Protein AF-0000000083340192 (afdb_homodimer)

Structure (mmCIF, N/CA/C/O backbone):
data_AF-0000000083340192-model_v1
#
loop_
_entity.id
_entity.type
_entity.pdbx_description
1 polymer Porin
#
loop_
_atom_site.group_PDB
_atom_site.id
_atom_site.type_symbol
_atom_site.label_atom_id
_atom_site.label_alt_id
_atom_site.label_comp_id
_atom_site.label_asym_id
_atom_site.label_entity_id
_atom_site.label_seq_id
_atom_site.pdbx_PDB_ins_code
_atom_site.Cartn_x
_atom_site.Cartn_y
_atom_site.Cartn_z
_atom_site.occupancy
_atom_site.B_iso_or_equiv
_atom_site.auth_seq_id
_atom_site.auth_comp_id
_atom_site.auth_asym_id
_atom_site.auth_atom_id
_atom_site.pdbx_PDB_model_num
ATOM 1 N N . MET A 1 1 ? 36.25 8.789 -23.078 1 20.25 1 MET A N 1
ATOM 2 C CA . MET A 1 1 ? 35.406 7.602 -23.109 1 20.25 1 MET A CA 1
ATOM 3 C C . MET A 1 1 ? 35.062 7.148 -21.688 1 20.25 1 MET A C 1
ATOM 5 O O . MET A 1 1 ? 34.75 5.977 -21.469 1 20.25 1 MET A O 1
ATOM 9 N N . LYS A 1 2 ? 34.844 7.941 -20.641 1 23.75 2 LYS A N 1
ATOM 10 C CA . LYS A 1 2 ? 35.188 8.07 -19.234 1 23.75 2 LYS A CA 1
ATOM 11 C C . LYS A 1 2 ? 34.031 7.562 -18.344 1 23.75 2 LYS A C 1
ATOM 13 O O . LYS A 1 2 ? 33.406 8.344 -17.641 1 23.75 2 LYS A O 1
ATOM 18 N N . LYS A 1 3 ? 33.094 6.598 -19.016 1 26.39 3 LYS A N 1
ATOM 19 C CA . LYS A 1 3 ? 31.75 6.52 -18.5 1 26.39 3 LYS A CA 1
ATOM 20 C C . LYS A 1 3 ? 31.734 6.035 -17.047 1 26.39 3 LYS A C 1
ATOM 22 O O . LYS A 1 3 ? 32.594 5.242 -16.656 1 26.39 3 LYS A O 1
ATOM 27 N N . ASN A 1 4 ? 31.047 6.746 -16.094 1 23.98 4 ASN A N 1
ATOM 28 C CA . ASN A 1 4 ? 30.859 6.945 -14.656 1 23.98 4 ASN A CA 1
ATOM 29 C C . ASN A 1 4 ? 30.312 5.688 -13.977 1 23.98 4 ASN A C 1
ATOM 31 O O . ASN A 1 4 ? 29.219 5.223 -14.305 1 23.98 4 ASN A O 1
ATOM 35 N N . ILE A 1 5 ? 31.141 4.703 -13.617 1 26.81 5 ILE A N 1
ATOM 36 C CA . ILE A 1 5 ? 31.141 3.379 -13 1 26.81 5 ILE A CA 1
ATOM 37 C C . ILE A 1 5 ? 30.5 3.449 -11.625 1 26.81 5 ILE A C 1
ATOM 39 O O . ILE A 1 5 ? 30.734 2.594 -10.773 1 26.81 5 ILE A O 1
ATOM 43 N N . VAL A 1 6 ? 29.703 4.539 -11.312 1 27.64 6 VAL A N 1
ATOM 44 C CA . VAL A 1 6 ? 29.484 4.832 -9.898 1 27.64 6 VAL A CA 1
ATOM 45 C C . VAL A 1 6 ? 28.578 3.758 -9.281 1 27.64 6 VAL A C 1
ATOM 47 O O . VAL A 1 6 ? 28.125 3.904 -8.148 1 27.64 6 VAL A O 1
ATOM 50 N N . ALA A 1 7 ? 28.188 2.701 -10.055 1 25.55 7 ALA A N 1
ATOM 51 C CA . ALA A 1 7 ? 26.938 2.014 -9.734 1 25.55 7 ALA A CA 1
ATOM 52 C C . ALA A 1 7 ? 27.062 1.263 -8.406 1 25.55 7 ALA A C 1
ATOM 54 O O . ALA A 1 7 ? 26.094 1.197 -7.641 1 25.55 7 ALA A O 1
ATOM 55 N N . LEU A 1 8 ? 28.172 0.452 -8.18 1 26.95 8 LEU A N 1
ATOM 56 C CA . LEU A 1 8 ? 28.094 -0.837 -7.504 1 26.95 8 LEU A CA 1
ATOM 57 C C . LEU A 1 8 ? 28.141 -0.655 -5.988 1 26.95 8 LEU A C 1
ATOM 59 O O . LEU A 1 8 ? 28.031 -1.629 -5.238 1 26.95 8 LEU A O 1
ATOM 63 N N . ALA A 1 9 ? 28.625 0.511 -5.445 1 27.52 9 ALA A N 1
ATOM 64 C CA . ALA A 1 9 ? 29.266 0.476 -4.129 1 27.52 9 ALA A CA 1
ATOM 65 C C . ALA A 1 9 ? 28.234 0.234 -3.029 1 27.52 9 ALA A C 1
ATOM 67 O O . ALA A 1 9 ? 28.578 0.182 -1.847 1 27.52 9 ALA A O 1
ATOM 68 N N . VAL A 1 10 ? 26.938 0.309 -3.256 1 28.09 10 VAL A N 1
ATOM 69 C CA . VAL A 1 10 ? 26.188 0.656 -2.047 1 28.09 10 VAL A CA 1
ATOM 70 C C . VAL A 1 10 ? 26.031 -0.581 -1.165 1 28.09 10 VAL A C 1
ATOM 72 O O . VAL A 1 10 ? 25.797 -0.465 0.039 1 28.09 10 VAL A O 1
ATOM 75 N N . ALA A 1 11 ? 26.094 -1.827 -1.67 1 28.59 11 ALA A N 1
ATOM 76 C CA . ALA A 1 11 ? 25.516 -2.904 -0.872 1 28.59 11 ALA A CA 1
ATOM 77 C C . ALA A 1 11 ? 26.438 -3.291 0.28 1 28.59 11 ALA A C 1
ATOM 79 O O . ALA A 1 11 ? 25.984 -3.861 1.277 1 28.59 11 ALA A O 1
ATOM 80 N N . ALA A 1 12 ? 27.797 -3.344 0.058 1 29.8 12 ALA A N 1
ATOM 81 C CA . ALA A 1 12 ? 28.656 -4.164 0.901 1 29.8 12 ALA A CA 1
ATOM 82 C C . ALA A 1 12 ? 28.781 -3.576 2.305 1 29.8 12 ALA A C 1
ATOM 84 O O . ALA A 1 12 ? 29.328 -4.211 3.207 1 29.8 12 ALA A O 1
ATOM 85 N N . ALA A 1 13 ? 28.719 -2.232 2.414 1 31.03 13 ALA A N 1
ATOM 86 C CA . ALA A 1 13 ? 29.312 -1.67 3.625 1 31.03 13 ALA A CA 1
ATOM 87 C C . ALA A 1 13 ? 28.531 -2.084 4.863 1 31.03 13 ALA A C 1
ATOM 89 O O . ALA A 1 13 ? 28.719 -1.525 5.949 1 31.03 13 ALA A O 1
ATOM 90 N N . ILE A 1 14 ? 27.688 -3.07 4.844 1 31 14 ILE A N 1
ATOM 91 C CA . ILE A 1 14 ? 26.938 -3.137 6.086 1 31 14 ILE A CA 1
ATOM 92 C C . ILE A 1 14 ? 27.781 -3.805 7.172 1 31 14 ILE A C 1
ATOM 94 O O . ILE A 1 14 ? 27.391 -3.83 8.344 1 31 14 ILE A O 1
ATOM 98 N N . SER A 1 15 ? 28.938 -4.594 6.961 1 29.19 15 SER A N 1
ATOM 99 C CA . SER A 1 15 ? 29.344 -5.398 8.102 1 29.19 15 SER A CA 1
ATOM 100 C C . SER A 1 15 ? 30.188 -4.582 9.078 1 29.19 15 SER A C 1
ATOM 102 O O . SER A 1 15 ? 30.734 -5.125 10.039 1 29.19 15 SER A O 1
ATOM 104 N N . ALA A 1 16 ? 31.031 -3.535 8.734 1 32.5 16 ALA A N 1
ATOM 105 C CA . ALA A 1 16 ? 32.062 -3.203 9.711 1 32.5 16 ALA A CA 1
ATOM 106 C C . ALA A 1 16 ? 31.438 -2.803 11.047 1 32.5 16 ALA A C 1
ATOM 108 O O . ALA A 1 16 ? 30.359 -2.213 11.086 1 32.5 16 ALA A O 1
ATOM 109 N N . PRO A 1 17 ? 32.062 -3.223 12.328 1 34.31 17 PRO A N 1
ATOM 110 C CA . PRO A 1 17 ? 31.766 -2.729 13.672 1 34.31 17 PRO A CA 1
ATOM 111 C C . PRO A 1 17 ? 31.828 -1.206 13.773 1 34.31 17 PRO A C 1
ATOM 113 O O . PRO A 1 17 ? 31.938 -0.66 14.875 1 34.31 17 PRO A O 1
ATOM 116 N N . ALA A 1 18 ? 32.406 -0.397 12.742 1 32.75 18 ALA A N 1
ATOM 117 C CA . ALA A 1 18 ? 32.844 0.984 12.961 1 32.75 18 ALA A CA 1
ATOM 118 C C . ALA A 1 18 ? 31.859 1.714 13.891 1 32.75 18 ALA A C 1
ATOM 120 O O . ALA A 1 18 ? 30.719 1.299 14.055 1 32.75 18 ALA A O 1
ATOM 121 N N . ALA A 1 19 ? 32.219 2.932 14.508 1 39.06 19 ALA A N 1
ATOM 122 C CA . ALA A 1 19 ? 31.453 3.854 15.344 1 39.06 19 ALA A CA 1
ATOM 123 C C . ALA A 1 19 ? 29.984 3.873 14.945 1 39.06 19 ALA A C 1
ATOM 125 O O . ALA A 1 19 ? 29.656 4.125 13.781 1 39.06 19 ALA A O 1
ATOM 126 N N . MET A 1 20 ? 29.078 2.922 15.328 1 41.06 20 MET A N 1
ATOM 127 C CA . MET A 1 20 ? 27.734 2.422 15.023 1 41.06 20 MET A CA 1
ATOM 128 C C . MET A 1 20 ? 26.797 3.566 14.633 1 41.06 20 MET A C 1
ATOM 130 O O . MET A 1 20 ? 26.406 4.367 15.484 1 41.06 20 MET A O 1
ATOM 134 N N . ALA A 1 21 ? 27.094 4.422 13.727 1 51.72 21 ALA A N 1
ATOM 135 C CA . ALA A 1 21 ? 25.984 5.238 13.227 1 51.72 21 ALA A CA 1
ATOM 136 C C . ALA A 1 21 ? 24.656 4.512 13.359 1 51.72 21 ALA A C 1
ATOM 138 O O . ALA A 1 21 ? 24.562 3.314 13.086 1 51.72 21 ALA A O 1
ATOM 139 N N . ASP A 1 22 ? 23.812 5.043 14.359 1 68 22 ASP A N 1
ATOM 140 C CA . ASP A 1 22 ? 22.5 4.441 14.625 1 68 22 ASP A CA 1
ATOM 141 C C . ASP A 1 22 ? 21.797 4.066 13.328 1 68 22 ASP A C 1
ATOM 143 O O . ASP A 1 22 ? 21.766 4.855 12.383 1 68 22 ASP A O 1
ATOM 147 N N . ALA A 1 23 ? 21.734 2.846 12.969 1 81.56 23 ALA A N 1
ATOM 148 C CA . ALA A 1 23 ? 21.031 2.309 11.812 1 81.56 23 ALA A CA 1
ATOM 149 C C . ALA A 1 23 ? 19.719 3.055 11.586 1 81.56 23 ALA A C 1
ATOM 151 O O . ALA A 1 23 ? 19.062 3.49 12.539 1 81.56 23 ALA A O 1
ATOM 152 N N . PRO A 1 24 ? 19.531 3.424 10.25 1 90.38 24 PRO A N 1
ATOM 153 C CA . PRO A 1 24 ? 18.234 4.016 9.969 1 90.38 24 PRO A CA 1
ATOM 154 C C . PRO A 1 24 ? 17.078 3.213 10.562 1 90.38 24 PRO A C 1
ATOM 156 O O . PRO A 1 24 ? 17.188 1.995 10.727 1 90.38 24 PRO A O 1
ATOM 159 N N . THR A 1 25 ? 16.141 3.924 10.992 1 92.12 25 THR A N 1
ATOM 160 C CA . THR A 1 25 ? 14.914 3.305 11.484 1 92.12 25 THR A CA 1
ATOM 161 C C . THR A 1 25 ? 13.867 3.207 10.383 1 92.12 25 THR A C 1
ATOM 163 O O . THR A 1 25 ? 13.547 4.207 9.734 1 92.12 25 THR A O 1
ATOM 166 N N . VAL A 1 26 ? 13.383 1.967 10.18 1 92.69 26 VAL A N 1
ATOM 167 C CA . VAL A 1 26 ? 12.258 1.766 9.273 1 92.69 26 VAL A CA 1
ATOM 168 C C . VAL A 1 26 ? 10.945 1.922 10.039 1 92.69 26 VAL A C 1
ATOM 170 O O . VAL A 1 26 ? 10.797 1.39 11.141 1 92.69 26 VAL A O 1
ATOM 173 N N . TYR A 1 27 ? 10.047 2.68 9.445 1 93.69 27 TYR A N 1
ATOM 174 C CA . TYR A 1 27 ? 8.75 2.865 10.078 1 93.69 27 TYR A CA 1
ATOM 175 C C . TYR A 1 27 ? 7.645 3 9.039 1 93.69 27 TYR A C 1
ATOM 177 O O . TYR A 1 27 ? 7.918 3.084 7.84 1 93.69 27 TYR A O 1
ATOM 185 N N . GLY A 1 28 ? 6.359 2.934 9.547 1 95.19 28 GLY A N 1
ATOM 186 C CA . GLY A 1 28 ? 5.254 3.139 8.617 1 95.19 28 GLY A CA 1
ATOM 187 C C . GLY A 1 28 ? 3.895 2.979 9.266 1 95.19 28 GLY A C 1
ATOM 188 O O . GLY A 1 28 ? 3.791 2.9 10.492 1 95.19 28 GLY A O 1
ATOM 189 N N . GLN A 1 29 ? 2.961 3.131 8.344 1 95.62 29 GLN A N 1
ATOM 190 C CA . GLN A 1 29 ? 1.565 2.959 8.734 1 95.62 29 GLN A CA 1
ATOM 191 C C . GLN A 1 29 ? 0.74 2.389 7.586 1 95.62 29 GLN A C 1
ATOM 193 O O . GLN A 1 29 ? 0.93 2.771 6.43 1 95.62 29 GLN A O 1
ATOM 198 N N . LEU A 1 30 ? -0.096 1.489 7.961 1 94.69 30 LEU A N 1
ATOM 199 C CA . LEU A 1 30 ? -1.134 1.02 7.047 1 94.69 30 LEU A CA 1
ATOM 200 C C . LEU A 1 30 ? -2.521 1.362 7.582 1 94.69 30 LEU A C 1
ATOM 202 O O . LEU A 1 30 ? -2.861 1.008 8.711 1 94.69 30 LEU A O 1
ATOM 206 N N . ASN A 1 31 ? -3.199 2.137 6.801 1 95.19 31 ASN A N 1
ATOM 207 C CA . ASN A 1 31 ? -4.574 2.545 7.078 1 95.19 31 ASN A CA 1
ATOM 208 C C . ASN A 1 31 ? -5.527 2.076 5.98 1 95.19 31 ASN A C 1
ATOM 210 O O . ASN A 1 31 ? -5.656 2.73 4.945 1 95.19 31 ASN A O 1
ATOM 214 N N . VAL A 1 32 ? -6.184 0.958 6.273 1 93.69 32 VAL A N 1
ATOM 215 C CA . VAL A 1 32 ? -6.996 0.295 5.258 1 93.69 32 VAL A CA 1
ATOM 216 C C . VAL A 1 32 ? -8.414 0.102 5.781 1 93.69 32 VAL A C 1
ATOM 218 O O . VAL A 1 32 ? -8.625 -0.091 6.98 1 93.69 32 VAL A O 1
ATOM 221 N N . GLY A 1 33 ? -9.367 0.181 4.84 1 93.94 33 GLY A N 1
ATOM 222 C CA . GLY A 1 33 ? -10.758 0.006 5.246 1 93.94 33 GLY A CA 1
ATOM 223 C C . GLY A 1 33 ? -11.727 0.023 4.078 1 93.94 33 GLY A C 1
ATOM 224 O O . GLY A 1 33 ? -11.312 -0.058 2.92 1 93.94 33 GLY A O 1
ATOM 225 N N . ALA A 1 34 ? -12.992 -0.006 4.465 1 94.5 34 ALA A N 1
ATOM 226 C CA . ALA A 1 34 ? -14.086 0.031 3.496 1 94.5 34 ALA A CA 1
ATOM 227 C C . ALA A 1 34 ? -14.922 1.293 3.666 1 94.5 34 ALA A C 1
ATOM 229 O O . ALA A 1 34 ? -15.266 1.671 4.789 1 94.5 34 ALA A O 1
ATOM 230 N N . GLU A 1 35 ? -15.188 1.907 2.574 1 93.31 35 GLU A N 1
ATOM 231 C CA . GLU A 1 35 ? -16.062 3.072 2.547 1 93.31 35 GLU A CA 1
ATOM 232 C C . GLU A 1 35 ? -17.438 2.713 1.992 1 93.31 35 GLU A C 1
ATOM 234 O O . GLU A 1 35 ? -17.547 1.975 1.011 1 93.31 35 GLU A O 1
ATOM 239 N N . PHE A 1 36 ? -18.438 3.141 2.66 1 95.06 36 PHE A N 1
ATOM 240 C CA . PHE A 1 36 ? -19.828 3.043 2.223 1 95.06 36 PHE A CA 1
ATOM 241 C C . PHE A 1 36 ? -20.438 4.43 2.035 1 95.06 36 PHE A C 1
ATOM 243 O O . PHE A 1 36 ? -20.891 5.047 2.998 1 95.06 36 PHE A O 1
ATOM 250 N N . ALA A 1 37 ? -20.391 4.934 0.844 1 92.38 37 ALA A N 1
ATOM 251 C CA . ALA A 1 37 ? -20.953 6.246 0.532 1 92.38 37 ALA A CA 1
ATOM 252 C C . ALA A 1 37 ? -22.375 6.117 -0.035 1 92.38 37 ALA A C 1
ATOM 254 O O . ALA A 1 37 ? -22.672 5.145 -0.731 1 92.38 37 ALA A O 1
ATOM 255 N N . THR A 1 38 ? -23.141 7.066 0.298 1 91.94 38 THR A N 1
ATOM 256 C CA . THR A 1 38 ? -24.5 7.039 -0.223 1 91.94 38 THR A CA 1
ATOM 257 C C . THR A 1 38 ? -24.5 7.02 -1.748 1 91.94 38 THR A C 1
ATOM 259 O O . THR A 1 38 ? -23.797 7.82 -2.383 1 91.94 38 THR A O 1
ATOM 262 N N . GLY A 1 39 ? -25.234 6.07 -2.303 1 89.44 39 GLY A N 1
ATOM 263 C CA . GLY A 1 39 ? -25.391 5.977 -3.746 1 89.44 39 GLY A CA 1
ATOM 264 C C . GLY A 1 39 ? -24.25 5.238 -4.418 1 89.44 39 GLY A C 1
ATOM 265 O O . GLY A 1 39 ? -24.188 5.16 -5.645 1 89.44 39 GLY A O 1
ATOM 266 N N . SER A 1 40 ? -23.297 4.812 -3.686 1 87.31 40 SER A N 1
ATOM 267 C CA . SER A 1 40 ? -22.172 4.086 -4.25 1 87.31 40 SER A CA 1
ATOM 268 C C . SER A 1 40 ? -22.016 2.713 -3.602 1 87.31 40 SER A C 1
ATOM 270 O O . SER A 1 40 ? -22.547 2.471 -2.514 1 87.31 40 SER A O 1
ATOM 272 N N . ASP A 1 41 ? -21.328 1.843 -4.289 1 87.38 41 ASP A N 1
ATOM 273 C CA . ASP A 1 41 ? -21 0.538 -3.719 1 87.38 41 ASP A CA 1
ATOM 274 C C . ASP A 1 41 ? -19.812 0.634 -2.76 1 87.38 41 ASP A C 1
ATOM 276 O O . ASP A 1 41 ? -19.172 1.677 -2.674 1 87.38 41 ASP A O 1
ATOM 280 N N . MET A 1 42 ? -19.688 -0.468 -2.016 1 92 42 MET A N 1
ATOM 281 C CA . MET A 1 42 ? -18.547 -0.556 -1.098 1 92 42 MET A CA 1
ATOM 282 C C . MET A 1 42 ? -17.234 -0.331 -1.834 1 92 42 MET A C 1
ATOM 284 O O . MET A 1 42 ? -17.047 -0.845 -2.936 1 92 42 MET A O 1
ATOM 288 N N . ASN A 1 43 ? -16.406 0.455 -1.228 1 90.5 43 ASN A N 1
ATOM 289 C CA . ASN A 1 43 ? -15.086 0.749 -1.765 1 90.5 43 ASN A CA 1
ATOM 290 C C . ASN A 1 43 ? -13.992 0.457 -0.743 1 90.5 43 ASN A C 1
ATOM 292 O O . ASN A 1 43 ? -13.891 1.134 0.282 1 90.5 43 ASN A O 1
ATOM 296 N N . VAL A 1 44 ? -13.25 -0.579 -1.008 1 89.69 44 VAL A N 1
ATOM 297 C CA . VAL A 1 44 ? -12.102 -0.845 -0.149 1 89.69 44 VAL A CA 1
ATOM 298 C C . VAL A 1 44 ? -10.961 0.106 -0.501 1 89.69 44 VAL A C 1
ATOM 300 O O . VAL A 1 44 ? -10.594 0.235 -1.67 1 89.69 44 VAL A O 1
ATOM 303 N N . LYS A 1 45 ? -10.438 0.769 0.604 1 87.62 45 LYS A N 1
ATOM 304 C CA . LYS A 1 45 ? -9.477 1.843 0.375 1 87.62 45 LYS A CA 1
ATOM 305 C C . LYS A 1 45 ? -8.305 1.748 1.35 1 87.62 45 LYS A C 1
ATOM 307 O O . LYS A 1 45 ? -8.391 1.053 2.363 1 87.62 45 LYS A O 1
ATOM 312 N N . SER A 1 46 ? -7.27 2.293 0.897 1 88.5 46 SER A N 1
ATOM 313 C CA . SER A 1 46 ? -6.137 2.668 1.739 1 88.5 46 SER A CA 1
ATOM 314 C C . SER A 1 46 ? -5.988 4.184 1.822 1 88.5 46 SER A C 1
ATOM 316 O O . SER A 1 46 ? -5.984 4.867 0.797 1 88.5 46 SER A O 1
ATOM 318 N N . ILE A 1 47 ? -5.914 4.637 3.096 1 88.31 47 ILE A N 1
ATOM 319 C CA . ILE A 1 47 ? -5.828 6.082 3.264 1 88.31 47 ILE A CA 1
ATOM 320 C C . ILE A 1 47 ? -4.551 6.441 4.016 1 88.31 47 ILE A C 1
ATOM 322 O O . ILE A 1 47 ? -4.348 6 5.152 1 88.31 47 ILE A O 1
ATOM 326 N N . ALA A 1 48 ? -3.703 7.227 3.389 1 91.44 48 ALA A N 1
ATOM 327 C CA . ALA A 1 48 ? -2.496 7.785 3.988 1 91.44 48 ALA A CA 1
ATOM 328 C C . ALA A 1 48 ? -1.566 6.68 4.484 1 91.44 48 ALA A C 1
ATOM 330 O O . ALA A 1 48 ? -0.914 6.828 5.52 1 91.44 48 ALA A O 1
ATOM 331 N N . SER A 1 49 ? -1.625 5.543 3.924 1 93.75 49 SER A N 1
ATOM 332 C CA . SER A 1 49 ? -0.606 4.535 4.199 1 93.75 49 SER A CA 1
ATOM 333 C C . SER A 1 49 ? 0.771 5.004 3.742 1 93.75 49 SER A C 1
ATOM 335 O O . SER A 1 49 ? 0.897 5.672 2.715 1 93.75 49 SER A O 1
ATOM 337 N N . ARG A 1 50 ? 1.783 4.605 4.551 1 94.19 50 ARG A N 1
ATOM 338 C CA . ARG A 1 50 ? 3.1 5.145 4.227 1 94.19 50 ARG A CA 1
ATOM 339 C C . ARG A 1 50 ? 4.207 4.254 4.777 1 94.19 50 ARG A C 1
ATOM 341 O O . ARG A 1 50 ? 3.975 3.451 5.68 1 94.19 50 ARG A O 1
ATOM 348 N N . LEU A 1 51 ? 5.324 4.34 4.176 1 93.38 51 LEU A N 1
ATOM 349 C CA . LEU A 1 51 ? 6.574 3.686 4.555 1 93.38 51 LEU A CA 1
ATOM 350 C C . LEU A 1 51 ? 7.734 4.676 4.539 1 93.38 51 LEU A C 1
ATOM 352 O O . LEU A 1 51 ? 7.848 5.488 3.617 1 93.38 51 LEU A O 1
ATOM 356 N N . GLY A 1 52 ? 8.625 4.551 5.637 1 94.94 52 GLY A N 1
ATOM 357 C CA . GLY A 1 52 ? 9.711 5.512 5.68 1 94.94 52 GLY A CA 1
ATOM 358 C C . GLY A 1 52 ? 10.93 5.004 6.434 1 94.94 52 GLY A C 1
ATOM 359 O O . GLY A 1 52 ? 10.859 3.973 7.105 1 94.94 52 GLY A O 1
ATOM 360 N N . ILE A 1 53 ? 12.008 5.699 6.168 1 95 53 ILE A N 1
ATOM 361 C CA . ILE A 1 53 ? 13.242 5.551 6.934 1 95 53 ILE A CA 1
ATOM 362 C C . ILE A 1 53 ? 13.672 6.906 7.492 1 95 53 ILE A C 1
ATOM 364 O O . ILE A 1 53 ? 13.539 7.93 6.824 1 95 53 ILE A O 1
ATOM 368 N N . LYS A 1 54 ? 14.141 6.848 8.703 1 95.5 54 LYS A N 1
ATOM 369 C CA . LYS A 1 54 ? 14.656 8.07 9.305 1 95.5 54 LYS A CA 1
ATOM 370 C C . LYS A 1 54 ? 15.836 7.77 10.227 1 95.5 54 LYS A C 1
ATOM 372 O O . LYS A 1 54 ? 16.078 6.613 10.586 1 95.5 54 LYS A O 1
ATOM 377 N N . GLY A 1 55 ? 16.594 8.844 10.508 1 95.62 55 GLY A N 1
ATOM 378 C CA . GLY A 1 55 ? 17.719 8.672 11.422 1 95.62 55 GLY A CA 1
ATOM 379 C C . GLY A 1 55 ? 18.484 9.953 11.68 1 95.62 55 GLY A C 1
ATOM 380 O O . GLY A 1 55 ? 18.078 11.031 11.242 1 95.62 55 GLY A O 1
ATOM 381 N N . SER A 1 56 ? 19.375 9.766 12.531 1 95.19 56 SER A N 1
ATOM 382 C CA . SER A 1 56 ? 20.297 10.852 12.844 1 95.19 56 SER A CA 1
ATOM 383 C C . SER A 1 56 ? 21.719 10.328 13.039 1 95.19 56 SER A C 1
ATOM 385 O O . SER A 1 56 ? 21.906 9.133 13.266 1 95.19 56 SER A O 1
ATOM 387 N N . GLU A 1 57 ? 22.656 11.18 12.773 1 94.88 57 GLU A N 1
ATOM 388 C CA . GLU A 1 57 ? 24.078 10.891 13 1 94.88 57 GLU A CA 1
ATOM 389 C C . GLU A 1 57 ? 24.75 12 13.797 1 94.88 57 GLU A C 1
ATOM 391 O O . GLU A 1 57 ? 24.688 13.172 13.422 1 94.88 57 GLU A O 1
ATOM 396 N N . ASP A 1 58 ? 25.375 11.516 14.922 1 94.94 58 ASP A N 1
ATOM 397 C CA . ASP A 1 58 ? 26.125 12.492 15.719 1 94.94 58 ASP A CA 1
ATOM 398 C C . ASP A 1 58 ? 27.359 12.977 14.969 1 94.94 58 ASP A C 1
ATOM 400 O O . ASP A 1 58 ? 28.125 12.18 14.438 1 94.94 58 ASP A O 1
ATOM 404 N N . LEU A 1 59 ? 27.547 14.289 14.961 1 95.44 59 LEU A N 1
ATOM 405 C CA . LEU A 1 59 ? 28.688 14.867 14.25 1 95.44 59 LEU A CA 1
ATOM 406 C C . LEU A 1 59 ? 29.703 15.469 15.219 1 95.44 59 LEU A C 1
ATOM 408 O O . LEU A 1 59 ? 30.688 16.062 14.797 1 95.44 59 LEU A O 1
ATOM 412 N N . GLY A 1 60 ? 29.391 15.383 16.422 1 95.5 60 GLY A N 1
ATOM 413 C CA . GLY A 1 60 ? 30.266 15.938 17.453 1 95.5 60 GLY A CA 1
ATOM 414 C C . GLY A 1 60 ? 29.891 17.344 17.859 1 95.5 60 GLY A C 1
ATOM 415 O O . GLY A 1 60 ? 29.25 18.078 17.094 1 95.5 60 GLY A O 1
ATOM 416 N N . ASN A 1 61 ? 30.219 17.75 19.109 1 96.25 61 ASN A N 1
ATOM 417 C CA . ASN A 1 61 ? 30.078 19.094 19.656 1 96.25 61 ASN A CA 1
ATOM 418 C C . ASN A 1 61 ? 28.625 19.547 19.641 1 96.25 61 ASN A C 1
ATOM 420 O O . ASN A 1 61 ? 28.328 20.719 19.344 1 96.25 61 ASN A O 1
ATOM 424 N N . GLY A 1 62 ? 27.75 18.594 19.844 1 95.5 62 GLY A N 1
ATOM 425 C CA . GLY A 1 62 ? 26.328 18.922 19.953 1 95.5 62 GLY A CA 1
ATOM 426 C C . GLY A 1 62 ? 25.641 19.047 18.609 1 95.5 62 GLY A C 1
ATOM 427 O O . GLY A 1 62 ? 24.438 19.328 18.547 1 95.5 62 GLY A O 1
ATOM 428 N N . LEU A 1 63 ? 26.312 18.812 17.547 1 96.19 63 LEU A N 1
ATOM 429 C CA . LEU A 1 63 ? 25.766 18.859 16.203 1 96.19 63 LEU A CA 1
ATOM 430 C C . LEU A 1 63 ? 25.375 17.453 15.719 1 96.19 63 LEU A C 1
ATOM 432 O O . LEU A 1 63 ? 26.094 16.484 15.961 1 96.19 63 LEU A O 1
ATOM 436 N N . LYS A 1 64 ? 24.219 17.406 15.062 1 96.94 64 LYS A N 1
ATOM 437 C CA . LYS A 1 64 ? 23.781 16.141 14.492 1 96.94 64 LYS A CA 1
ATOM 438 C C . LYS A 1 64 ? 23.234 16.328 13.078 1 96.94 64 LYS A C 1
ATOM 440 O O . LYS A 1 64 ? 22.609 17.344 12.781 1 96.94 64 LYS A O 1
ATOM 445 N N . ALA A 1 65 ? 23.484 15.352 12.188 1 97.38 65 ALA A N 1
ATOM 446 C CA . ALA A 1 65 ? 22.766 15.227 10.914 1 97.38 65 ALA A CA 1
ATOM 447 C C . ALA A 1 65 ? 21.438 14.508 11.102 1 97.38 65 ALA A C 1
ATOM 449 O O . ALA A 1 65 ? 21.344 13.539 11.867 1 97.38 65 ALA A O 1
ATOM 450 N N . VAL A 1 66 ? 20.422 15.023 10.492 1 97.38 66 VAL A N 1
ATOM 451 C CA . VAL A 1 66 ? 19.125 14.375 10.531 1 97.38 66 VAL A CA 1
ATOM 452 C C . VAL A 1 66 ? 18.625 14.117 9.109 1 97.38 66 VAL A C 1
ATOM 454 O O . VAL A 1 66 ? 18.938 14.883 8.195 1 97.38 66 VAL A O 1
ATOM 457 N N . TYR A 1 67 ? 17.938 13 8.953 1 97.06 67 TYR A N 1
ATOM 458 C CA . TYR A 1 67 ? 17.422 12.68 7.625 1 97.06 67 TYR A CA 1
ATOM 459 C C . TYR A 1 67 ? 16.125 11.891 7.719 1 97.06 67 TYR A C 1
ATOM 461 O O . TYR A 1 67 ? 15.859 11.242 8.734 1 97.06 67 TYR A O 1
ATOM 469 N N . LYS A 1 68 ? 15.328 12.016 6.629 1 97.38 68 LYS A N 1
ATOM 470 C CA . LYS A 1 68 ? 14.078 11.281 6.48 1 97.38 68 LYS A CA 1
ATOM 471 C C . LYS A 1 68 ? 13.734 11.07 5.008 1 97.38 68 LYS A C 1
ATOM 473 O O . LYS A 1 68 ? 13.914 11.977 4.188 1 97.38 68 LYS A O 1
ATOM 478 N N . VAL A 1 69 ? 13.297 9.867 4.695 1 95.06 69 VAL A N 1
ATOM 479 C CA . VAL A 1 69 ? 12.703 9.516 3.412 1 95.06 69 VAL A CA 1
ATOM 480 C C . VAL A 1 69 ? 11.398 8.75 3.637 1 95.06 69 VAL A C 1
ATOM 482 O O . VAL A 1 69 ? 11.406 7.641 4.164 1 95.06 69 VAL A O 1
ATOM 485 N N . GLU A 1 70 ? 10.297 9.391 3.252 1 95.06 70 GLU A N 1
ATOM 486 C CA . GLU A 1 70 ? 8.992 8.766 3.447 1 95.06 70 GLU A CA 1
ATOM 487 C C . GLU A 1 70 ? 8.195 8.742 2.146 1 95.06 70 GLU A C 1
ATOM 489 O O . GLU A 1 70 ? 8.164 9.727 1.41 1 95.06 70 GLU A O 1
ATOM 494 N N . PHE A 1 71 ? 7.586 7.609 1.886 1 91.12 71 PHE A N 1
ATOM 495 C CA . PHE A 1 71 ? 6.734 7.418 0.719 1 91.12 71 PHE A CA 1
ATOM 496 C C . PHE A 1 71 ? 5.293 7.152 1.139 1 91.12 71 PHE A C 1
ATOM 498 O O . PHE A 1 71 ? 5.047 6.445 2.117 1 91.12 71 PHE A O 1
ATOM 505 N N . GLY A 1 72 ? 4.375 7.773 0.37 1 90.56 72 GLY A N 1
ATOM 506 C CA . GLY A 1 72 ? 3.002 7.289 0.402 1 90.56 72 GLY A CA 1
ATOM 507 C C . GLY A 1 72 ? 2.793 6.039 -0.429 1 90.56 72 GLY A C 1
ATOM 508 O O . GLY A 1 72 ? 3.385 5.891 -1.501 1 90.56 72 GLY A O 1
ATOM 509 N N . LEU A 1 73 ? 1.917 5.141 0.107 1 87.62 73 LEU A N 1
ATOM 510 C CA . LEU A 1 73 ? 1.684 3.865 -0.562 1 87.62 73 LEU A CA 1
ATOM 511 C C . LEU A 1 73 ? 0.305 3.836 -1.211 1 87.62 73 LEU A C 1
ATOM 513 O O . LEU A 1 73 ? -0.689 4.215 -0.586 1 87.62 73 LEU A O 1
ATOM 517 N N . ALA A 1 74 ? 0.363 3.514 -2.561 1 71.88 74 ALA A N 1
ATOM 518 C CA . ALA A 1 74 ? -0.931 3.307 -3.207 1 71.88 74 ALA A CA 1
ATOM 519 C C . ALA A 1 74 ? -1.382 1.854 -3.076 1 71.88 74 ALA A C 1
ATOM 521 O O . ALA A 1 74 ? -0.952 0.993 -3.848 1 71.88 74 ALA A O 1
ATOM 522 N N . THR A 1 75 ? -1.979 1.465 -2.025 1 55.97 75 THR A N 1
ATOM 523 C CA . THR A 1 75 ? -2.34 0.072 -1.787 1 55.97 75 THR A CA 1
ATOM 524 C C . THR A 1 75 ? -3.574 -0.313 -2.596 1 55.97 75 THR A C 1
ATOM 526 O O . THR A 1 75 ? -3.869 -1.499 -2.764 1 55.97 75 THR A O 1
ATOM 529 N N . VAL A 1 76 ? -4.406 0.712 -2.959 1 55.56 76 VAL A N 1
ATOM 530 C CA . VAL A 1 76 ? -5.664 0.418 -3.635 1 55.56 76 VAL A CA 1
ATOM 531 C C . VAL A 1 76 ? -5.723 1.162 -4.965 1 55.56 76 VAL A C 1
ATOM 533 O O . VAL A 1 76 ? -5.051 2.18 -5.145 1 55.56 76 VAL A O 1
ATOM 536 N N . ALA A 1 77 ? -6.109 0.476 -6.062 1 46.38 77 ALA A N 1
ATOM 537 C CA . ALA A 1 77 ? -6.328 1.138 -7.348 1 46.38 77 ALA A CA 1
ATOM 538 C C . ALA A 1 77 ? -7.375 2.24 -7.223 1 46.38 77 ALA A C 1
ATOM 540 O O . ALA A 1 77 ? -8.484 1.998 -6.75 1 46.38 77 ALA A O 1
ATOM 541 N N . ASP A 1 78 ? -7.031 3.371 -6.625 1 42 78 ASP A N 1
ATOM 542 C CA . ASP A 1 78 ? -8.102 4.367 -6.691 1 42 78 ASP A CA 1
ATOM 543 C C . ASP A 1 78 ? -8.586 4.559 -8.125 1 42 78 ASP A C 1
ATOM 545 O O . ASP A 1 78 ? -7.789 4.863 -9.023 1 42 78 ASP A O 1
ATOM 549 N N . ASN A 1 79 ? -9.578 3.797 -8.578 1 36.34 79 ASN A N 1
ATOM 550 C CA . ASN A 1 79 ? -10.227 4.094 -9.852 1 36.34 79 ASN A CA 1
ATOM 551 C C . ASN A 1 79 ? -10.227 5.59 -10.148 1 36.34 79 ASN A C 1
ATOM 553 O O . ASN A 1 79 ? -10.547 6.012 -11.258 1 36.34 79 ASN A O 1
ATOM 557 N N . ALA A 1 80 ? -10.68 6.41 -9.219 1 29.77 80 ALA A N 1
ATOM 558 C CA . ALA A 1 80 ? -10.945 7.781 -9.648 1 29.77 80 ALA A CA 1
ATOM 559 C C . ALA A 1 80 ? -9.672 8.445 -10.164 1 29.77 80 ALA A C 1
ATOM 561 O O . ALA A 1 80 ? -9.727 9.484 -10.82 1 29.77 80 ALA A O 1
ATOM 562 N N . SER A 1 81 ? -8.602 8.312 -9.523 1 28.78 81 SER A N 1
ATOM 563 C CA . SER A 1 81 ? -7.52 9.086 -10.117 1 28.78 81 SER A CA 1
ATOM 564 C C . SER A 1 81 ? -6.902 8.344 -11.305 1 28.78 81 SER A C 1
ATOM 566 O O . SER A 1 81 ? -5.93 7.602 -11.141 1 28.78 81 SER A O 1
ATOM 568 N N . GLN A 1 82 ? -7.641 7.594 -12.117 1 26.73 82 GLN A N 1
ATOM 569 C CA . GLN A 1 82 ? -7.309 7.027 -13.422 1 26.73 82 GLN A CA 1
ATOM 570 C C . GLN A 1 82 ? -6.375 7.953 -14.203 1 26.73 82 GLN A C 1
ATOM 572 O O . GLN A 1 82 ? -5.551 7.492 -14.992 1 26.73 82 GLN A O 1
ATOM 577 N N . SER A 1 83 ? -6.875 9.203 -14.414 1 24.56 83 SER A N 1
ATOM 578 C CA . SER A 1 83 ? -6.336 10.031 -15.492 1 24.56 83 SER A CA 1
ATOM 579 C C . SER A 1 83 ? -4.895 10.438 -15.203 1 24.56 83 SER A C 1
ATOM 581 O O . SER A 1 83 ? -4.633 11.172 -14.242 1 24.56 83 SER A O 1
ATOM 583 N N . VAL A 1 84 ? -4.027 9.547 -15.234 1 24.27 84 VAL A N 1
ATOM 584 C CA . VAL A 1 84 ? -2.742 10.211 -15.438 1 24.27 84 VAL A CA 1
ATOM 585 C C . VAL A 1 84 ? -2.77 11.016 -16.734 1 24.27 84 VAL A C 1
ATOM 587 O O . VAL A 1 84 ? -2.865 10.445 -17.828 1 24.27 84 VAL A O 1
ATOM 590 N N . SER A 1 85 ? -3.369 12.039 -16.766 1 23.64 85 SER A N 1
ATOM 591 C CA . SER A 1 85 ? -3.111 12.922 -17.891 1 23.64 85 SER A CA 1
ATOM 592 C C . SER A 1 85 ? -1.615 13.133 -18.109 1 23.64 85 SER A C 1
ATOM 594 O O . SER A 1 85 ? -0.938 13.719 -17.266 1 23.64 85 SER A O 1
ATOM 596 N N . VAL A 1 86 ? -0.869 12.07 -18.516 1 23.11 86 VAL A N 1
ATOM 597 C CA . VAL A 1 86 ? 0.375 12.5 -19.141 1 23.11 86 VAL A CA 1
ATOM 598 C C . VAL A 1 86 ? 0.064 13.391 -20.344 1 23.11 86 VAL A C 1
ATOM 600 O O . VAL A 1 86 ? -0.299 12.898 -21.406 1 23.11 86 VAL A O 1
ATOM 603 N N . ASN A 1 87 ? -0.827 14.234 -20.297 1 23.22 87 ASN A N 1
ATOM 604 C CA . ASN A 1 87 ? -0.788 15.109 -21.469 1 23.22 87 ASN A CA 1
ATOM 605 C C . ASN A 1 87 ? 0.589 15.742 -21.641 1 23.22 87 ASN A C 1
ATOM 607 O O . ASN A 1 87 ? 0.844 16.844 -21.141 1 23.22 87 ASN A O 1
ATOM 611 N N . GLY A 1 88 ? 1.784 15.391 -21.062 1 23.58 88 GLY A N 1
ATOM 612 C CA . GLY A 1 88 ? 2.678 16.25 -21.828 1 23.58 88 GLY A CA 1
ATOM 613 C C . GLY A 1 88 ? 2.67 15.945 -23.312 1 23.58 88 GLY A C 1
ATOM 614 O O . GLY A 1 88 ? 2.75 14.781 -23.719 1 23.58 88 GLY A O 1
ATOM 615 N N . THR A 1 89 ? 1.779 16.594 -23.969 1 21.84 89 THR A N 1
ATOM 616 C CA . THR A 1 89 ? 2.219 17 -25.297 1 21.84 89 THR A CA 1
ATOM 617 C C . THR A 1 89 ? 3.641 17.547 -25.25 1 21.84 89 THR A C 1
ATOM 619 O O . THR A 1 89 ? 3.91 18.531 -24.547 1 21.84 89 THR A O 1
ATOM 622 N N . VAL A 1 90 ? 4.641 16.734 -25.219 1 23.08 90 VAL A N 1
ATOM 623 C CA . VAL A 1 90 ? 5.766 17.406 -25.859 1 23.08 90 VAL A CA 1
ATOM 624 C C . VAL A 1 90 ? 5.344 17.938 -27.234 1 23.08 90 VAL A C 1
ATOM 626 O O . VAL A 1 90 ? 5.043 17.156 -28.141 1 23.08 90 VAL A O 1
ATOM 629 N N . THR A 1 91 ? 4.367 18.906 -27.156 1 22.77 91 THR A N 1
ATOM 630 C CA . THR A 1 91 ? 4.652 19.766 -28.312 1 22.77 91 THR A CA 1
ATOM 631 C C . THR A 1 91 ? 6.094 20.266 -28.266 1 22.77 91 THR A C 1
ATOM 633 O O . THR A 1 91 ? 6.504 20.906 -27.297 1 22.77 91 THR A O 1
ATOM 636 N N . ASP A 1 92 ? 6.957 19.422 -28.828 1 24.06 92 ASP A N 1
ATOM 637 C CA . ASP A 1 92 ? 8.094 20.125 -29.438 1 24.06 92 ASP A CA 1
ATOM 638 C C . ASP A 1 92 ? 7.672 21.469 -30.016 1 24.06 92 ASP A C 1
ATOM 640 O O . ASP A 1 92 ? 7.117 21.531 -31.109 1 24.06 92 ASP A O 1
ATOM 644 N N . THR A 1 93 ? 6.848 22.297 -29.188 1 23.5 93 THR A N 1
ATOM 645 C CA . THR A 1 93 ? 7.141 23.562 -29.844 1 23.5 93 THR A CA 1
ATOM 646 C C . THR A 1 93 ? 8.625 23.906 -29.734 1 23.5 93 THR A C 1
ATOM 648 O O . THR A 1 93 ? 9.328 23.359 -28.875 1 23.5 93 THR A O 1
ATOM 651 N N . GLY A 1 94 ? 9.383 24.391 -30.656 1 24.33 94 GLY A N 1
ATOM 652 C CA . GLY A 1 94 ? 10.648 25.109 -30.703 1 24.33 94 GLY A CA 1
ATOM 653 C C . GLY A 1 94 ? 11.078 25.625 -29.344 1 24.33 94 GLY A C 1
ATOM 654 O O . GLY A 1 94 ? 12.125 26.25 -29.219 1 24.33 94 GLY A O 1
ATOM 655 N N . SER A 1 95 ? 10.031 26.188 -28.438 1 24.05 95 SER A N 1
ATOM 656 C CA . SER A 1 95 ? 10.812 27 -27.5 1 24.05 95 SER A CA 1
ATOM 657 C C . SER A 1 95 ? 11.617 26.125 -26.547 1 24.05 95 SER A C 1
ATOM 659 O O . SER A 1 95 ? 11.281 24.969 -26.328 1 24.05 95 SER A O 1
ATOM 661 N N . THR A 1 96 ? 12.695 26.547 -25.844 1 23.28 96 THR A N 1
ATOM 662 C CA . THR A 1 96 ? 13.898 26.328 -25.047 1 23.28 96 THR A CA 1
ATOM 663 C C . THR A 1 96 ? 13.578 25.609 -23.75 1 23.28 96 THR A C 1
ATOM 665 O O . THR A 1 96 ? 14.375 24.781 -23.281 1 23.28 96 THR A O 1
ATOM 668 N N . ASN A 1 97 ? 12.719 26.234 -22.734 1 21.94 97 ASN A N 1
ATOM 669 C CA . ASN A 1 97 ? 13.031 25.969 -21.328 1 21.94 97 ASN A CA 1
ATOM 670 C C . ASN A 1 97 ? 12.422 24.656 -20.859 1 21.94 97 ASN A C 1
ATOM 672 O O . ASN A 1 97 ? 11.211 24.469 -20.938 1 21.94 97 ASN A O 1
ATOM 676 N N . PRO A 1 98 ? 13.109 23.484 -20.828 1 25 98 PRO A N 1
ATOM 677 C CA . PRO A 1 98 ? 12.836 22.094 -20.484 1 25 98 PRO A CA 1
ATOM 678 C C . PRO A 1 98 ? 12.117 21.938 -19.141 1 25 98 PRO A C 1
ATOM 680 O O . PRO A 1 98 ? 12.062 20.844 -18.594 1 25 98 PRO A O 1
ATOM 683 N N . GLU A 1 99 ? 11.766 23.078 -18.375 1 23.64 99 GLU A N 1
ATOM 684 C CA . GLU A 1 99 ? 11.516 23.031 -16.938 1 23.64 99 GLU A CA 1
ATOM 685 C C . GLU A 1 99 ? 10.32 22.141 -16.609 1 23.64 99 GLU A C 1
ATOM 687 O O . GLU A 1 99 ? 10.406 21.281 -15.727 1 23.64 99 GLU A O 1
ATOM 692 N N . THR A 1 100 ? 9.062 22.75 -16.609 1 22.92 100 THR A N 1
ATOM 693 C CA . THR A 1 100 ? 7.969 22.5 -15.672 1 22.92 100 THR A CA 1
ATOM 694 C C . THR A 1 100 ? 7.258 21.188 -15.992 1 22.92 100 THR A C 1
ATOM 696 O O . THR A 1 100 ? 6.566 21.094 -17.016 1 22.92 100 THR A O 1
ATOM 699 N N . VAL A 1 101 ? 7.883 20.141 -16.062 1 26.08 101 VAL A N 1
ATOM 700 C CA . VAL A 1 101 ? 7.0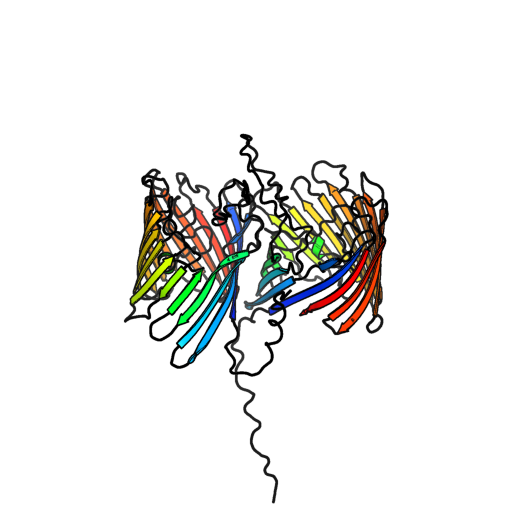98 18.922 -16.25 1 26.08 101 VAL A CA 1
ATOM 701 C C . VAL A 1 101 ? 5.945 18.906 -15.242 1 26.08 101 VAL A C 1
ATOM 703 O O . VAL A 1 101 ? 6.168 18.781 -14.039 1 26.08 101 VAL A O 1
ATOM 706 N N . THR A 1 102 ? 4.977 19.859 -15.352 1 24.59 102 THR A N 1
ATOM 707 C CA . THR A 1 102 ? 3.734 19.797 -14.586 1 24.59 102 THR A CA 1
ATOM 708 C C . THR A 1 102 ? 3.084 18.438 -14.711 1 24.59 102 THR A C 1
ATOM 710 O O . THR A 1 102 ? 2.613 18.062 -15.789 1 24.59 102 THR A O 1
ATOM 713 N N . SER A 1 103 ? 3.738 17.406 -14.422 1 27.28 103 SER A N 1
ATOM 714 C CA . SER A 1 103 ? 3.148 16.078 -14.367 1 27.28 103 SER A CA 1
ATOM 715 C C . SER A 1 103 ? 1.796 16.094 -13.664 1 27.28 103 SER A C 1
ATOM 717 O O . SER A 1 103 ? 1.729 16.125 -12.438 1 27.28 103 SER A O 1
ATOM 719 N N . THR A 1 104 ? 0.979 17.016 -13.852 1 25.95 104 THR A N 1
ATOM 720 C CA . THR A 1 104 ? -0.4 17.062 -13.375 1 25.95 104 THR A CA 1
ATOM 721 C C . THR A 1 104 ? -1.092 15.719 -13.57 1 25.95 104 THR A C 1
ATOM 723 O O . THR A 1 104 ? -2.295 15.594 -13.336 1 25.95 104 THR A O 1
ATOM 726 N N . GLY A 1 105 ? -0.635 14.977 -14.523 1 27.92 105 GLY A N 1
ATOM 727 C CA . GLY A 1 105 ? -1.438 13.82 -14.906 1 27.92 105 GLY A CA 1
ATOM 728 C C . GLY A 1 105 ? -1.772 12.922 -13.734 1 27.92 105 GLY A C 1
ATOM 729 O O . GLY A 1 105 ? -1.127 12.984 -12.688 1 27.92 105 GLY A O 1
ATOM 730 N N . SER A 1 106 ? -3.008 12.562 -13.609 1 30.19 106 SER A N 1
ATOM 731 C CA . SER A 1 106 ? -3.494 11.594 -12.633 1 30.19 106 SER A CA 1
ATOM 732 C C . SER A 1 106 ? -2.426 10.562 -12.297 1 30.19 106 SER A C 1
ATOM 734 O O . SER A 1 106 ? -1.741 10.055 -13.188 1 30.19 106 SER A O 1
ATOM 736 N N . THR A 1 107 ? -1.606 10.734 -11.336 1 34.25 107 THR A N 1
ATOM 737 C CA . THR A 1 107 ? -0.754 9.766 -10.656 1 34.25 107 THR A CA 1
ATOM 738 C C . THR A 1 107 ? -1.355 8.367 -10.727 1 34.25 107 THR A C 1
ATOM 740 O O . THR A 1 107 ? -1.631 7.746 -9.695 1 34.25 107 THR A O 1
ATOM 743 N N . THR A 1 108 ? -2.209 8.086 -11.5 1 37.38 108 THR A N 1
ATOM 744 C CA . THR A 1 108 ? -2.756 6.785 -11.867 1 37.38 108 THR A CA 1
ATOM 745 C C . THR A 1 108 ? -1.639 5.812 -12.234 1 37.38 108 THR A C 1
ATOM 747 O O . THR A 1 108 ? -0.787 6.129 -13.07 1 37.38 108 THR A O 1
ATOM 750 N N . GLY A 1 109 ? -1.425 5.02 -11.43 1 47.34 109 GLY A N 1
ATOM 751 C CA . GLY A 1 109 ? -0.541 3.879 -11.617 1 47.34 109 GLY A CA 1
ATOM 752 C C . GLY A 1 109 ? 0.709 3.949 -10.758 1 47.34 109 GLY A C 1
ATOM 753 O O . GLY A 1 109 ? 1.555 3.053 -10.812 1 47.34 109 GLY A O 1
ATOM 754 N N . GLN A 1 110 ? 0.764 5.289 -10.133 1 55.91 110 GLN A N 1
ATOM 755 C CA . GLN A 1 110 ? 1.999 5.312 -9.352 1 55.91 110 GLN A CA 1
ATOM 756 C C . GLN A 1 110 ? 1.864 4.477 -8.086 1 55.91 110 GLN A C 1
ATOM 758 O O . GLN A 1 110 ? 0.908 4.645 -7.324 1 55.91 110 GLN A O 1
ATOM 763 N N . THR A 1 111 ? 2.812 3.703 -7.934 1 65.94 111 THR A N 1
ATOM 764 C CA . THR A 1 111 ? 2.908 2.809 -6.785 1 65.94 111 THR A CA 1
ATOM 765 C C . THR A 1 111 ? 3.266 3.588 -5.523 1 65.94 111 THR A C 1
ATOM 767 O O . THR A 1 111 ? 2.775 3.275 -4.438 1 65.94 111 THR A O 1
ATOM 770 N N . LEU A 1 112 ? 4.023 4.688 -5.734 1 76.44 112 LEU A N 1
ATOM 771 C CA . LEU A 1 112 ? 4.531 5.453 -4.602 1 76.44 112 LEU A CA 1
ATOM 772 C C . LEU A 1 112 ? 4.352 6.949 -4.836 1 76.44 112 LEU A C 1
ATOM 774 O O . LEU A 1 112 ? 4.473 7.426 -5.969 1 76.44 112 LEU A O 1
ATOM 778 N N . THR A 1 113 ? 4.02 7.637 -3.789 1 81.38 113 THR A N 1
ATOM 779 C CA . THR A 1 113 ? 4.074 9.094 -3.795 1 81.38 113 THR A CA 1
ATOM 780 C C . THR A 1 113 ? 5.086 9.602 -2.77 1 81.38 113 THR A C 1
ATOM 782 O O . THR A 1 113 ? 5.34 8.938 -1.762 1 81.38 113 THR A O 1
ATOM 785 N N . SER A 1 114 ? 5.684 10.742 -3.104 1 85.88 114 SER A N 1
ATOM 786 C CA . SER A 1 114 ? 6.652 11.312 -2.172 1 85.88 114 SER A CA 1
ATOM 787 C C . SER A 1 114 ? 5.957 11.984 -0.993 1 85.88 114 SER A C 1
ATOM 789 O O . SER A 1 114 ? 4.938 12.656 -1.166 1 85.88 114 SER A O 1
ATOM 791 N N . ARG A 1 115 ? 6.422 11.695 0.149 1 93.44 115 ARG A N 1
ATOM 792 C CA . ARG A 1 115 ? 6.07 12.461 1.341 1 93.44 115 ARG A CA 1
ATOM 793 C C . ARG A 1 115 ? 7.27 13.25 1.858 1 93.44 115 ARG A C 1
ATOM 795 O O . ARG A 1 115 ? 7.973 13.898 1.082 1 93.44 115 ARG A O 1
ATOM 802 N N . ASN A 1 116 ? 7.453 13.352 3.141 1 95.44 116 ASN A N 1
ATOM 803 C CA . ASN A 1 116 ? 8.625 14.078 3.615 1 95.44 116 ASN A CA 1
ATOM 804 C C . ASN A 1 116 ? 9.922 13.359 3.254 1 95.44 116 ASN A C 1
ATOM 806 O O . ASN A 1 116 ? 10.062 12.164 3.51 1 95.44 116 ASN A O 1
ATOM 810 N N . MET A 1 117 ? 10.758 14.062 2.568 1 96.5 117 MET A N 1
ATOM 811 C CA . MET A 1 117 ? 12.102 13.641 2.178 1 96.5 117 MET A CA 1
ATOM 812 C C . MET A 1 117 ? 13.094 14.781 2.338 1 96.5 117 MET A C 1
ATOM 814 O O . MET A 1 117 ? 13.078 15.742 1.561 1 96.5 117 MET A O 1
ATOM 818 N N . TYR A 1 118 ? 13.984 14.594 3.379 1 96.38 118 TYR A N 1
ATOM 819 C CA . TYR A 1 118 ? 14.859 15.727 3.652 1 96.38 118 TYR A CA 1
ATOM 820 C C . TYR A 1 118 ? 16.125 15.281 4.375 1 96.38 118 TYR A C 1
ATOM 822 O O . TYR A 1 118 ? 16.203 14.156 4.875 1 96.38 118 TYR A O 1
ATOM 830 N N . ALA A 1 119 ? 17.078 16.141 4.371 1 97.75 119 ALA A N 1
ATOM 831 C CA . ALA A 1 119 ? 18.25 16.078 5.227 1 97.75 119 ALA A CA 1
ATOM 832 C C . ALA A 1 119 ? 18.531 17.438 5.871 1 97.75 119 ALA A C 1
ATOM 834 O O . ALA A 1 119 ? 18.062 18.469 5.379 1 97.75 119 ALA A O 1
ATOM 835 N N . GLY A 1 120 ? 19.156 17.375 7.008 1 98.38 120 GLY A N 1
ATOM 836 C CA . GLY A 1 120 ? 19.438 18.625 7.684 1 98.38 120 GLY A CA 1
ATOM 837 C C . GLY A 1 120 ? 20.406 18.484 8.844 1 98.38 120 GLY A C 1
ATOM 838 O O . GLY A 1 120 ? 21.078 17.453 8.969 1 98.38 120 GLY A O 1
ATOM 839 N N . LEU A 1 121 ? 20.562 19.578 9.539 1 98.31 121 LEU A N 1
ATOM 840 C CA . LEU A 1 121 ? 21.422 19.656 10.719 1 98.31 121 LEU A CA 1
ATOM 841 C C . LEU A 1 121 ? 20.625 20.109 11.938 1 98.31 121 LEU A C 1
ATOM 843 O O . LEU A 1 121 ? 19.75 20.984 11.836 1 98.31 121 LEU A O 1
ATOM 847 N N . ALA A 1 122 ? 20.969 19.531 13.031 1 98.06 122 ALA A N 1
ATOM 848 C CA . ALA A 1 122 ? 20.344 19.891 14.297 1 98.06 122 ALA A CA 1
ATOM 849 C C . ALA A 1 122 ? 21.375 20.094 15.398 1 98.06 122 ALA A C 1
ATOM 851 O O . ALA A 1 122 ? 22.453 19.484 15.367 1 98.06 122 ALA A O 1
ATOM 852 N N . GLY A 1 123 ? 21.031 20.938 16.344 1 97.69 123 GLY A N 1
ATOM 853 C CA . GLY A 1 123 ? 21.859 21.25 17.5 1 97.69 123 GLY A CA 1
ATOM 854 C C . GLY A 1 123 ? 21.188 22.203 18.469 1 97.69 123 GLY A C 1
ATOM 855 O O . GLY A 1 123 ? 19.953 22.25 18.547 1 97.69 123 GLY A O 1
ATOM 856 N N . GLY A 1 124 ? 21.906 22.797 19.297 1 97.06 124 GLY A N 1
ATOM 857 C CA . GLY A 1 124 ? 21.375 23.719 20.266 1 97.06 124 GLY A CA 1
ATOM 858 C C . GLY A 1 124 ? 20.578 24.859 19.641 1 97.06 124 GLY A C 1
ATOM 859 O O . GLY A 1 124 ? 19.688 25.422 20.281 1 97.06 124 GLY A O 1
ATOM 860 N N . PHE A 1 125 ? 20.844 25.156 18.391 1 97.56 125 PHE A N 1
ATOM 861 C CA . PHE A 1 125 ? 20.203 26.266 17.688 1 97.56 125 PHE A CA 1
ATOM 862 C C . PHE A 1 125 ? 18.844 25.844 17.125 1 97.56 125 PHE A C 1
ATOM 864 O O . PHE A 1 125 ? 18.062 26.688 16.688 1 97.56 125 PHE A O 1
ATOM 871 N N . GLY A 1 126 ? 18.594 24.594 17.172 1 98.38 126 GLY A N 1
ATOM 872 C CA . GLY A 1 126 ? 17.422 24.078 16.516 1 98.38 126 GLY A CA 1
ATOM 873 C C . GLY A 1 126 ? 17.75 23.156 15.352 1 98.38 126 GLY A C 1
ATOM 874 O O . GLY A 1 126 ? 18.703 22.359 15.43 1 98.38 126 GLY A O 1
ATOM 875 N N . THR A 1 127 ? 16.828 23.125 14.398 1 98.69 127 THR A N 1
ATOM 876 C CA . THR A 1 127 ? 17 22.219 13.258 1 98.69 127 THR A CA 1
ATOM 877 C C . THR A 1 127 ? 16.781 22.969 11.945 1 98.69 127 THR A C 1
ATOM 879 O O . THR A 1 127 ? 15.836 23.75 11.812 1 98.69 127 THR A O 1
ATOM 882 N N . VAL A 1 128 ? 17.656 22.781 11.023 1 98.62 128 VAL A N 1
ATOM 883 C CA . VAL A 1 128 ? 17.5 23.25 9.648 1 98.62 128 VAL A CA 1
ATOM 884 C C . VAL A 1 128 ? 17.438 22.047 8.695 1 98.62 128 VAL A C 1
ATOM 886 O O . VAL A 1 128 ? 18.281 21.156 8.766 1 98.62 128 VAL A O 1
ATOM 889 N N . VAL A 1 129 ? 16.391 22.047 7.871 1 98.44 129 VAL A N 1
ATOM 890 C CA . VAL A 1 129 ? 16.297 20.938 6.918 1 98.44 129 VAL A CA 1
ATOM 891 C C . VAL A 1 129 ? 16.078 21.5 5.512 1 98.44 129 VAL A C 1
ATOM 893 O O . VAL A 1 129 ? 15.562 22.609 5.348 1 98.44 129 VAL A O 1
ATOM 896 N N . LEU A 1 130 ? 16.5 20.75 4.473 1 97.88 130 LEU A N 1
ATOM 897 C CA . LEU A 1 130 ? 16.297 21.016 3.057 1 97.88 130 LEU A CA 1
ATOM 898 C C . LEU A 1 130 ? 15.703 19.812 2.35 1 97.88 130 LEU A C 1
ATOM 900 O O . LEU A 1 130 ? 16.125 18.672 2.598 1 97.88 130 LEU A O 1
ATOM 904 N N . GLY A 1 131 ? 14.711 20.016 1.549 1 97.12 131 GLY A N 1
ATOM 905 C CA . GLY A 1 131 ? 14.094 18.938 0.783 1 97.12 131 GLY A CA 1
ATOM 906 C C . GLY A 1 131 ? 12.594 19.109 0.604 1 97.12 131 GLY A C 1
ATOM 907 O O . GLY A 1 131 ? 12.125 20.234 0.369 1 97.12 131 GLY A O 1
ATOM 908 N N . ARG A 1 132 ? 11.93 18 0.579 1 95.94 132 ARG A N 1
ATOM 909 C CA . ARG A 1 132 ? 10.469 17.984 0.592 1 95.94 132 ARG A CA 1
ATOM 910 C C . ARG A 1 132 ? 9.93 17.938 2.02 1 95.94 132 ARG A C 1
ATOM 912 O O . ARG A 1 132 ? 10.344 17.094 2.812 1 95.94 132 ARG A O 1
ATOM 919 N N . HIS A 1 133 ? 9.086 18.844 2.379 1 95.62 133 HIS A N 1
ATOM 920 C CA . HIS A 1 133 ? 8.656 18.953 3.77 1 95.62 133 HIS A CA 1
ATOM 921 C C . HIS A 1 133 ? 7.285 19.609 3.869 1 95.62 133 HIS A C 1
ATOM 923 O O . HIS A 1 133 ? 6.938 20.469 3.049 1 95.62 133 HIS A O 1
ATOM 929 N N . ASP A 1 134 ? 6.535 19.234 4.887 1 96.38 134 ASP A N 1
ATOM 930 C CA . ASP A 1 134 ? 5.32 19.953 5.242 1 96.38 134 ASP A CA 1
ATOM 931 C C . ASP A 1 134 ? 5.625 21.422 5.531 1 96.38 134 ASP A C 1
ATOM 933 O O . ASP A 1 134 ? 6.66 21.75 6.121 1 96.38 134 ASP A O 1
ATOM 937 N N . THR A 1 135 ? 4.711 22.281 5.215 1 96.69 135 THR A N 1
ATOM 938 C CA . THR A 1 135 ? 4.879 23.688 5.574 1 96.69 135 THR A CA 1
ATOM 939 C C . THR A 1 135 ? 4.703 23.891 7.074 1 96.69 135 THR A C 1
ATOM 941 O O . THR A 1 135 ? 4.008 23.109 7.734 1 96.69 135 THR A O 1
ATOM 944 N N . PRO A 1 136 ? 5.305 24.969 7.543 1 98.5 136 PRO A N 1
ATOM 945 C CA . PRO A 1 136 ? 5.094 25.312 8.953 1 98.5 136 PRO A CA 1
ATOM 946 C C . PRO A 1 136 ? 3.617 25.438 9.312 1 98.5 136 PRO A C 1
ATOM 948 O O . PRO A 1 136 ? 3.211 25.078 10.422 1 98.5 136 PRO A O 1
ATOM 951 N N . GLU A 1 137 ? 2.824 25.969 8.406 1 97.88 137 GLU A N 1
ATOM 952 C CA . GLU A 1 137 ? 1.389 26.047 8.656 1 97.88 137 GLU A CA 1
ATOM 953 C C . GLU A 1 137 ? 0.77 24.672 8.836 1 97.88 137 GLU A C 1
ATOM 955 O O . GLU A 1 137 ? 0.01 24.438 9.781 1 97.88 137 GLU A O 1
ATOM 960 N N . LYS A 1 138 ? 1.084 23.781 7.961 1 97 138 LYS A N 1
ATOM 961 C CA . LYS A 1 138 ? 0.587 22.422 8.102 1 97 138 LYS A CA 1
ATOM 962 C C . LYS A 1 138 ? 1.078 21.781 9.398 1 97 138 LYS A C 1
ATOM 964 O O . LYS A 1 138 ? 0.31 21.125 10.109 1 97 138 LYS A O 1
ATOM 969 N N . MET A 1 139 ? 2.301 21.984 9.789 1 97.5 139 MET A N 1
ATOM 970 C CA . MET A 1 139 ? 2.914 21.406 10.984 1 97.5 139 MET A CA 1
ATOM 971 C C . MET A 1 139 ? 2.236 21.938 12.242 1 97.5 139 MET A C 1
ATOM 973 O O . MET A 1 139 ? 2.227 21.25 13.273 1 97.5 139 MET A O 1
ATOM 977 N N . SER A 1 140 ? 1.763 23.062 12.188 1 97.62 140 SER A N 1
ATOM 978 C CA . SER A 1 140 ? 1.266 23.734 13.383 1 97.62 140 SER A CA 1
ATOM 979 C C . SER A 1 140 ? -0.147 23.281 13.727 1 97.62 140 SER A C 1
ATOM 981 O O . SER A 1 140 ? -0.7 23.672 14.758 1 97.62 140 SER A O 1
ATOM 983 N N . GLN A 1 141 ? -0.716 22.5 12.906 1 96.5 141 GLN A N 1
ATOM 984 C CA . GLN A 1 141 ? -2.105 22.094 13.07 1 96.5 141 GLN A CA 1
ATOM 985 C C . GLN A 1 141 ? -2.314 21.375 14.406 1 96.5 141 GLN A C 1
ATOM 987 O O . GLN A 1 141 ? -1.546 20.484 14.766 1 96.5 141 GLN A O 1
ATOM 992 N N . ALA A 1 142 ? -3.354 21.891 15.133 1 97.94 142 ALA A N 1
ATOM 993 C CA . ALA A 1 142 ? -3.77 21.109 16.297 1 97.94 142 ALA A CA 1
ATOM 994 C C . ALA A 1 142 ? -4.188 19.688 15.891 1 97.94 142 ALA A C 1
ATOM 996 O O . ALA A 1 142 ? -4.387 19.422 14.703 1 97.94 142 ALA A O 1
ATOM 997 N N . SER A 1 143 ? -4.281 18.828 16.891 1 97.25 143 SER A N 1
ATOM 998 C CA . SER A 1 143 ? -4.617 17.438 16.609 1 97.25 143 SER A CA 1
ATOM 999 C C . SER A 1 143 ? -5.98 17.328 15.93 1 97.25 143 SER A C 1
ATOM 1001 O O . SER A 1 143 ? -7.004 17.672 16.531 1 97.25 143 SER A O 1
ATOM 1003 N N . ASP A 1 144 ? -5.965 16.953 14.688 1 97.75 144 ASP A N 1
ATOM 1004 C CA . ASP A 1 144 ? -7.203 16.578 14.008 1 97.75 144 ASP A CA 1
ATOM 1005 C C . ASP A 1 144 ? -7.602 15.148 14.352 1 97.75 144 ASP A C 1
ATOM 1007 O O . ASP A 1 144 ? -6.91 14.195 13.977 1 97.75 144 ASP A O 1
ATOM 1011 N N . LEU A 1 145 ? -8.727 14.938 14.984 1 97.94 145 LEU A N 1
ATOM 1012 C CA . LEU A 1 145 ? -9.125 13.625 15.477 1 97.94 145 LEU A CA 1
ATOM 1013 C C . LEU A 1 145 ? -9.539 12.711 14.328 1 97.94 145 LEU A C 1
ATOM 1015 O O . LEU A 1 145 ? -9.742 11.508 14.523 1 97.94 145 LEU A O 1
ATOM 1019 N N . PHE A 1 146 ? -9.617 13.242 13.141 1 97.75 146 PHE A N 1
ATOM 1020 C CA . PHE A 1 146 ? -9.953 12.477 11.953 1 97.75 146 PHE A CA 1
ATOM 1021 C C . PHE A 1 146 ? -8.836 12.547 10.922 1 97.75 146 PHE A C 1
ATOM 1023 O O . PHE A 1 146 ? -9.062 12.305 9.734 1 97.75 146 PHE A O 1
ATOM 1030 N N . ASN A 1 147 ? -7.648 12.914 11.391 1 94.56 147 ASN A N 1
ATOM 1031 C CA . ASN A 1 147 ? -6.492 13.008 10.5 1 94.56 147 ASN A CA 1
ATOM 1032 C C . ASN A 1 147 ? -6.219 11.68 9.797 1 94.56 147 ASN A C 1
ATOM 1034 O O . ASN A 1 147 ? -6.484 10.617 10.352 1 94.56 147 ASN A O 1
ATOM 1038 N N . ASP A 1 148 ? -5.684 11.781 8.508 1 90.12 148 ASP A N 1
ATOM 1039 C CA . ASP A 1 148 ? -5.355 10.609 7.699 1 90.12 148 ASP A CA 1
ATOM 1040 C C . ASP A 1 148 ? -6.602 9.773 7.41 1 90.12 148 ASP A C 1
ATOM 1042 O O . ASP A 1 148 ? -6.535 8.547 7.383 1 90.12 148 ASP A O 1
ATOM 1046 N N . GLY A 1 149 ? -7.73 10.398 7.367 1 88.19 149 GLY A N 1
ATOM 1047 C CA . GLY A 1 149 ? -8.984 9.703 7.113 1 88.19 149 GLY A CA 1
ATOM 1048 C C . GLY A 1 149 ? -9.898 10.453 6.156 1 88.19 149 GLY A C 1
ATOM 1049 O O . GLY A 1 149 ? -9.461 11.375 5.469 1 88.19 149 GLY A O 1
ATOM 1050 N N . ASN A 1 150 ? -11.117 9.992 6.133 1 87.12 150 ASN A N 1
ATOM 1051 C CA . ASN A 1 150 ? -12.094 10.492 5.172 1 87.12 150 ASN A CA 1
ATOM 1052 C C . ASN A 1 150 ? -12.719 11.805 5.637 1 87.12 150 ASN A C 1
ATOM 1054 O O . ASN A 1 150 ? -13.547 12.383 4.938 1 87.12 150 ASN A O 1
ATOM 1058 N N . ALA A 1 151 ? -12.32 12.242 6.766 1 95.06 151 ALA A N 1
ATOM 1059 C CA . ALA A 1 151 ? -12.789 13.523 7.289 1 95.06 151 ALA A CA 1
ATOM 1060 C C . ALA A 1 151 ? -11.633 14.367 7.801 1 95.06 151 ALA A C 1
ATOM 1062 O O . ALA A 1 151 ? -11.773 15.094 8.789 1 95.06 151 ALA A O 1
ATOM 1063 N N . ASP A 1 152 ? -10.547 14.195 7.191 1 94.38 152 ASP A N 1
ATOM 1064 C CA . ASP A 1 152 ? -9.398 15 7.598 1 94.38 152 ASP A CA 1
ATOM 1065 C C . ASP A 1 152 ? -9.625 16.469 7.289 1 94.38 152 ASP A C 1
ATOM 1067 O O . ASP A 1 152 ? -10.609 16.828 6.637 1 94.38 152 ASP A O 1
ATOM 1071 N N . LEU A 1 153 ? -8.797 17.328 7.781 1 93.56 153 LEU A N 1
ATOM 1072 C CA . LEU A 1 153 ? -8.953 18.766 7.738 1 93.56 153 LEU A CA 1
ATOM 1073 C C . LEU A 1 153 ? -9.164 19.25 6.305 1 93.56 153 LEU A C 1
ATOM 1075 O O . LEU A 1 153 ? -10.023 20.094 6.055 1 93.56 153 LEU A O 1
ATOM 1079 N N . GLY A 1 154 ? -8.453 18.688 5.391 1 92.19 154 GLY A N 1
ATOM 1080 C CA . GLY A 1 154 ? -8.484 19.188 4.023 1 92.19 154 GLY A CA 1
ATOM 1081 C C . GLY A 1 154 ? -9.406 18.391 3.121 1 92.19 154 GLY A C 1
ATOM 1082 O O . GLY A 1 154 ? -9.453 18.625 1.912 1 92.19 154 GLY A O 1
ATOM 1083 N N . ASN A 1 155 ? -10.102 17.453 3.645 1 91.56 155 ASN A N 1
ATOM 1084 C CA . ASN A 1 155 ? -11.062 16.703 2.848 1 91.56 155 ASN A CA 1
ATOM 1085 C C . ASN A 1 155 ? -12.211 17.578 2.367 1 91.56 155 ASN A C 1
ATOM 1087 O O . ASN A 1 155 ? -12.719 18.406 3.123 1 91.56 155 ASN A O 1
ATOM 1091 N N . GLY A 1 156 ? -12.602 17.391 1.196 1 90.06 156 GLY A N 1
ATOM 1092 C CA . GLY A 1 156 ? -13.672 18.188 0.618 1 90.06 156 GLY A CA 1
ATOM 1093 C C . GLY A 1 156 ? -14.945 18.156 1.44 1 90.06 156 GLY A C 1
ATOM 1094 O O . GLY A 1 156 ? -15.703 19.125 1.464 1 90.06 156 GLY A O 1
ATOM 1095 N N . LYS A 1 157 ? -15.172 17.078 2.117 1 90.56 157 LYS A N 1
ATOM 1096 C CA . LYS A 1 157 ? -16.344 16.953 2.979 1 90.56 157 LYS A CA 1
ATOM 1097 C C . LYS A 1 157 ? -16.219 17.812 4.227 1 90.56 157 LYS A C 1
ATOM 1099 O O . LYS A 1 157 ? -17.203 18.062 4.922 1 90.56 157 LYS A O 1
ATOM 1104 N N . MET A 1 158 ? -14.984 18.25 4.484 1 93.38 158 MET A N 1
ATOM 1105 C CA . MET A 1 158 ? -14.781 19.016 5.707 1 93.38 158 MET A CA 1
ATOM 1106 C C . MET A 1 158 ? -14.422 20.469 5.387 1 93.38 158 MET A C 1
ATOM 1108 O O . MET A 1 158 ? -14.883 21.391 6.059 1 93.38 158 MET A O 1
ATOM 1112 N N . ASP A 1 159 ? -13.664 20.688 4.359 1 92.81 159 ASP A N 1
ATOM 1113 C CA . ASP A 1 159 ? -13.18 22.047 4.098 1 92.81 159 ASP A CA 1
ATOM 1114 C C . ASP A 1 159 ? -14.156 22.812 3.217 1 92.81 159 ASP A C 1
ATOM 1116 O O . ASP A 1 159 ? -13.969 24.016 2.977 1 92.81 159 ASP A O 1
ATOM 1120 N N . GLY A 1 160 ? -15.172 22.156 2.641 1 92.19 160 GLY A N 1
ATOM 1121 C CA . GLY A 1 160 ? -16.203 22.797 1.853 1 92.19 160 GLY A CA 1
ATOM 1122 C C . GLY A 1 160 ? -15.703 23.344 0.527 1 92.19 160 GLY A C 1
ATOM 1123 O O . GLY A 1 160 ? -16.297 24.25 -0.046 1 92.19 160 GLY A O 1
ATOM 1124 N N . GLY A 1 161 ? -14.539 22.891 0.14 1 91.62 161 GLY A N 1
ATOM 1125 C CA . GLY A 1 161 ? -13.969 23.344 -1.118 1 91.62 161 GLY A CA 1
ATOM 1126 C C . GLY A 1 161 ? -13 24.5 -0.952 1 91.62 161 GLY A C 1
ATOM 1127 O O . GLY A 1 161 ? -12.359 24.922 -1.915 1 91.62 161 GLY A O 1
ATOM 1128 N N . ILE A 1 162 ? -12.914 25.016 0.215 1 93.31 162 ILE A N 1
ATOM 1129 C CA . ILE A 1 162 ? -11.969 26.094 0.49 1 93.31 162 ILE A CA 1
ATOM 1130 C C . ILE A 1 162 ? -10.555 25.531 0.604 1 93.31 162 ILE A C 1
ATOM 1132 O O . ILE A 1 162 ? -10.352 24.469 1.214 1 93.31 162 ILE A O 1
ATOM 1136 N N . GLN A 1 163 ? -9.602 26.188 0.006 1 91.62 163 GLN A N 1
ATOM 1137 C CA . GLN A 1 163 ? -8.219 25.734 0.101 1 91.62 163 GLN A CA 1
ATOM 1138 C C . GLN A 1 163 ? -7.66 25.969 1.501 1 91.62 163 GLN A C 1
ATOM 1140 O O . GLN A 1 163 ? -7.52 27.109 1.938 1 91.62 163 GLN A O 1
ATOM 1145 N N . VAL A 1 164 ? -7.293 24.922 2.178 1 93.38 164 VAL A N 1
ATOM 1146 C CA . VAL A 1 164 ? -6.902 25.031 3.578 1 93.38 164 VAL A CA 1
ATOM 1147 C C . VAL A 1 164 ? -5.395 24.828 3.713 1 93.38 164 VAL A C 1
ATOM 1149 O O . VAL A 1 164 ? -4.855 24.828 4.82 1 93.38 164 VAL A O 1
ATOM 1152 N N . ASN A 1 165 ? -4.676 24.578 2.717 1 89.75 165 ASN A N 1
ATOM 1153 C CA . ASN A 1 165 ? -3.227 24.531 2.572 1 89.75 165 ASN A CA 1
ATOM 1154 C C . ASN A 1 165 ? -2.609 23.5 3.514 1 89.75 165 ASN A C 1
ATOM 1156 O O . ASN A 1 165 ? -1.689 23.812 4.27 1 89.75 165 ASN A O 1
ATOM 1160 N N . GLU A 1 166 ? -3.037 22.312 3.443 1 90.81 166 GLU A N 1
ATOM 1161 C CA . GLU A 1 166 ? -2.334 21.156 3.965 1 90.81 166 GLU A CA 1
ATOM 1162 C C . GLU A 1 166 ? -1.227 20.703 3.018 1 90.81 166 GLU A C 1
ATOM 1164 O O . GLU A 1 166 ? -1.215 19.562 2.566 1 90.81 166 GLU A O 1
ATOM 1169 N N . THR A 1 167 ? -0.247 21.562 2.891 1 90.12 167 THR A N 1
ATOM 1170 C CA . THR A 1 167 ? 0.667 21.453 1.761 1 90.12 167 THR A CA 1
ATOM 1171 C C . THR A 1 167 ? 1.992 20.828 2.195 1 90.12 167 THR A C 1
ATOM 1173 O O . THR A 1 167 ? 2.57 21.234 3.207 1 90.12 167 THR A O 1
ATOM 1176 N N . ARG A 1 168 ? 2.477 19.891 1.554 1 91.12 168 ARG A N 1
ATOM 1177 C CA . ARG A 1 168 ? 3.844 19.391 1.518 1 91.12 168 ARG A CA 1
ATOM 1178 C C . ARG A 1 168 ? 4.523 19.734 0.198 1 91.12 168 ARG A C 1
ATOM 1180 O O . ARG A 1 168 ? 4.012 19.406 -0.875 1 91.12 168 ARG A O 1
ATOM 1187 N N . SER A 1 169 ? 5.645 20.359 0.267 1 90.19 169 SER A N 1
ATOM 1188 C CA . SER A 1 169 ? 6.262 20.828 -0.97 1 90.19 169 SER A CA 1
ATOM 1189 C C . SER A 1 169 ? 7.703 20.344 -1.089 1 90.19 169 SER A C 1
ATOM 1191 O O . SER A 1 169 ? 8.352 20.062 -0.08 1 90.19 169 SER A O 1
ATOM 1193 N N . GLY A 1 170 ? 8.062 20.25 -2.344 1 91.31 170 GLY A N 1
ATOM 1194 C CA . GLY A 1 170 ? 9.492 20.156 -2.586 1 91.31 170 GLY A CA 1
ATOM 1195 C C . GLY A 1 170 ? 10.211 21.5 -2.477 1 91.31 170 GLY A C 1
ATOM 1196 O O . GLY A 1 170 ? 9.57 22.531 -2.248 1 91.31 170 GLY A O 1
ATOM 1197 N N . ASN A 1 171 ? 11.484 21.469 -2.518 1 92.25 171 ASN A N 1
ATOM 1198 C CA . ASN A 1 171 ? 12.336 22.656 -2.572 1 92.25 171 ASN A CA 1
ATOM 1199 C C . ASN A 1 171 ? 12.188 23.5 -1.312 1 92.25 171 ASN A C 1
ATOM 1201 O O . ASN A 1 171 ? 12.102 24.734 -1.393 1 92.25 171 ASN A O 1
ATOM 1205 N N . VAL A 1 172 ? 12.039 22.859 -0.217 1 94.81 172 VAL A N 1
ATOM 1206 C CA . VAL A 1 172 ? 11.797 23.562 1.035 1 94.81 172 VAL A CA 1
ATOM 1207 C C . VAL A 1 172 ? 13.117 23.75 1.79 1 94.81 172 VAL A C 1
ATOM 1209 O O . VAL A 1 172 ? 13.922 22.812 1.867 1 94.81 172 VAL A O 1
ATOM 1212 N N . ILE A 1 173 ? 13.398 24.906 2.242 1 97.38 173 ILE A N 1
ATOM 1213 C CA . ILE A 1 173 ? 14.32 25.172 3.342 1 97.38 173 ILE A CA 1
ATOM 1214 C C . ILE A 1 173 ? 13.539 25.578 4.59 1 97.38 173 ILE A C 1
ATOM 1216 O O . ILE A 1 173 ? 12.812 26.578 4.574 1 97.38 173 ILE A O 1
ATOM 1220 N N . ALA A 1 174 ? 13.664 24.844 5.672 1 98.62 174 ALA A N 1
ATOM 1221 C CA . ALA A 1 174 ? 12.891 25.109 6.883 1 98.62 174 ALA A CA 1
ATOM 1222 C C . ALA A 1 174 ? 13.805 25.188 8.109 1 98.62 174 ALA A C 1
ATOM 1224 O O . ALA A 1 174 ? 14.797 24.453 8.195 1 98.62 174 ALA A O 1
ATOM 1225 N N . TYR A 1 175 ? 13.516 26.094 8.953 1 98.75 175 TYR A N 1
ATOM 1226 C CA . TYR A 1 175 ? 14.141 26.219 10.266 1 98.75 175 TYR A CA 1
ATOM 1227 C C . TYR A 1 175 ? 13.133 26 11.383 1 98.75 175 TYR A C 1
ATOM 1229 O O . TYR A 1 175 ? 12.047 26.594 11.383 1 98.75 175 TYR A O 1
ATOM 1237 N N . MET A 1 176 ? 13.453 25.141 12.297 1 98.81 176 MET A N 1
ATOM 1238 C CA . MET A 1 176 ? 12.695 24.906 13.516 1 98.81 176 MET A CA 1
ATOM 1239 C C . MET A 1 176 ? 13.492 25.312 14.75 1 98.81 176 MET A C 1
ATOM 1241 O O . MET A 1 176 ? 14.578 24.766 14.992 1 98.81 176 MET A O 1
ATOM 1245 N N . SER A 1 177 ? 12.938 26.062 15.516 1 98.62 177 SER A N 1
ATOM 1246 C CA . SER A 1 177 ? 13.648 26.547 16.688 1 98.62 177 SER A CA 1
ATOM 1247 C C . SER A 1 177 ? 13.602 25.547 17.828 1 98.62 177 SER A C 1
ATOM 1249 O O . SER A 1 177 ? 12.742 24.656 17.844 1 98.62 177 SER A O 1
ATOM 1251 N N . PRO A 1 178 ? 14.531 25.656 18.734 1 97.31 178 PRO A N 1
ATOM 1252 C CA . PRO A 1 178 ? 14.273 25 20.016 1 97.31 178 PRO A CA 1
ATOM 1253 C C . PRO A 1 178 ? 13.055 25.578 20.734 1 97.31 178 PRO A C 1
ATOM 1255 O O . PRO A 1 178 ? 12.461 26.547 20.25 1 97.31 178 PRO A O 1
ATOM 1258 N N . SER A 1 179 ? 12.703 24.891 21.797 1 96.44 179 SER A N 1
ATOM 1259 C CA . SER A 1 179 ? 11.633 25.438 22.609 1 96.44 179 SER A CA 1
ATOM 1260 C C . SER A 1 179 ? 12.164 26.484 23.594 1 96.44 179 SER A C 1
ATOM 1262 O O . SER A 1 179 ? 13.102 26.219 24.344 1 96.44 179 SER A O 1
ATOM 1264 N N . PHE A 1 180 ? 11.648 27.672 23.516 1 97.19 180 PHE A N 1
ATOM 1265 C CA . PHE A 1 180 ? 11.945 28.734 24.469 1 97.19 180 PHE A CA 1
ATOM 1266 C C . PHE A 1 180 ? 10.805 28.922 25.453 1 97.19 180 PHE A C 1
ATOM 1268 O O . PHE A 1 180 ? 9.914 29.75 25.25 1 97.19 180 PHE A O 1
ATOM 1275 N N . SER A 1 181 ? 10.922 28.297 26.594 1 96.75 181 SER A N 1
ATOM 1276 C CA . SER A 1 181 ? 9.875 28.328 27.609 1 96.75 181 SER A CA 1
ATOM 1277 C C . SER A 1 181 ? 8.523 27.938 27.031 1 96.75 181 SER A C 1
ATOM 1279 O O . SER A 1 181 ? 7.523 28.625 27.25 1 96.75 181 SER A O 1
ATOM 1281 N N . GLY A 1 182 ? 8.539 26.938 26.141 1 97.06 182 GLY A N 1
ATOM 1282 C CA . GLY A 1 182 ? 7.312 26.406 25.578 1 97.06 182 GLY A CA 1
ATOM 1283 C C . GLY A 1 182 ? 6.953 27.016 24.234 1 97.06 182 GLY A C 1
ATOM 1284 O O . GLY A 1 182 ? 6.023 26.547 23.578 1 97.06 182 GLY A O 1
ATOM 1285 N N . VAL A 1 183 ? 7.645 28.062 23.859 1 98.5 183 VAL A N 1
ATOM 1286 C CA . VAL A 1 183 ? 7.367 28.734 22.594 1 98.5 183 VAL A CA 1
ATOM 1287 C C . VAL A 1 183 ? 8.266 28.156 21.5 1 98.5 183 VAL A C 1
ATOM 1289 O O . VAL A 1 183 ? 9.477 28 21.703 1 98.5 183 VAL A O 1
ATOM 1292 N N . LYS A 1 184 ? 7.715 27.797 20.391 1 98.5 184 LYS A N 1
ATOM 1293 C CA . LYS A 1 184 ? 8.461 27.312 19.234 1 98.5 184 LYS A CA 1
ATOM 1294 C C . LYS A 1 184 ? 8.133 28.125 17.984 1 98.5 184 LYS A C 1
ATOM 1296 O O . LYS A 1 184 ? 6.977 28.5 17.766 1 98.5 184 LYS A O 1
ATOM 1301 N N . ILE A 1 185 ? 9.109 28.391 17.234 1 98.75 185 ILE A N 1
ATOM 1302 C CA . ILE A 1 185 ? 8.969 29.109 15.969 1 98.75 185 ILE A CA 1
ATOM 1303 C C . ILE A 1 185 ? 9.477 28.234 14.82 1 98.75 185 ILE A C 1
ATOM 1305 O O . ILE A 1 185 ? 10.531 27.609 14.93 1 98.75 185 ILE A O 1
ATOM 1309 N N . VAL A 1 186 ? 8.727 28.172 13.75 1 98.81 186 VAL A N 1
ATOM 1310 C CA . VAL A 1 186 ? 9.148 27.484 12.531 1 98.81 186 VAL A CA 1
ATOM 1311 C C . VAL A 1 186 ? 8.961 28.391 11.328 1 98.81 186 VAL A C 1
ATOM 1313 O O . VAL A 1 186 ? 7.957 29.109 11.227 1 98.81 186 VAL A O 1
ATOM 1316 N N . ALA A 1 187 ? 9.898 28.453 10.469 1 98.81 187 ALA A N 1
ATOM 1317 C CA . ALA A 1 187 ? 9.844 29.234 9.234 1 98.81 187 ALA A CA 1
ATOM 1318 C C . ALA A 1 187 ? 10.383 28.438 8.055 1 98.81 187 ALA A C 1
ATOM 1320 O O . ALA A 1 187 ? 11.312 27.641 8.211 1 98.81 187 ALA A O 1
ATOM 1321 N N . ALA A 1 188 ? 9.789 28.672 6.906 1 98.62 188 ALA A N 1
ATOM 1322 C CA . ALA A 1 188 ? 10.25 27.953 5.723 1 98.62 188 ALA A CA 1
ATOM 1323 C C . ALA A 1 188 ? 10.07 28.797 4.465 1 98.62 188 ALA A C 1
ATOM 1325 O O . ALA A 1 188 ? 9.156 29.609 4.383 1 98.62 188 ALA A O 1
ATOM 1326 N N . GLN A 1 189 ? 10.945 28.578 3.57 1 97.62 189 GLN A N 1
ATOM 1327 C CA . GLN A 1 189 ? 10.852 29.094 2.207 1 97.62 189 GLN A CA 1
ATOM 1328 C C . GLN A 1 189 ? 10.781 27.953 1.193 1 97.62 189 GLN A C 1
ATOM 1330 O O . GLN A 1 189 ? 11.516 26.969 1.299 1 97.62 189 GLN A O 1
ATOM 1335 N N . ILE A 1 190 ? 9.812 28.062 0.326 1 94.31 190 ILE A N 1
ATOM 1336 C CA . ILE A 1 190 ? 9.758 27.203 -0.849 1 94.31 190 ILE A CA 1
ATOM 1337 C C . ILE A 1 190 ? 10.391 27.906 -2.041 1 94.31 190 ILE A C 1
ATOM 1339 O O . ILE A 1 190 ? 9.883 28.922 -2.51 1 94.31 190 ILE A O 1
ATOM 1343 N N . ALA A 1 191 ? 11.477 27.422 -2.463 1 93.44 191 ALA A N 1
ATOM 1344 C CA . ALA A 1 191 ? 12.266 28.031 -3.529 1 93.44 191 ALA A CA 1
ATOM 1345 C C . ALA A 1 191 ? 12.352 27.109 -4.746 1 93.44 191 ALA A C 1
ATOM 1347 O O . ALA A 1 191 ? 13.07 26.109 -4.727 1 93.44 191 ALA A O 1
ATOM 1348 N N . THR A 1 192 ? 11.805 27.516 -5.891 1 88.19 192 THR A N 1
ATOM 1349 C CA . THR A 1 192 ? 11.625 26.609 -7.027 1 88.19 192 THR A CA 1
ATOM 1350 C C . THR A 1 192 ? 12.555 27.016 -8.172 1 88.19 192 THR A C 1
ATOM 1352 O O . THR A 1 192 ? 12.578 26.359 -9.219 1 88.19 192 THR A O 1
ATOM 1355 N N . GLY A 1 193 ? 13.281 27.984 -7.988 1 88.94 193 GLY A N 1
ATOM 1356 C CA . GLY A 1 193 ? 14.078 28.531 -9.078 1 88.94 193 GLY A CA 1
ATOM 1357 C C . GLY A 1 193 ? 13.32 29.531 -9.922 1 88.94 193 GLY A C 1
ATOM 1358 O O . GLY A 1 193 ? 13.906 30.188 -10.789 1 88.94 193 GLY A O 1
ATOM 1359 N N . ASN A 1 194 ? 12.016 29.562 -9.75 1 87.69 194 ASN A N 1
ATOM 1360 C CA . ASN A 1 194 ? 11.125 30.547 -10.336 1 87.69 194 ASN A CA 1
ATOM 1361 C C . ASN A 1 194 ? 10.336 31.297 -9.258 1 87.69 194 ASN A C 1
ATOM 1363 O O . ASN A 1 194 ? 9.398 30.75 -8.672 1 87.69 194 ASN A O 1
ATOM 1367 N N . SER A 1 195 ? 10.711 32.562 -9.109 1 84.62 195 SER A N 1
ATOM 1368 C CA . SER A 1 195 ? 10.148 33.375 -8.023 1 84.62 195 SER A CA 1
ATOM 1369 C C . SER A 1 195 ? 8.625 33.375 -8.078 1 84.62 195 SER A C 1
ATOM 1371 O O . SER A 1 195 ? 7.965 33.531 -7.051 1 84.62 195 SER A O 1
ATOM 1373 N N . ALA A 1 196 ? 8.016 33.25 -9.195 1 83.38 196 ALA A N 1
ATOM 1374 C CA . ALA A 1 196 ? 6.566 33.281 -9.359 1 83.38 196 ALA A CA 1
ATOM 1375 C C . ALA A 1 196 ? 5.918 32.062 -8.719 1 83.38 196 ALA A C 1
ATOM 1377 O O . ALA A 1 196 ? 4.703 32.031 -8.516 1 83.38 196 ALA A O 1
ATOM 1378 N N . ASN A 1 197 ? 6.742 31.078 -8.406 1 85.12 197 ASN A N 1
ATOM 1379 C CA . ASN A 1 197 ? 6.215 29.844 -7.832 1 85.12 197 ASN A CA 1
ATOM 1380 C C . ASN A 1 197 ? 6.676 29.656 -6.387 1 85.12 197 ASN A C 1
ATOM 1382 O O . ASN A 1 197 ? 6.426 28.609 -5.781 1 85.12 197 ASN A O 1
ATOM 1386 N N . ASP A 1 198 ? 7.316 30.656 -5.844 1 90.5 198 ASP A N 1
ATOM 1387 C CA . ASP A 1 198 ? 7.855 30.562 -4.488 1 90.5 198 ASP A CA 1
ATOM 1388 C C . ASP A 1 198 ? 6.758 30.734 -3.445 1 90.5 198 ASP A C 1
ATOM 1390 O O . ASP A 1 198 ? 5.648 31.172 -3.771 1 90.5 198 ASP A O 1
ATOM 1394 N N . ALA A 1 199 ? 7.059 30.328 -2.254 1 94.31 199 ALA A N 1
ATOM 1395 C CA . ALA A 1 199 ? 6.16 30.547 -1.12 1 94.31 199 ALA A CA 1
ATOM 1396 C C . ALA A 1 199 ? 6.945 30.688 0.181 1 94.31 199 ALA A C 1
ATOM 1398 O O . ALA A 1 199 ? 8.109 30.266 0.261 1 94.31 199 ALA A O 1
ATOM 1399 N N . VAL A 1 200 ? 6.359 31.406 1.092 1 96.81 200 VAL A N 1
ATOM 1400 C CA . VAL A 1 200 ? 6.879 31.484 2.453 1 96.81 200 VAL A CA 1
ATOM 1401 C C . VAL A 1 200 ? 5.824 30.984 3.439 1 96.81 200 VAL A C 1
ATOM 1403 O O . VAL A 1 200 ? 4.629 31.219 3.242 1 96.81 200 VAL A O 1
ATOM 1406 N N . SER A 1 201 ? 6.227 30.312 4.449 1 98.31 201 SER A N 1
ATOM 1407 C CA . SER A 1 201 ? 5.363 29.844 5.523 1 98.31 201 SER A CA 1
ATOM 1408 C C . SER A 1 201 ? 6.031 30 6.883 1 98.31 201 SER A C 1
ATOM 1410 O O . SER A 1 201 ? 7.254 29.906 6.996 1 98.31 201 SER A O 1
ATOM 1412 N N . ALA A 1 202 ? 5.25 30.328 7.859 1 98.75 202 ALA A N 1
ATOM 1413 C CA . ALA A 1 202 ? 5.77 30.5 9.211 1 98.75 202 ALA A CA 1
ATOM 1414 C C . ALA A 1 202 ? 4.719 30.125 10.258 1 98.75 202 ALA A C 1
ATOM 1416 O O . ALA A 1 202 ? 3.516 30.188 9.977 1 98.75 202 ALA A O 1
ATOM 1417 N N . SER A 1 203 ? 5.223 29.75 11.438 1 98.88 203 SER A N 1
ATOM 1418 C CA . SER A 1 203 ? 4.324 29.469 12.555 1 98.88 203 SER A CA 1
ATOM 1419 C C . SER A 1 203 ? 4.988 29.781 13.891 1 98.88 203 SER A C 1
ATOM 1421 O O . SER A 1 203 ? 6.215 29.766 14 1 98.88 203 SER A O 1
ATOM 1423 N N . ILE A 1 204 ? 4.234 30.188 14.781 1 98.88 204 ILE A N 1
ATOM 1424 C CA . ILE A 1 204 ? 4.59 30.281 16.188 1 98.88 204 ILE A CA 1
ATOM 1425 C C . ILE A 1 204 ? 3.596 29.484 17.031 1 98.88 204 ILE A C 1
ATOM 1427 O O . ILE A 1 204 ? 2.393 29.516 16.766 1 98.88 204 ILE A O 1
ATOM 1431 N N . SER A 1 205 ? 4.125 28.75 17.984 1 98.81 205 SER A N 1
ATOM 1432 C CA . SER A 1 205 ? 3.25 27.953 18.844 1 98.81 205 SER A CA 1
ATOM 1433 C C . SER A 1 205 ? 3.715 27.969 20.281 1 98.81 205 SER A C 1
ATOM 1435 O O . SER A 1 205 ? 4.867 28.297 20.578 1 98.81 205 SER A O 1
ATOM 1437 N N . TYR A 1 206 ? 2.838 27.688 21.094 1 98.75 206 TYR A N 1
ATOM 1438 C CA . TYR A 1 206 ? 3.086 27.562 22.531 1 98.75 206 TYR A CA 1
ATOM 1439 C C . TYR A 1 206 ? 2.475 26.281 23.078 1 98.75 206 TYR A C 1
ATOM 1441 O O . TYR A 1 206 ? 1.329 25.953 22.766 1 98.75 206 TYR A O 1
ATOM 1449 N N . GLY A 1 207 ? 3.279 25.578 23.938 1 98.12 207 GLY A N 1
ATOM 1450 C CA . GLY A 1 207 ? 2.766 24.391 24.578 1 98.12 207 GLY A CA 1
ATOM 1451 C C . GLY A 1 207 ? 3.002 23.125 23.766 1 98.12 207 GLY A C 1
ATOM 1452 O O . GLY A 1 207 ? 4.012 23.016 23.062 1 98.12 207 GLY A O 1
ATOM 1453 N N . SER A 1 208 ? 2.115 22.109 24.047 1 96.81 208 SER A N 1
ATOM 1454 C CA . SER A 1 208 ? 2.311 20.797 23.438 1 96.81 208 SER A CA 1
ATOM 1455 C C . SER A 1 208 ? 1.011 20.266 22.828 1 96.81 208 SER A C 1
ATOM 1457 O O . SER A 1 208 ? -0.056 20.406 23.438 1 96.81 208 SER A O 1
ATOM 1459 N N . LYS A 1 209 ? 1.161 19.656 21.688 1 96.88 209 LYS A N 1
ATOM 1460 C CA . LYS A 1 209 ? 0.005 19.016 21.062 1 96.88 209 LYS A CA 1
ATOM 1461 C C . LYS A 1 209 ? -0.395 17.75 21.828 1 96.88 209 LYS A C 1
ATOM 1463 O O . LYS A 1 209 ? -1.499 17.234 21.641 1 96.88 209 LYS A O 1
ATOM 1468 N N . LYS A 1 210 ? 0.448 17.25 22.688 1 96.31 210 LYS A N 1
ATOM 1469 C CA . LYS A 1 210 ? 0.263 15.945 23.297 1 96.31 210 LYS A CA 1
ATOM 1470 C C . LYS A 1 210 ? -0.432 16.062 24.656 1 96.31 210 LYS A C 1
ATOM 1472 O O . LYS A 1 210 ? -1.025 15.102 25.141 1 96.31 210 LYS A O 1
ATOM 1477 N N . LYS A 1 211 ? -0.246 17.156 25.266 1 96.88 211 LYS A N 1
ATOM 1478 C CA . LYS A 1 211 ? -0.812 17.344 26.594 1 96.88 211 LYS A CA 1
ATOM 1479 C C . LYS A 1 211 ? -0.953 18.828 26.938 1 96.88 211 LYS A C 1
ATOM 1481 O O . LYS A 1 211 ? -0.114 19.641 26.547 1 96.88 211 LYS A O 1
ATOM 1486 N N . GLY A 1 212 ? -1.999 19.062 27.656 1 98.12 212 GLY A N 1
ATOM 1487 C CA . GLY A 1 212 ? -2.189 20.422 28.125 1 98.12 212 GLY A CA 1
ATOM 1488 C C . GLY A 1 212 ? -2.605 21.391 27.031 1 98.12 212 GLY A C 1
ATOM 1489 O O . GLY A 1 212 ? -3.371 21.016 26.125 1 98.12 212 GLY A O 1
ATOM 1490 N N . LEU A 1 213 ? -2.184 22.625 27.219 1 98.56 213 LEU A N 1
ATOM 1491 C CA . LEU A 1 213 ? -2.588 23.703 26.312 1 98.56 213 LEU A CA 1
ATOM 1492 C C . LEU A 1 213 ? -1.665 23.766 25.109 1 98.56 213 LEU A C 1
ATOM 1494 O O . LEU A 1 213 ? -0.446 23.641 25.25 1 98.56 213 LEU A O 1
ATOM 1498 N N . TYR A 1 214 ? -2.232 23.922 24 1 98.81 214 TYR A N 1
ATOM 1499 C CA . TYR A 1 214 ? -1.504 24.188 22.766 1 98.81 214 TYR A CA 1
ATOM 1500 C C . TYR A 1 214 ? -2.143 25.344 22 1 98.81 214 TYR A C 1
ATOM 1502 O O . TYR A 1 214 ? -3.344 25.328 21.719 1 98.81 214 TYR A O 1
ATOM 1510 N N . LEU A 1 215 ? -1.404 26.359 21.719 1 98.88 215 LEU A N 1
ATOM 1511 C CA . LEU A 1 215 ? -1.795 27.484 20.891 1 98.88 215 LEU A CA 1
ATOM 1512 C C . LEU A 1 215 ? -0.854 27.641 19.703 1 98.88 215 LEU A C 1
ATOM 1514 O O . LEU A 1 215 ? 0.357 27.453 19.844 1 98.88 215 LEU A O 1
ATOM 1518 N N . ALA A 1 216 ? -1.432 27.969 18.578 1 98.94 216 ALA A N 1
ATOM 1519 C CA . ALA A 1 216 ? -0.55 28.188 17.438 1 98.94 216 ALA A CA 1
ATOM 1520 C C . ALA A 1 216 ? -1.161 29.188 16.469 1 98.94 216 ALA A C 1
ATOM 1522 O O . ALA A 1 216 ? -2.381 29.234 16.297 1 98.94 216 ALA A O 1
ATOM 1523 N N . ALA A 1 217 ? -0.392 29.984 15.867 1 98.94 217 ALA A N 1
ATOM 1524 C CA . ALA A 1 217 ? -0.688 30.844 14.719 1 98.94 217 ALA A CA 1
ATOM 1525 C C . ALA A 1 217 ? 0.284 30.578 13.578 1 98.94 217 ALA A C 1
ATOM 1527 O O . ALA A 1 217 ? 1.482 30.391 13.805 1 98.94 217 ALA A O 1
ATOM 1528 N N . ALA A 1 218 ? -0.275 30.469 12.391 1 98.88 218 ALA A N 1
ATOM 1529 C CA . ALA A 1 218 ? 0.583 30.172 11.242 1 98.88 218 ALA A CA 1
ATOM 1530 C C . ALA A 1 218 ? 0.053 30.828 9.969 1 98.88 218 ALA A C 1
ATOM 1532 O O . ALA A 1 218 ? -1.086 31.297 9.938 1 98.88 218 ALA A O 1
ATOM 1533 N N . MET A 1 219 ? 0.893 30.859 8.961 1 98.25 219 MET A N 1
ATOM 1534 C CA . MET A 1 219 ? 0.49 31.422 7.672 1 98.25 219 MET A CA 1
ATOM 1535 C C . MET A 1 219 ? 1.33 30.844 6.539 1 98.25 219 MET A C 1
ATOM 1537 O O . MET A 1 219 ? 2.459 30.391 6.762 1 98.25 219 MET A O 1
ATOM 1541 N N . THR A 1 220 ? 0.821 30.75 5.418 1 96.88 220 THR A N 1
ATOM 1542 C CA . THR A 1 220 ? 1.52 30.469 4.168 1 96.88 220 THR A CA 1
ATOM 1543 C C . THR A 1 220 ? 1.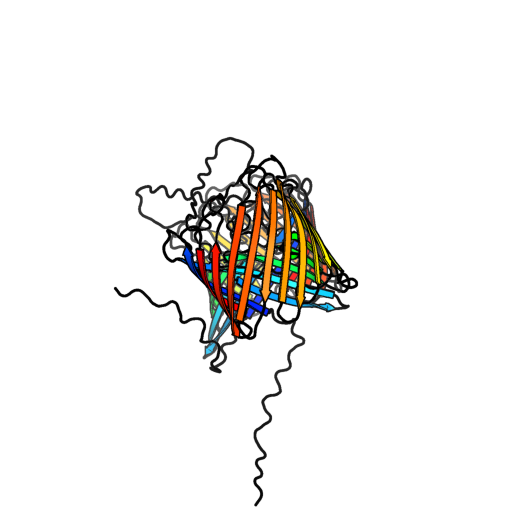124 31.469 3.088 1 96.88 220 THR A C 1
ATOM 1545 O O . THR A 1 220 ? -0.064 31.703 2.863 1 96.88 220 THR A O 1
ATOM 1548 N N . ASP A 1 221 ? 2.096 32.031 2.5 1 94.75 221 ASP A N 1
ATOM 1549 C CA . ASP A 1 221 ? 1.914 32.938 1.381 1 94.75 221 ASP A CA 1
ATOM 1550 C C . ASP A 1 221 ? 2.51 32.375 0.098 1 94.75 221 ASP A C 1
ATOM 1552 O O . ASP A 1 221 ? 3.732 32.281 -0.036 1 94.75 221 ASP A O 1
ATOM 1556 N N . PHE A 1 222 ? 1.658 32.031 -0.847 1 89.38 222 PHE A N 1
ATOM 1557 C CA . PHE A 1 222 ? 2.096 31.516 -2.135 1 89.38 222 PHE A CA 1
ATOM 1558 C C . PHE A 1 222 ? 2.139 32.625 -3.184 1 89.38 222 PHE A C 1
ATOM 1560 O O . PHE A 1 222 ? 1.205 33.406 -3.293 1 89.38 222 PHE A O 1
ATOM 1567 N N . LYS A 1 223 ? 3.176 32.656 -3.934 1 83.44 223 LYS A N 1
ATOM 1568 C CA . LYS A 1 223 ? 3.258 33.594 -5.035 1 83.44 223 LYS A CA 1
ATOM 1569 C C . LYS A 1 223 ? 2.607 33.031 -6.297 1 83.44 223 LYS A C 1
ATOM 1571 O O . LYS A 1 223 ? 2.264 33.781 -7.211 1 83.44 223 LYS A O 1
ATOM 1576 N N . GLN A 1 224 ? 2.438 31.75 -6.32 1 80.31 224 GLN A N 1
ATOM 1577 C CA . GLN A 1 224 ? 1.93 31.078 -7.516 1 80.31 224 GLN A CA 1
ATOM 1578 C C . GLN A 1 224 ? 0.475 31.469 -7.777 1 80.31 224 GLN A C 1
ATOM 1580 O O . GLN A 1 224 ? -0.354 31.422 -6.867 1 80.31 224 GLN A O 1
ATOM 1585 N N . ALA A 1 225 ? 0.251 31.734 -9.008 1 75.94 225 ALA A N 1
ATOM 1586 C CA . ALA A 1 225 ? -1.117 32.062 -9.398 1 75.94 225 ALA A CA 1
ATOM 1587 C C . ALA A 1 225 ? -2.062 30.906 -9.125 1 75.94 225 ALA A C 1
ATOM 1589 O O . ALA A 1 225 ? -1.703 29.734 -9.344 1 75.94 225 ALA A O 1
ATOM 1590 N N . GLY A 1 226 ? -3.256 31.234 -8.602 1 77.12 226 GLY A N 1
ATOM 1591 C CA . GLY A 1 226 ? -4.258 30.203 -8.344 1 77.12 226 GLY A CA 1
ATOM 1592 C C . GLY A 1 226 ? -4.121 29.578 -6.969 1 77.12 226 GLY A C 1
ATOM 1593 O O . GLY A 1 226 ? -4.965 28.781 -6.562 1 77.12 226 GLY A O 1
ATOM 1594 N N . SER A 1 227 ? -3.014 30 -6.352 1 81.75 227 SER A N 1
ATOM 1595 C CA . SER A 1 227 ? -2.859 29.516 -4.98 1 81.75 227 SER A CA 1
ATOM 1596 C C . SER A 1 227 ? -3.469 30.5 -3.984 1 81.75 227 SER A C 1
ATOM 1598 O O . SER A 1 227 ? -3.697 31.672 -4.312 1 81.75 227 SER A O 1
ATOM 1600 N N . ASN A 1 228 ? -3.771 29.969 -2.826 1 87.88 228 ASN A N 1
ATOM 1601 C CA . ASN A 1 228 ? -4.332 30.844 -1.794 1 87.88 228 ASN A CA 1
ATOM 1602 C C . ASN A 1 228 ? -3.33 31.094 -0.672 1 87.88 228 ASN A C 1
ATOM 1604 O O . ASN A 1 228 ? -2.584 30.188 -0.282 1 87.88 228 ASN A O 1
ATOM 1608 N N . ASP A 1 229 ? -3.373 32.312 -0.192 1 93.38 229 ASP A N 1
ATOM 1609 C CA . ASP A 1 229 ? -2.742 32.625 1.082 1 93.38 229 ASP A CA 1
ATOM 1610 C C . ASP A 1 229 ? -3.633 32.25 2.256 1 93.38 229 ASP A C 1
ATOM 1612 O O . ASP A 1 229 ? -4.844 32.469 2.23 1 93.38 229 ASP A O 1
ATOM 1616 N N . THR A 1 230 ? -2.984 31.656 3.191 1 96.38 230 THR A N 1
ATOM 1617 C CA . THR A 1 230 ? -3.799 31.203 4.312 1 96.38 230 THR A CA 1
ATOM 1618 C C . THR A 1 230 ? -3.174 31.625 5.641 1 96.38 230 THR A C 1
ATOM 1620 O O . THR A 1 230 ? -1.951 31.734 5.75 1 96.38 230 THR A O 1
ATOM 1623 N N . THR A 1 231 ? -4.023 31.984 6.547 1 98 231 THR A N 1
ATOM 1624 C CA . THR A 1 231 ? -3.705 32.125 7.965 1 98 231 THR A CA 1
ATOM 1625 C C . THR A 1 231 ? -4.477 31.094 8.797 1 98 231 THR A C 1
ATOM 1627 O O . THR A 1 231 ? -5.672 30.891 8.578 1 98 231 THR A O 1
ATOM 1630 N N . ARG A 1 232 ? -3.801 30.5 9.781 1 98.75 232 ARG A N 1
ATOM 1631 C CA . ARG A 1 232 ? -4.406 29.453 10.602 1 98.75 232 ARG A CA 1
ATOM 1632 C C . ARG A 1 232 ? -4.168 29.703 12.086 1 98.75 232 ARG A C 1
ATOM 1634 O O . ARG A 1 232 ? -3.041 30 12.492 1 98.75 232 ARG A O 1
ATOM 1641 N N . LEU A 1 233 ? -5.191 29.688 12.82 1 98.88 233 LEU A N 1
ATOM 1642 C CA . LEU A 1 233 ? -5.129 29.766 14.273 1 98.88 233 LEU A CA 1
ATOM 1643 C C . LEU A 1 233 ? -5.637 28.469 14.906 1 98.88 233 LEU A C 1
ATOM 1645 O O . LEU A 1 233 ? -6.637 27.906 14.453 1 98.88 233 LEU A O 1
ATOM 1649 N N . SER A 1 234 ? -4.914 27.984 15.883 1 98.69 234 SER A N 1
ATOM 1650 C CA . SER A 1 234 ? -5.301 26.766 16.594 1 98.69 234 SER A CA 1
ATOM 1651 C C . SER A 1 234 ? -5.27 26.969 18.094 1 98.69 234 SER A C 1
ATOM 1653 O O . SER A 1 234 ? -4.375 27.641 18.625 1 98.69 234 SER A O 1
ATOM 1655 N N . ALA A 1 235 ? -6.195 26.484 18.734 1 98.88 235 ALA A N 1
ATOM 1656 C CA . ALA A 1 235 ? -6.223 26.344 20.188 1 98.88 235 ALA A CA 1
ATOM 1657 C C . ALA A 1 235 ? -6.688 24.953 20.594 1 98.88 235 ALA A C 1
ATOM 1659 O O . ALA A 1 235 ? -7.691 24.453 20.078 1 98.88 235 ALA A O 1
ATOM 1660 N N . GLN A 1 236 ? -5.926 24.312 21.531 1 98.88 236 GLN A N 1
ATOM 1661 C CA . GLN A 1 236 ? -6.215 22.938 21.953 1 98.88 236 GLN A CA 1
ATOM 1662 C C . GLN A 1 236 ? -5.961 22.75 23.438 1 98.88 236 GLN A C 1
ATOM 1664 O O . GLN A 1 236 ? -5.074 23.391 24.016 1 98.88 236 GLN A O 1
ATOM 1669 N N . TYR A 1 237 ? -6.727 21.906 23.969 1 98.81 237 TYR A N 1
ATOM 1670 C CA . TYR A 1 237 ? -6.492 21.422 25.328 1 98.81 237 TYR A CA 1
ATOM 1671 C C . TYR A 1 237 ? -6.645 19.906 25.422 1 98.81 237 TYR A C 1
ATOM 1673 O O . TYR A 1 237 ? -7.641 19.359 24.938 1 98.81 237 TYR A O 1
ATOM 1681 N N . LYS A 1 238 ? -5.684 19.25 25.984 1 98.62 238 LYS A N 1
ATOM 1682 C CA . LYS A 1 238 ? -5.691 17.812 26.219 1 98.62 238 LYS A CA 1
ATOM 1683 C C . LYS A 1 238 ? -5.395 17.484 27.672 1 98.62 238 LYS A C 1
ATOM 1685 O O . LYS A 1 238 ? -4.363 17.891 28.203 1 98.62 238 LYS A O 1
ATOM 1690 N N . ALA A 1 239 ? -6.215 16.75 28.266 1 97.69 239 ALA A N 1
ATOM 1691 C CA . ALA A 1 239 ? -6.012 16.328 29.641 1 97.69 239 ALA A CA 1
ATOM 1692 C C . ALA A 1 239 ? -6.918 15.148 30 1 97.69 239 ALA A C 1
ATOM 1694 O O . ALA A 1 239 ? -8.094 15.133 29.625 1 97.69 239 ALA A O 1
ATOM 1695 N N . ALA A 1 240 ? -6.367 14.148 30.719 1 97.06 240 ALA A N 1
ATOM 1696 C CA . ALA A 1 240 ? -7.125 13.047 31.312 1 97.06 240 ALA A CA 1
ATOM 1697 C C . ALA A 1 240 ? -8.039 12.391 30.266 1 97.06 240 ALA A C 1
ATOM 1699 O O . ALA A 1 240 ? -9.227 12.188 30.531 1 97.06 240 ALA A O 1
ATOM 1700 N N . GLY A 1 241 ? -7.516 12.211 29.078 1 97.12 241 GLY A N 1
ATOM 1701 C CA . GLY A 1 241 ? -8.258 11.523 28.031 1 97.12 241 GLY A CA 1
ATOM 1702 C C . GLY A 1 241 ? -9.023 12.461 27.109 1 97.12 241 GLY A C 1
ATOM 1703 O O . GLY A 1 241 ? -9.492 12.047 26.047 1 97.12 241 GLY A O 1
ATOM 1704 N N . LEU A 1 242 ? -9.172 13.719 27.531 1 98.5 242 LEU A N 1
ATOM 1705 C CA . LEU A 1 242 ? -9.906 14.711 26.75 1 98.5 242 LEU A CA 1
ATOM 1706 C C . LEU A 1 242 ? -9.008 15.336 25.703 1 98.5 242 LEU A C 1
ATOM 1708 O O . LEU A 1 242 ? -7.852 15.672 25.969 1 98.5 242 LEU A O 1
ATOM 1712 N N . THR A 1 243 ? -9.516 15.453 24.516 1 98.75 243 THR A N 1
ATOM 1713 C CA . THR A 1 243 ? -8.953 16.312 23.484 1 98.75 243 THR A CA 1
ATOM 1714 C C . THR A 1 243 ? -10.016 17.234 22.922 1 98.75 243 THR A C 1
ATOM 1716 O O . THR A 1 243 ? -11.039 16.781 22.406 1 98.75 243 THR A O 1
ATOM 1719 N N . ALA A 1 244 ? -9.82 18.484 23.062 1 98.88 244 ALA A N 1
ATOM 1720 C CA . ALA A 1 244 ? -10.688 19.5 22.5 1 98.88 244 ALA A CA 1
ATOM 1721 C C . ALA A 1 244 ? -9.875 20.578 21.781 1 98.88 244 ALA A C 1
ATOM 1723 O O . ALA A 1 244 ? -8.867 21.047 22.297 1 98.88 244 ALA A O 1
ATOM 1724 N N . ASN A 1 245 ? -10.32 20.844 20.531 1 98.81 245 ASN A N 1
ATOM 1725 C CA . ASN A 1 245 ? -9.602 21.938 19.891 1 98.81 245 ASN A CA 1
ATOM 1726 C C . ASN A 1 245 ? -10.469 22.656 18.875 1 98.81 245 ASN A C 1
ATOM 1728 O O . ASN A 1 245 ? -11.57 22.203 18.547 1 98.81 245 ASN A O 1
ATOM 1732 N N . VAL A 1 246 ? -10.047 23.828 18.516 1 98.81 246 VAL A N 1
ATOM 1733 C CA . VAL A 1 246 ? -10.625 24.625 17.438 1 98.81 246 VAL A CA 1
ATOM 1734 C C . VAL A 1 246 ? -9.523 25.094 16.5 1 98.81 246 VAL A C 1
ATOM 1736 O O . VAL A 1 246 ? -8.43 25.469 16.938 1 98.81 246 VAL A O 1
ATOM 1739 N N . ILE A 1 247 ? -9.781 24.938 15.25 1 98.75 247 ILE A N 1
ATOM 1740 C CA . ILE A 1 247 ? -8.898 25.406 14.188 1 98.75 247 ILE A CA 1
ATOM 1741 C C . ILE A 1 247 ? -9.656 26.406 13.305 1 98.75 247 ILE A C 1
ATOM 1743 O O . ILE A 1 247 ? -10.758 26.109 12.836 1 98.75 247 ILE A O 1
ATOM 1747 N N . TYR A 1 248 ? -9.109 27.562 13.188 1 98.69 248 TYR A N 1
ATOM 1748 C CA . TYR A 1 248 ? -9.664 28.57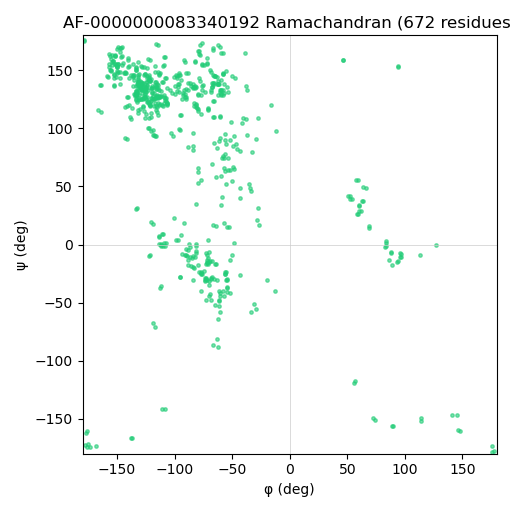8 12.289 1 98.69 248 TYR A CA 1
ATOM 1749 C C . TYR A 1 248 ? -8.703 28.859 11.141 1 98.69 248 TYR A C 1
ATOM 1751 O O . TYR A 1 248 ? -7.516 29.094 11.359 1 98.69 248 TYR A O 1
ATOM 1759 N N . ILE A 1 249 ? -9.258 28.875 9.914 1 98.44 249 ILE A N 1
ATOM 1760 C CA . ILE A 1 249 ? -8.453 29.141 8.734 1 98.44 249 ILE A CA 1
ATOM 1761 C C . ILE A 1 249 ? -9.094 30.25 7.898 1 98.44 249 ILE A C 1
ATOM 1763 O O . ILE A 1 249 ? -10.289 30.203 7.613 1 98.44 249 ILE A O 1
ATOM 1767 N N . ASP A 1 250 ? -8.344 31.219 7.527 1 97.56 250 ASP A N 1
ATOM 1768 C CA . ASP A 1 250 ? -8.711 32.219 6.551 1 97.56 250 ASP A CA 1
ATOM 1769 C C . ASP A 1 250 ? -7.918 32.062 5.258 1 97.56 250 ASP A C 1
ATOM 1771 O O . ASP A 1 250 ? -6.684 32.125 5.273 1 97.56 250 ASP A O 1
ATOM 1775 N N . SER A 1 251 ? -8.594 31.828 4.137 1 96.25 251 SER A N 1
ATOM 1776 C CA . SER A 1 251 ? -7.988 31.531 2.842 1 96.25 251 SER A CA 1
ATOM 1777 C C . SER A 1 251 ? -8.352 32.594 1.811 1 96.25 251 SER A C 1
ATOM 1779 O O . SER A 1 251 ? -9.531 32.875 1.568 1 96.25 251 SER A O 1
ATOM 1781 N N . LYS A 1 252 ? -7.41 33.188 1.193 1 92.88 252 LYS A N 1
ATOM 1782 C CA . LYS A 1 252 ? -7.598 34.219 0.2 1 92.88 252 LYS A CA 1
ATOM 1783 C C . LYS A 1 252 ? -6.855 33.906 -1.093 1 92.88 252 LYS A C 1
ATOM 1785 O O . LYS A 1 252 ? -5.664 33.594 -1.067 1 92.88 252 LYS A O 1
ATOM 1790 N N . ASP A 1 253 ? -7.574 33.906 -2.145 1 83.12 253 ASP A N 1
ATOM 1791 C CA . ASP A 1 253 ? -6.934 33.688 -3.438 1 83.12 253 ASP A CA 1
ATOM 1792 C C . ASP A 1 253 ? -5.855 34.719 -3.701 1 83.12 253 ASP A C 1
ATOM 1794 O O . ASP A 1 253 ? -6.113 35.938 -3.598 1 83.12 253 ASP A O 1
ATOM 1798 N N . SER A 1 254 ? -4.695 34.281 -4.129 1 70.62 254 SER A N 1
ATOM 1799 C CA . SER A 1 254 ? -3.537 35.156 -4.242 1 70.62 254 SER A CA 1
ATOM 1800 C C . SER A 1 254 ? -3.635 36.062 -5.477 1 70.62 254 SER A C 1
ATOM 1802 O O . SER A 1 254 ? -2.965 37.094 -5.562 1 70.62 254 SER A O 1
ATOM 1804 N N . THR A 1 255 ? -4.367 35.656 -6.488 1 70.25 255 THR A N 1
ATOM 1805 C CA . THR A 1 255 ? -4.324 36.375 -7.742 1 70.25 255 THR A CA 1
ATOM 1806 C C . THR A 1 255 ? -5.695 36.969 -8.07 1 70.25 255 THR A C 1
ATOM 1808 O O . THR A 1 255 ? -5.82 38.188 -8.289 1 70.25 255 THR A O 1
ATOM 1811 N N . ALA A 1 256 ? -6.617 36.156 -8.414 1 65.62 256 ALA A N 1
ATOM 1812 C CA . ALA A 1 256 ? -7.84 36.625 -9.055 1 65.62 256 ALA A CA 1
ATOM 1813 C C . ALA A 1 256 ? -8.859 37.062 -8.016 1 65.62 256 ALA A C 1
ATOM 1815 O O . ALA A 1 256 ? -9.68 37.969 -8.289 1 65.62 256 ALA A O 1
ATOM 1816 N N . GLY A 1 257 ? -8.773 36.844 -6.75 1 66.69 257 GLY A N 1
ATOM 1817 C CA . GLY A 1 257 ? -9.789 37.094 -5.746 1 66.69 257 GLY A CA 1
ATOM 1818 C C . GLY A 1 257 ? -11.164 36.594 -6.141 1 66.69 257 GLY A C 1
ATOM 1819 O O . GLY A 1 257 ? -11.383 36.219 -7.293 1 66.69 257 GLY A O 1
ATOM 1820 N N . ASN A 1 258 ? -12.102 36.344 -5.254 1 68.69 258 ASN A N 1
ATOM 1821 C CA . ASN A 1 258 ? -13.516 36 -5.363 1 68.69 258 ASN A CA 1
ATOM 1822 C C . ASN A 1 258 ? -13.703 34.625 -6.016 1 68.69 258 ASN A C 1
ATOM 1824 O O . ASN A 1 258 ? -14.461 34.5 -6.98 1 68.69 258 ASN A O 1
ATOM 1828 N N . THR A 1 259 ? -13.008 33.719 -5.539 1 78.62 259 THR A N 1
ATOM 1829 C CA . THR A 1 259 ? -13.164 32.344 -6.008 1 78.62 259 THR A CA 1
ATOM 1830 C C . THR A 1 259 ? -13.82 31.484 -4.938 1 78.62 259 THR A C 1
ATOM 1832 O O . THR A 1 259 ? -13.914 31.875 -3.777 1 78.62 259 THR A O 1
ATOM 1835 N N . ALA A 1 260 ? -14.359 30.344 -5.32 1 79.25 260 ALA A N 1
ATOM 1836 C CA . ALA A 1 260 ? -14.992 29.406 -4.398 1 79.25 260 ALA A CA 1
ATOM 1837 C C . ALA A 1 260 ? -13.969 28.828 -3.424 1 79.25 260 ALA A C 1
ATOM 1839 O O . ALA A 1 260 ? -14.336 28.281 -2.381 1 79.25 260 ALA A O 1
ATOM 1840 N N . SER A 1 261 ? -12.766 28.953 -3.74 1 88.31 261 SER A N 1
ATOM 1841 C CA . SER A 1 261 ? -11.727 28.406 -2.879 1 88.31 261 SER A CA 1
ATOM 1842 C C . SER A 1 261 ? -11.32 29.391 -1.799 1 88.31 261 SER A C 1
ATOM 1844 O O . SER A 1 261 ? -10.516 29.078 -0.919 1 88.31 261 SER A O 1
ATOM 1846 N N . GLU A 1 262 ? -11.906 30.594 -1.805 1 92.5 262 GLU A N 1
ATOM 1847 C CA . GLU A 1 262 ? -11.672 31.625 -0.799 1 92.5 262 GLU A CA 1
ATOM 1848 C C . GLU A 1 262 ? -12.742 31.578 0.29 1 92.5 262 GLU A C 1
ATOM 1850 O O . GLU A 1 262 ? -13.906 31.297 0.011 1 92.5 262 GLU A O 1
ATOM 1855 N N . GLY A 1 263 ? -12.273 31.906 1.483 1 95.44 263 GLY A N 1
ATOM 1856 C CA . GLY A 1 263 ? -13.203 31.984 2.6 1 95.44 263 GLY A CA 1
ATOM 1857 C C . GLY A 1 263 ? -12.586 31.562 3.92 1 95.44 263 GLY A C 1
ATOM 1858 O O . GLY A 1 263 ? -11.375 31.688 4.113 1 95.44 263 GLY A O 1
ATOM 1859 N N . THR A 1 264 ? -13.453 31.234 4.812 1 97.31 264 THR A N 1
ATOM 1860 C CA . THR A 1 264 ? -12.984 30.812 6.125 1 97.31 264 THR A CA 1
ATOM 1861 C C . THR A 1 264 ? -13.492 29.422 6.461 1 97.31 264 THR A C 1
ATOM 1863 O O . THR A 1 264 ? -14.578 29.016 6.023 1 97.31 264 THR A O 1
ATOM 1866 N N . VAL A 1 265 ? -12.672 28.656 7.137 1 98 265 VAL A N 1
ATOM 1867 C CA . VAL A 1 265 ? -13.047 27.344 7.664 1 98 265 VAL A CA 1
ATOM 1868 C C . VAL A 1 265 ? -12.789 27.297 9.172 1 98 265 VAL A C 1
ATOM 1870 O O . VAL A 1 265 ? -11.727 27.719 9.641 1 98 265 VAL A O 1
ATOM 1873 N N . THR A 1 266 ? -13.781 26.969 9.906 1 98.75 266 THR A N 1
ATOM 1874 C CA . THR A 1 266 ? -13.633 26.719 11.336 1 98.75 266 THR A CA 1
ATOM 1875 C C . THR A 1 266 ? -13.992 25.281 11.672 1 98.75 266 THR A C 1
ATOM 1877 O O . THR A 1 266 ? -15.094 24.812 11.352 1 98.75 266 THR A O 1
ATOM 1880 N N . GLN A 1 267 ? -13.07 24.578 12.344 1 98.81 267 GLN A N 1
ATOM 1881 C CA . GLN A 1 267 ? -13.305 23.203 12.727 1 98.81 267 GLN A CA 1
ATOM 1882 C C . GLN A 1 267 ? -13.125 23 14.227 1 98.81 267 GLN A C 1
ATOM 1884 O O . GLN A 1 267 ? -12.172 23.516 14.812 1 98.81 267 GLN A O 1
ATOM 1889 N N . PHE A 1 268 ? -14.023 22.344 14.758 1 98.75 268 PHE A N 1
ATOM 1890 C CA . PHE A 1 268 ? -13.984 21.969 16.172 1 98.75 268 PHE A CA 1
ATOM 1891 C C . PHE A 1 268 ? -13.875 20.453 16.328 1 98.75 268 PHE A C 1
ATOM 1893 O O . PHE A 1 268 ? -14.656 19.703 15.734 1 98.75 268 PHE A O 1
ATOM 1900 N N . ASN A 1 269 ? -12.938 19.984 17.031 1 98.81 269 ASN A N 1
ATOM 1901 C CA . ASN A 1 269 ? -12.781 18.578 17.375 1 98.81 269 ASN A CA 1
ATOM 1902 C C . ASN A 1 269 ? -13.039 18.328 18.859 1 98.81 269 ASN A C 1
ATOM 1904 O O . ASN A 1 269 ? -12.617 19.125 19.719 1 98.81 269 ASN A O 1
ATOM 1908 N N . LEU A 1 270 ? -13.672 17.297 19.141 1 98.88 270 LEU A N 1
ATOM 1909 C CA . LEU A 1 270 ? -13.859 16.828 20.516 1 98.88 270 LEU A CA 1
ATOM 1910 C C . LEU A 1 270 ? -13.75 15.312 20.594 1 98.88 270 LEU A C 1
ATOM 1912 O O . LEU A 1 270 ? -14.406 14.602 19.828 1 98.88 270 LEU A O 1
ATOM 1916 N N . GLY A 1 271 ? -12.875 14.797 21.484 1 98.75 271 GLY A N 1
ATOM 1917 C CA . GLY A 1 271 ? -12.734 13.375 21.75 1 98.75 271 GLY A CA 1
ATOM 1918 C C . GLY A 1 271 ? -12.414 13.062 23.203 1 98.75 271 GLY A C 1
ATOM 1919 O O . GLY A 1 271 ? -11.867 13.906 23.906 1 98.75 271 GLY A O 1
ATOM 1920 N N . TYR A 1 272 ? -12.75 11.883 23.594 1 98.75 272 TYR A N 1
ATOM 1921 C CA . TYR A 1 272 ? -12.477 11.453 24.953 1 98.75 272 TYR A CA 1
ATOM 1922 C C . TYR A 1 272 ? -12.086 9.984 25 1 98.75 272 TYR A C 1
ATOM 1924 O O . TYR A 1 272 ? -12.906 9.109 24.719 1 98.75 272 TYR A O 1
ATOM 1932 N N . LYS A 1 273 ? -10.922 9.766 25.438 1 97.88 273 LYS A N 1
ATOM 1933 C CA . LYS A 1 273 ? -10.445 8.391 25.562 1 97.88 273 LYS A CA 1
ATOM 1934 C C . LYS A 1 273 ? -10.945 7.746 26.844 1 97.88 273 LYS A C 1
ATOM 1936 O O . LYS A 1 273 ? -10.664 8.25 27.938 1 97.88 273 LYS A O 1
ATOM 1941 N N . MET A 1 274 ? -11.664 6.699 26.703 1 97.75 274 MET A N 1
ATOM 1942 C CA . MET A 1 274 ? -12.172 5.887 27.797 1 97.75 274 MET A CA 1
ATOM 1943 C C . MET A 1 274 ? -11.719 4.438 27.656 1 97.75 274 MET A C 1
ATOM 1945 O O . MET A 1 274 ? -12.43 3.619 27.062 1 97.75 274 MET A O 1
ATOM 1949 N N . GLY A 1 275 ? -10.641 4.059 28.438 1 96.88 275 GLY A N 1
ATOM 1950 C CA . GLY A 1 275 ? -10.094 2.738 28.188 1 96.88 275 GLY A CA 1
ATOM 1951 C C . GLY A 1 275 ? -9.672 2.531 26.75 1 96.88 275 GLY A C 1
ATOM 1952 O O . GLY A 1 275 ? -8.852 3.289 26.219 1 96.88 275 GLY A O 1
ATOM 1953 N N . LYS A 1 276 ? -10.312 1.591 26.109 1 97.56 276 LYS A N 1
ATOM 1954 C CA . LYS A 1 276 ? -9.945 1.267 24.734 1 97.56 276 LYS A CA 1
ATOM 1955 C C . LYS A 1 276 ? -10.797 2.043 23.75 1 97.56 276 LYS A C 1
ATOM 1957 O O . LYS A 1 276 ? -10.531 2.027 22.547 1 97.56 276 LYS A O 1
ATOM 1962 N N . PHE A 1 277 ? -11.805 2.729 24.234 1 98.5 277 PHE A N 1
ATOM 1963 C CA . PHE A 1 277 ? -12.734 3.439 23.375 1 98.5 277 PHE A CA 1
ATOM 1964 C C . PHE A 1 277 ? -12.406 4.93 23.328 1 98.5 277 PHE A C 1
ATOM 1966 O O . PHE A 1 277 ? -12.023 5.512 24.344 1 98.5 277 PHE A O 1
ATOM 1973 N N . MET A 1 278 ? -12.594 5.52 22.172 1 98.5 278 MET A N 1
ATOM 1974 C CA . MET A 1 278 ? -12.523 6.973 22.047 1 98.5 278 MET A CA 1
ATOM 1975 C C . MET A 1 278 ? -13.586 7.492 21.078 1 98.5 278 MET A C 1
ATOM 1977 O O . MET A 1 278 ? -13.336 7.625 19.891 1 98.5 278 MET A O 1
ATOM 1981 N N . PRO A 1 279 ? -14.727 7.816 21.625 1 98.81 279 PRO A N 1
ATOM 1982 C CA . PRO A 1 279 ? -15.664 8.562 20.781 1 98.81 279 PRO A CA 1
ATOM 1983 C C . PRO A 1 279 ? -15.141 9.945 20.406 1 98.81 279 PRO A C 1
ATOM 1985 O O . PRO A 1 279 ? -14.484 10.602 21.219 1 98.81 279 PRO A O 1
ATOM 1988 N N . LYS A 1 280 ? -15.469 10.359 19.203 1 98.81 280 LYS A N 1
ATOM 1989 C CA . LYS A 1 280 ? -14.969 11.648 18.734 1 98.81 280 LYS A CA 1
ATOM 1990 C C . LYS A 1 280 ? -15.945 12.297 17.75 1 98.81 280 LYS A C 1
ATOM 1992 O O . LYS A 1 280 ? -16.734 11.602 17.109 1 98.81 280 LYS A O 1
ATOM 1997 N N . VAL A 1 281 ? -15.891 13.57 17.688 1 98.81 281 VAL A N 1
ATOM 1998 C CA . VAL A 1 281 ? -16.75 14.328 16.781 1 98.81 281 VAL A CA 1
ATOM 1999 C C . VAL A 1 281 ? -15.977 15.531 16.234 1 98.81 281 VAL A C 1
ATOM 2001 O O . VAL A 1 281 ? -15.094 16.062 16.906 1 98.81 281 VAL A O 1
ATOM 2004 N N . LYS A 1 282 ? -16.266 15.883 15.078 1 98.81 282 LYS A N 1
ATOM 2005 C CA . LYS A 1 282 ? -15.734 17.078 14.43 1 98.81 282 LYS A CA 1
ATOM 2006 C C . LYS A 1 282 ? -16.844 17.859 13.727 1 98.81 282 LYS A C 1
ATOM 2008 O O . LYS A 1 282 ? -17.672 17.281 13.016 1 98.81 282 LYS A O 1
ATOM 2013 N N . VAL A 1 283 ? -16.906 19.125 13.992 1 98.75 283 VAL A N 1
ATOM 2014 C CA . VAL A 1 283 ? -17.797 20.031 13.266 1 98.75 283 VAL A CA 1
ATOM 2015 C C . VAL A 1 283 ? -16.969 21.031 12.453 1 98.75 283 VAL A C 1
ATOM 2017 O O . VAL A 1 283 ? -16.047 21.656 12.977 1 98.75 283 VAL A O 1
ATOM 2020 N N . SER A 1 284 ? -17.281 21.078 11.227 1 98.69 284 SER A N 1
ATOM 2021 C CA . SER A 1 284 ? -16.562 21.984 10.336 1 98.69 284 SER A CA 1
ATOM 2022 C C . SER A 1 284 ? -17.531 22.938 9.641 1 98.69 284 SER A C 1
ATOM 2024 O O . SER A 1 284 ? -18.469 22.516 8.961 1 98.69 284 SER A O 1
ATOM 2026 N N . THR A 1 285 ? -17.312 24.203 9.812 1 98.44 285 THR A N 1
ATOM 2027 C CA . THR A 1 285 ? -18.062 25.234 9.086 1 98.44 285 THR A CA 1
ATOM 2028 C C . THR A 1 285 ? -17.172 25.922 8.062 1 98.44 285 THR A C 1
ATOM 2030 O O . THR A 1 285 ? -16.062 26.359 8.391 1 98.44 285 THR A O 1
ATOM 2033 N N . ALA A 1 286 ? -17.625 25.938 6.883 1 97.56 286 ALA A N 1
ATOM 2034 C CA . ALA A 1 286 ? -16.922 26.594 5.789 1 97.56 286 ALA A CA 1
ATOM 2035 C C . ALA A 1 286 ? -17.766 27.719 5.191 1 97.56 286 ALA A C 1
ATOM 2037 O O . ALA A 1 286 ? -18.891 27.5 4.758 1 97.56 286 ALA A O 1
ATOM 2038 N N . ASP A 1 287 ? -17.203 28.906 5.145 1 96.5 287 ASP A N 1
ATOM 2039 C CA . ASP A 1 287 ? -17.844 30.078 4.574 1 96.5 287 ASP A CA 1
ATOM 2040 C C . ASP A 1 287 ? -17.078 30.594 3.361 1 96.5 287 ASP A C 1
ATOM 2042 O O . ASP A 1 287 ? -16.172 31.422 3.5 1 96.5 287 ASP A O 1
ATOM 2046 N N . SER A 1 288 ? -17.5 30.125 2.232 1 94 288 SER A N 1
ATOM 2047 C CA . SER A 1 288 ? -16.875 30.531 0.983 1 94 288 SER A CA 1
ATOM 2048 C C . SER A 1 288 ? -17.312 31.938 0.583 1 94 288 SER A C 1
ATOM 2050 O O . SER A 1 288 ? -18.422 32.375 0.94 1 94 288 SER A O 1
ATOM 2052 N N . LYS A 1 289 ? -16.453 32.562 -0.186 1 90.88 289 LYS A N 1
ATOM 2053 C CA . LYS A 1 289 ? -16.781 33.938 -0.633 1 90.88 289 LYS A CA 1
ATOM 2054 C C . LYS A 1 289 ? -17.891 33.906 -1.678 1 90.88 289 LYS A C 1
ATOM 2056 O O . LYS A 1 289 ? -18.688 34.844 -1.758 1 90.88 289 LYS A O 1
ATOM 2061 N N . THR A 1 290 ? -17.938 32.844 -2.408 1 89.81 290 THR A N 1
ATOM 2062 C CA . THR A 1 290 ? -18.844 32.875 -3.547 1 89.81 290 THR A CA 1
ATOM 2063 C C . THR A 1 290 ? -19.859 31.75 -3.453 1 89.81 290 THR A C 1
ATOM 2065 O O . THR A 1 290 ? -20.781 31.656 -4.273 1 89.81 290 THR A O 1
ATOM 2068 N N . ALA A 1 291 ? -19.672 30.859 -2.555 1 88.69 291 ALA A N 1
ATOM 2069 C CA . ALA A 1 291 ? -20.594 29.734 -2.414 1 88.69 291 ALA A CA 1
ATOM 2070 C C . ALA A 1 291 ? -21.328 29.797 -1.078 1 88.69 291 ALA A C 1
ATOM 2072 O O . ALA A 1 291 ? -21.031 30.641 -0.236 1 88.69 291 ALA A O 1
ATOM 2073 N N . SER A 1 292 ? -22.297 28.953 -0.914 1 89.62 292 SER A N 1
ATOM 2074 C CA . SER A 1 292 ? -23.078 28.875 0.323 1 89.62 292 SER A CA 1
ATOM 2075 C C . SER A 1 292 ? -22.203 28.438 1.492 1 89.62 292 SER A C 1
ATOM 2077 O O . SER A 1 292 ? -21.297 27.609 1.319 1 89.62 292 SER A O 1
ATOM 2079 N N . SER A 1 293 ? -22.547 29.016 2.605 1 94.94 293 SER A N 1
ATOM 2080 C CA . SER A 1 293 ? -21.938 28.5 3.828 1 94.94 293 SER A CA 1
ATOM 2081 C C . SER A 1 293 ? -22.406 27.078 4.125 1 94.94 293 SER A C 1
ATOM 2083 O O . SER A 1 293 ? -23.594 26.766 3.959 1 94.94 293 SER A O 1
ATOM 2085 N N . VAL A 1 294 ? -21.484 26.25 4.52 1 97.38 294 VAL A N 1
ATOM 2086 C CA . VAL A 1 294 ? -21.859 24.859 4.773 1 97.38 294 VAL A CA 1
ATOM 2087 C C . VAL A 1 294 ? -21.328 24.422 6.133 1 97.38 294 VAL A C 1
ATOM 2089 O O . VAL A 1 294 ? -20.297 24.922 6.598 1 97.38 294 VAL A O 1
ATOM 2092 N N . THR A 1 295 ? -22.016 23.578 6.809 1 98.25 295 THR A N 1
ATOM 2093 C CA . THR A 1 295 ? -21.594 22.922 8.047 1 98.25 295 THR A CA 1
ATOM 2094 C C . THR A 1 295 ? -21.609 21.406 7.887 1 98.25 295 THR A C 1
ATOM 2096 O O . THR A 1 295 ? -22.656 20.828 7.578 1 98.25 295 THR A O 1
ATOM 2099 N N . ASN A 1 296 ? -20.516 20.812 8.039 1 97.88 296 ASN A N 1
ATOM 2100 C CA . ASN A 1 296 ? -20.328 19.359 7.953 1 97.88 296 ASN A CA 1
ATOM 2101 C C . ASN A 1 296 ? -19.969 18.766 9.312 1 97.88 296 ASN A C 1
ATOM 2103 O O . ASN A 1 296 ? -19.297 19.406 10.117 1 97.88 296 ASN A O 1
ATOM 2107 N N . VAL A 1 297 ? -20.422 17.547 9.516 1 98.56 297 VAL A N 1
ATOM 2108 C CA . VAL A 1 297 ? -20.141 16.922 10.805 1 98.56 297 VAL A CA 1
ATOM 2109 C C . VAL A 1 297 ? -19.594 15.508 10.578 1 98.56 297 VAL A C 1
ATOM 2111 O O . VAL A 1 297 ? -20.062 14.781 9.703 1 98.56 297 VAL A O 1
ATOM 2114 N N . ALA A 1 298 ? -18.594 15.141 11.305 1 98.69 298 ALA A N 1
ATOM 2115 C CA . ALA A 1 298 ? -18.062 13.781 11.336 1 98.69 298 ALA A CA 1
ATOM 2116 C C . ALA A 1 298 ? -18.141 13.188 12.734 1 98.69 298 ALA A C 1
ATOM 2118 O O . ALA A 1 298 ? -17.875 13.875 13.727 1 98.69 298 ALA A O 1
ATOM 2119 N N . TYR A 1 299 ? -18.578 11.992 12.766 1 98.69 299 TYR A N 1
ATOM 2120 C CA . TYR A 1 299 ? -18.578 11.188 13.984 1 98.69 299 TYR A CA 1
ATOM 2121 C C . TYR A 1 299 ? -17.625 10.008 13.875 1 98.69 299 TYR A C 1
ATOM 2123 O O . TYR A 1 299 ? -17.438 9.453 12.789 1 98.69 299 TYR A O 1
ATOM 2131 N N . GLY A 1 300 ? -17.062 9.688 15.023 1 98.62 300 GLY A N 1
ATOM 2132 C CA . GLY A 1 300 ? -16.188 8.531 14.977 1 98.62 300 GLY A CA 1
ATOM 2133 C C . GLY A 1 300 ? -16.062 7.816 16.312 1 98.62 300 GLY A C 1
ATOM 2134 O O . GLY A 1 300 ? -16.391 8.383 17.359 1 98.62 300 GLY A O 1
ATOM 2135 N N . LEU A 1 301 ? -15.688 6.605 16.203 1 98.75 301 LEU A N 1
ATOM 2136 C CA . LEU A 1 301 ? -15.344 5.773 17.359 1 98.75 301 LEU A CA 1
ATOM 2137 C C . LEU A 1 301 ? -14.086 4.953 17.078 1 98.75 301 LEU A C 1
ATOM 2139 O O . LEU A 1 301 ? -14.062 4.141 16.156 1 98.75 301 LEU A O 1
ATOM 2143 N N . ASN A 1 302 ? -13.094 5.234 17.875 1 98.5 302 ASN A N 1
ATOM 2144 C CA . ASN A 1 302 ? -11.898 4.406 17.844 1 98.5 302 ASN A CA 1
ATOM 2145 C C . ASN A 1 302 ? -11.945 3.307 18.906 1 98.5 302 ASN A C 1
ATOM 2147 O O . ASN A 1 302 ? -12.43 3.533 20.016 1 98.5 302 ASN A O 1
ATOM 2151 N N . TYR A 1 303 ? -11.469 2.188 18.562 1 98.56 303 TYR A N 1
ATOM 2152 C CA . TYR A 1 303 ? -11.242 1.076 19.469 1 98.56 303 TYR A CA 1
ATOM 2153 C C . TYR A 1 303 ? -9.789 0.608 19.406 1 98.56 303 TYR A C 1
ATOM 2155 O O . TYR A 1 303 ? -9.367 0.015 18.422 1 98.56 303 TYR A O 1
ATOM 2163 N N . SER A 1 304 ? -9.086 0.841 20.516 1 97.62 304 SER A N 1
ATOM 2164 C CA . SER A 1 304 ? -7.68 0.461 20.562 1 97.62 304 SER A CA 1
ATOM 2165 C C . SER A 1 304 ? -7.52 -1.042 20.766 1 97.62 304 SER A C 1
ATOM 2167 O O . SER A 1 304 ? -7.82 -1.563 21.844 1 97.62 304 SER A O 1
ATOM 2169 N N . LEU A 1 305 ? -7.039 -1.636 19.766 1 96.88 305 LEU A N 1
ATOM 2170 C CA . LEU A 1 305 ? -6.742 -3.061 19.875 1 96.88 305 LEU A CA 1
ATOM 2171 C C . LEU A 1 305 ? -5.379 -3.283 20.531 1 96.88 305 LEU A C 1
ATOM 2173 O O . LEU A 1 305 ? -5.098 -4.375 21.031 1 96.88 305 LEU A O 1
ATOM 2177 N N . GLY A 1 306 ? -4.555 -2.336 20.531 1 93.44 306 GLY A N 1
ATOM 2178 C CA . GLY A 1 306 ? -3.215 -2.24 21.078 1 93.44 306 GLY A CA 1
ATOM 2179 C C . GLY A 1 306 ? -2.59 -0.87 20.891 1 93.44 306 GLY A C 1
ATOM 2180 O O . GLY A 1 306 ? -3.248 0.062 20.438 1 93.44 306 GLY A O 1
ATOM 2181 N N . LYS A 1 307 ? -1.334 -0.766 21.234 1 91.88 307 LYS A N 1
ATOM 2182 C CA . LYS A 1 307 ? -0.672 0.534 21.172 1 91.88 307 LYS A CA 1
ATOM 2183 C C . LYS A 1 307 ? -0.509 0.989 19.719 1 91.88 307 LYS A C 1
ATOM 2185 O O . LYS A 1 307 ? -0.501 2.189 19.438 1 91.88 307 LYS A O 1
ATOM 2190 N N . LYS A 1 308 ? -0.396 0.01 18.812 1 95.25 308 LYS A N 1
ATOM 2191 C CA . LYS A 1 308 ? -0.043 0.349 17.438 1 95.25 308 LYS A CA 1
ATOM 2192 C C . LYS A 1 308 ? -1.2 0.061 16.484 1 95.25 308 LYS A C 1
ATOM 2194 O O . LYS A 1 308 ? -1.08 0.264 15.273 1 95.25 308 LYS A O 1
ATOM 2199 N N . THR A 1 309 ? -2.258 -0.407 17.016 1 96.94 309 THR A N 1
ATOM 2200 C CA . THR A 1 309 ? -3.342 -0.865 16.141 1 96.94 309 THR A CA 1
ATOM 2201 C C . THR A 1 309 ? -4.684 -0.336 16.641 1 96.94 309 THR A C 1
ATOM 2203 O O . THR A 1 309 ? -5.055 -0.547 17.797 1 96.94 309 THR A O 1
ATOM 2206 N N . THR A 1 310 ? -5.402 0.282 15.727 1 97.75 310 THR A N 1
ATOM 2207 C CA . THR A 1 310 ? -6.703 0.854 16.062 1 97.75 310 THR A CA 1
ATOM 2208 C C . THR A 1 310 ? -7.742 0.476 15 1 97.75 310 THR A C 1
ATOM 2210 O O . THR A 1 310 ? -7.527 0.691 13.805 1 97.75 310 THR A O 1
ATOM 2213 N N . ALA A 1 311 ? -8.82 -0.132 15.461 1 98.06 311 ALA A N 1
ATOM 2214 C CA . ALA A 1 311 ? -10.008 -0.24 14.617 1 98.06 311 ALA A CA 1
ATOM 2215 C C . ALA A 1 311 ? -10.914 0.973 14.789 1 98.06 311 ALA A C 1
ATOM 2217 O O . ALA A 1 311 ? -10.984 1.552 15.883 1 98.06 311 ALA A O 1
ATOM 2218 N N . TYR A 1 312 ? -11.602 1.344 13.711 1 98.06 312 TYR A N 1
ATOM 2219 C CA . TYR A 1 312 ? -12.453 2.516 13.883 1 98.06 312 TYR A CA 1
ATOM 2220 C C . TYR A 1 312 ? -13.617 2.496 12.898 1 98.06 312 TYR A C 1
ATOM 2222 O O . TYR A 1 312 ? -13.57 1.784 11.891 1 98.06 312 TYR A O 1
ATOM 2230 N N . ILE A 1 313 ? -14.625 3.188 13.25 1 98.44 313 ILE A N 1
ATOM 2231 C CA . ILE A 1 313 ? -15.727 3.541 12.367 1 98.44 313 ILE A CA 1
ATOM 2232 C C . ILE A 1 313 ? -15.93 5.055 12.367 1 98.44 313 ILE A C 1
ATOM 2234 O O . ILE A 1 313 ? -15.844 5.699 13.414 1 98.44 313 ILE A O 1
ATOM 2238 N N . GLU A 1 314 ? -16.031 5.633 11.203 1 98.19 314 GLU A N 1
ATOM 2239 C CA . GLU A 1 314 ? -16.266 7.062 11.031 1 98.19 314 GLU A CA 1
ATOM 2240 C C . GLU A 1 314 ? -17.438 7.32 10.094 1 98.19 314 GLU A C 1
ATOM 2242 O O . GLU A 1 314 ? -17.594 6.621 9.086 1 98.19 314 GLU A O 1
ATOM 2247 N N . MET A 1 315 ? -18.234 8.273 10.477 1 98.19 315 MET A N 1
ATOM 2248 C CA . MET A 1 315 ? -19.359 8.703 9.656 1 98.19 315 MET A CA 1
ATOM 2249 C C . MET A 1 315 ? -19.297 10.195 9.383 1 98.19 315 MET A C 1
ATOM 2251 O O . MET A 1 315 ? -19.047 10.992 10.289 1 98.19 315 MET A O 1
ATOM 2255 N N . VAL A 1 316 ? -19.453 10.539 8.156 1 97.75 316 VAL A N 1
ATOM 2256 C CA . VAL A 1 316 ? -19.516 11.945 7.777 1 97.75 316 VAL A CA 1
ATOM 2257 C C . VAL A 1 316 ? -20.922 12.305 7.324 1 97.75 316 VAL A C 1
ATOM 2259 O O . VAL A 1 316 ? -21.484 11.648 6.445 1 97.75 316 VAL A O 1
ATOM 2262 N N . ASP A 1 317 ? -21.5 13.188 7.977 1 97.69 317 ASP A N 1
ATOM 2263 C CA . ASP A 1 317 ? -22.734 13.852 7.547 1 97.69 317 ASP A CA 1
ATOM 2264 C C . ASP A 1 317 ? -22.422 15.164 6.832 1 97.69 317 ASP A C 1
ATOM 2266 O O . ASP A 1 317 ? -22.234 16.203 7.477 1 97.69 317 ASP A O 1
ATOM 2270 N N . ALA A 1 318 ? -22.422 15.117 5.543 1 96.38 318 ALA A N 1
ATOM 2271 C CA . ALA A 1 318 ? -22.047 16.266 4.73 1 96.38 318 ALA A CA 1
ATOM 2272 C C . ALA A 1 318 ? -23.234 17.172 4.469 1 96.38 318 ALA A C 1
ATOM 2274 O O . ALA A 1 318 ? -24.344 16.688 4.191 1 96.38 318 ALA A O 1
ATOM 2275 N N . ASP A 1 319 ? -22.969 18.453 4.539 1 97.38 319 ASP A N 1
ATOM 2276 C CA . ASP A 1 319 ? -24 19.422 4.148 1 97.38 319 ASP A CA 1
ATOM 2277 C C . ASP A 1 319 ? -24.391 19.234 2.684 1 97.38 319 ASP A C 1
ATOM 2279 O O . ASP A 1 319 ? -23.531 19.156 1.809 1 97.38 319 ASP A O 1
ATOM 2283 N N . LYS A 1 320 ? -25.656 19.172 2.436 1 94.62 320 LYS A N 1
ATOM 2284 C CA . LYS A 1 320 ? -26.109 18.859 1.083 1 94.62 320 LYS A CA 1
ATOM 2285 C C . LYS A 1 320 ? -25.828 20.031 0.134 1 94.62 320 LYS A C 1
ATOM 2287 O O . LYS A 1 320 ? -25.891 19.859 -1.087 1 94.62 320 LYS A O 1
ATOM 2292 N N . ASN A 1 321 ? -25.531 21.188 0.657 1 94.19 321 ASN A N 1
ATOM 2293 C CA . ASN A 1 321 ? -25.156 22.328 -0.16 1 94.19 321 ASN A CA 1
ATOM 2294 C C . ASN A 1 321 ? -23.656 22.391 -0.39 1 94.19 321 ASN A C 1
ATOM 2296 O O . ASN A 1 321 ? -23.156 23.312 -1.047 1 94.19 321 ASN A O 1
ATOM 2300 N N . ASN A 1 322 ? -22.953 21.469 0.236 1 93.88 322 ASN A N 1
ATOM 2301 C CA . ASN A 1 322 ? -21.516 21.406 0.028 1 93.88 322 ASN A CA 1
ATOM 2302 C C . ASN A 1 322 ? -21.172 21.016 -1.402 1 93.88 322 ASN A C 1
ATOM 2304 O O . ASN A 1 322 ? -21.297 19.844 -1.772 1 93.88 322 ASN A O 1
ATOM 2308 N N . ALA A 1 323 ? -20.656 21.922 -2.145 1 86.31 323 ALA A N 1
ATOM 2309 C CA . ALA A 1 323 ? -20.406 21.703 -3.566 1 86.31 323 ALA A CA 1
ATOM 2310 C C . ALA A 1 323 ? -19.203 20.781 -3.771 1 86.31 323 ALA A C 1
ATOM 2312 O O . ALA A 1 323 ? -19.078 20.125 -4.812 1 86.31 323 ALA A O 1
ATOM 2313 N N . ALA A 1 324 ? -18.266 20.812 -2.824 1 86.12 324 ALA A N 1
ATOM 2314 C CA . ALA A 1 324 ? -17.078 19.969 -2.943 1 86.12 324 ALA A CA 1
ATOM 2315 C C . ALA A 1 324 ? -17.438 18.5 -2.762 1 86.12 324 ALA A C 1
ATOM 2317 O O . ALA A 1 324 ? -16.875 17.625 -3.438 1 86.12 324 ALA A O 1
ATOM 2318 N N . SER A 1 325 ? -18.234 18.172 -1.863 1 88.94 325 SER A N 1
ATOM 2319 C CA . SER A 1 325 ? -18.703 16.812 -1.612 1 88.94 325 SER A CA 1
ATOM 2320 C C . SER A 1 325 ? -19.906 16.812 -0.674 1 88.94 325 SER A C 1
ATOM 2322 O O . SER A 1 325 ? -19.766 17.078 0.519 1 88.94 325 SER A O 1
ATOM 2324 N N . SER A 1 326 ? -20.953 16.391 -1.179 1 91.31 326 SER A N 1
ATOM 2325 C CA . SER A 1 326 ? -22.188 16.453 -0.388 1 91.31 326 SER A CA 1
ATOM 2326 C C . SER A 1 326 ? -22.656 15.055 0.003 1 91.31 326 SER A C 1
ATOM 2328 O O . SER A 1 326 ? -23.75 14.891 0.546 1 91.31 326 SER A O 1
ATOM 2330 N N . THR A 1 327 ? -21.828 14.094 -0.259 1 92.06 327 THR A N 1
ATOM 2331 C CA . THR A 1 327 ? -22.25 12.711 -0.06 1 92.06 327 THR A CA 1
ATOM 2332 C C . THR A 1 327 ? -21.891 12.242 1.351 1 92.06 327 THR A C 1
ATOM 2334 O O . THR A 1 327 ? -20.75 12.391 1.796 1 92.06 327 THR A O 1
ATOM 2337 N N . ASP A 1 328 ? -22.891 11.68 2.041 1 96.25 328 ASP A N 1
ATOM 2338 C CA . ASP A 1 328 ? -22.625 11.023 3.318 1 96.25 328 ASP A CA 1
ATOM 2339 C C . ASP A 1 328 ? -21.812 9.742 3.121 1 96.25 328 ASP A C 1
ATOM 2341 O O . ASP A 1 328 ? -21.969 9.055 2.105 1 96.25 328 ASP A O 1
ATOM 2345 N N . ALA A 1 329 ? -21.031 9.477 4.105 1 95 329 ALA A N 1
ATOM 2346 C CA . ALA A 1 329 ? -20.219 8.266 3.967 1 95 329 ALA A CA 1
ATOM 2347 C C . ALA A 1 329 ? -19.875 7.68 5.332 1 95 329 ALA A C 1
ATOM 2349 O O . ALA A 1 329 ? -19.766 8.414 6.32 1 95 329 ALA A O 1
ATOM 2350 N N . THR A 1 330 ? -19.812 6.391 5.328 1 97 330 THR A N 1
ATOM 2351 C CA . THR A 1 330 ? -19.312 5.641 6.469 1 97 330 THR A CA 1
ATOM 2352 C C . THR A 1 330 ? -18.031 4.895 6.105 1 97 330 THR A C 1
ATOM 2354 O O . THR A 1 330 ? -17.922 4.32 5.02 1 97 330 THR A O 1
ATOM 2357 N N . PHE A 1 331 ? -17.094 5.004 6.977 1 95.56 331 PHE A N 1
ATOM 2358 C CA . PHE A 1 331 ? -15.836 4.301 6.789 1 95.56 331 PHE A CA 1
ATOM 2359 C C . PHE A 1 331 ? -15.531 3.402 7.984 1 95.56 331 PHE A C 1
ATOM 2361 O O . PHE A 1 331 ? -15.633 3.834 9.133 1 95.56 331 PHE A O 1
ATOM 2368 N N . VAL A 1 332 ? -15.266 2.145 7.758 1 97.44 332 VAL A N 1
ATOM 2369 C CA . VAL A 1 332 ? -14.812 1.181 8.75 1 97.44 332 VAL A CA 1
ATOM 2370 C C . VAL A 1 332 ? -13.391 0.73 8.414 1 97.44 332 VAL A C 1
ATOM 2372 O O . VAL A 1 332 ? -13.133 0.229 7.32 1 97.44 332 VAL A O 1
ATOM 2375 N N . GLY A 1 333 ? -12.461 0.964 9.422 1 96.75 333 GLY A N 1
ATOM 2376 C CA . GLY A 1 333 ? -11.078 0.736 9.023 1 96.75 333 GLY A CA 1
ATOM 2377 C C . GLY A 1 333 ? -10.203 0.232 10.156 1 96.75 333 GLY A C 1
ATOM 2378 O O . GLY A 1 333 ? -10.656 0.14 11.297 1 96.75 333 GLY A O 1
ATOM 2379 N N . LEU A 1 334 ? -9.039 -0.189 9.766 1 97.25 334 LEU A N 1
ATOM 2380 C CA . LEU A 1 334 ? -7.949 -0.625 10.633 1 97.25 334 LEU A CA 1
ATOM 2381 C C . LEU A 1 334 ? -6.691 0.199 10.375 1 97.25 334 LEU A C 1
ATOM 2383 O O . LEU A 1 334 ? -6.195 0.251 9.25 1 97.25 334 LEU A O 1
ATOM 2387 N N . LEU A 1 335 ? -6.266 0.833 11.453 1 97.25 335 LEU A N 1
ATOM 2388 C CA . LEU A 1 335 ? -5.008 1.573 11.43 1 97.25 335 LEU A CA 1
ATOM 2389 C C . LEU A 1 335 ? -3.924 0.833 12.203 1 97.25 335 LEU A C 1
ATOM 2391 O O . LEU A 1 335 ? -4.082 0.558 13.391 1 97.25 335 LEU A O 1
ATOM 2395 N N . HIS A 1 336 ? -2.873 0.515 11.508 1 96.56 336 HIS A N 1
ATOM 2396 C CA . HIS A 1 336 ? -1.735 -0.133 12.148 1 96.56 336 HIS A CA 1
ATOM 2397 C C . HIS A 1 336 ? -0.444 0.637 11.891 1 96.56 336 HIS A C 1
ATOM 2399 O O . HIS A 1 336 ? -0.094 0.9 10.734 1 96.56 336 HIS A O 1
ATOM 2405 N N . LYS A 1 337 ? 0.192 0.914 12.938 1 96 337 LYS A N 1
ATOM 2406 C CA . LYS A 1 337 ? 1.49 1.577 12.852 1 96 337 LYS A CA 1
ATOM 2407 C C . LYS A 1 337 ? 2.619 0.63 13.25 1 96 337 LYS A C 1
ATOM 2409 O O . LYS A 1 337 ? 2.432 -0.25 14.094 1 96 337 LYS A O 1
ATOM 2414 N N . PHE A 1 338 ? 3.848 0.907 12.695 1 93.62 338 PHE A N 1
ATOM 2415 C CA . PHE A 1 338 ? 5.02 0.113 13.047 1 93.62 338 PHE A CA 1
ATOM 2416 C C . PHE A 1 338 ? 6.285 0.957 12.977 1 93.62 338 PHE A C 1
ATOM 2418 O O . PHE A 1 338 ? 6.316 1.984 12.297 1 93.62 338 PHE A O 1
ATOM 2425 N N . MET B 1 1 ? 52.469 -22.031 41 1 22.39 1 MET B N 1
ATOM 2426 C CA . MET B 1 1 ? 52.25 -20.594 41 1 22.39 1 MET B CA 1
ATOM 2427 C C . MET B 1 1 ? 51.281 -20.188 39.906 1 22.39 1 MET B C 1
ATOM 2429 O O . MET B 1 1 ? 51.656 -20.203 38.719 1 22.39 1 MET B O 1
ATOM 2433 N N . LYS B 1 2 ? 50.031 -20.609 40.094 1 24.92 2 LYS B N 1
ATOM 2434 C CA . LYS B 1 2 ? 48.75 -21.031 39.5 1 24.92 2 LYS B CA 1
ATOM 2435 C C . LYS B 1 2 ? 48.031 -19.859 38.875 1 24.92 2 LYS B C 1
ATOM 2437 O O . LYS B 1 2 ? 48 -18.75 39.438 1 24.92 2 LYS B O 1
ATOM 2442 N N . LYS B 1 3 ? 47.875 -19.953 37.469 1 25.48 3 LYS B N 1
ATOM 2443 C CA . LYS B 1 3 ? 47.562 -19.266 36.219 1 25.48 3 LYS B CA 1
ATOM 2444 C C . LYS B 1 3 ? 46.219 -18.578 36.281 1 25.48 3 LYS B C 1
ATOM 2446 O O . LYS B 1 3 ? 45.156 -19.219 36.219 1 25.48 3 LYS B O 1
ATOM 2451 N N . ASN B 1 4 ? 45.969 -17.734 37.344 1 23.52 4 ASN B N 1
ATOM 2452 C CA . ASN B 1 4 ? 44.656 -17.219 37.719 1 23.52 4 ASN B CA 1
ATOM 2453 C C . ASN B 1 4 ? 44.031 -16.422 36.594 1 23.52 4 ASN B C 1
ATOM 2455 O O . ASN B 1 4 ? 44.438 -15.297 36.312 1 23.52 4 ASN B O 1
ATOM 2459 N N . ILE B 1 5 ? 43.875 -17.141 35.438 1 25.48 5 ILE B N 1
ATOM 2460 C CA . ILE B 1 5 ? 43.438 -16.641 34.156 1 25.48 5 ILE B CA 1
ATOM 2461 C C . ILE B 1 5 ? 42.031 -16.031 34.281 1 25.48 5 ILE B C 1
ATOM 2463 O O . ILE B 1 5 ? 41.031 -16.656 33.938 1 25.48 5 ILE B O 1
ATOM 2467 N N . VAL B 1 6 ? 41.688 -15.391 35.438 1 23.3 6 VAL B N 1
ATOM 2468 C CA . VAL B 1 6 ? 40.312 -15.141 35.875 1 23.3 6 VAL B CA 1
ATOM 2469 C C . VAL B 1 6 ? 39.562 -14.344 34.812 1 23.3 6 VAL B C 1
ATOM 2471 O O . VAL B 1 6 ? 38.375 -14.539 34.594 1 23.3 6 VAL B O 1
ATOM 2474 N N . ALA B 1 7 ? 40.219 -13.289 34.25 1 20.75 7 ALA B N 1
ATOM 2475 C CA . ALA B 1 7 ? 39.5 -12.023 34.281 1 20.75 7 ALA B CA 1
ATOM 2476 C C . ALA B 1 7 ? 38.25 -12.078 33.406 1 20.75 7 ALA B C 1
ATOM 2478 O O . ALA B 1 7 ? 37.156 -11.742 33.844 1 20.75 7 ALA B O 1
ATOM 2479 N N . LEU B 1 8 ? 38.344 -11.789 32.031 1 20.91 8 LEU B N 1
ATOM 2480 C CA . LEU B 1 8 ? 37.75 -10.68 31.281 1 20.91 8 LEU B CA 1
ATOM 2481 C C . LEU B 1 8 ? 36.438 -11.094 30.672 1 20.91 8 LEU B C 1
ATOM 2483 O O . LEU B 1 8 ? 35.812 -10.312 29.938 1 20.91 8 LEU B O 1
ATOM 2487 N N . ALA B 1 9 ? 35.781 -12.227 30.891 1 21.05 9 ALA B N 1
ATOM 2488 C CA . ALA B 1 9 ? 34.812 -12.805 29.953 1 21.05 9 ALA B CA 1
ATOM 2489 C C . ALA B 1 9 ? 33.562 -11.969 29.891 1 21.05 9 ALA B C 1
ATOM 2491 O O . ALA B 1 9 ? 32.75 -12.125 28.969 1 21.05 9 ALA B O 1
ATOM 2492 N N . VAL B 1 10 ? 33 -11.281 30.938 1 21.41 10 VAL B N 1
ATOM 2493 C CA . VAL B 1 10 ? 31.562 -11.281 31.234 1 21.41 10 VAL B CA 1
ATOM 2494 C C . VAL B 1 10 ? 30.812 -10.43 30.219 1 21.41 10 VAL B C 1
ATOM 2496 O O . VAL B 1 10 ? 29.594 -10.453 30.156 1 21.41 10 VAL B O 1
ATOM 2499 N N . ALA B 1 11 ? 31.344 -9.359 29.625 1 21.83 11 ALA B N 1
ATOM 2500 C CA . ALA B 1 11 ? 30.578 -8.125 29.453 1 21.83 11 ALA B CA 1
ATOM 2501 C C . ALA B 1 11 ? 29.469 -8.305 28.422 1 21.83 11 ALA B C 1
ATOM 2503 O O . ALA B 1 11 ? 28.844 -7.332 28 1 21.83 11 ALA B O 1
ATOM 2504 N N . ALA B 1 12 ? 29.312 -9.43 27.672 1 23.64 12 ALA B N 1
ATOM 2505 C CA . ALA B 1 12 ? 28.531 -9.492 26.438 1 23.64 12 ALA B CA 1
ATOM 2506 C C . ALA B 1 12 ? 27.031 -9.305 26.719 1 23.64 12 ALA B C 1
ATOM 2508 O O . ALA B 1 12 ? 26.219 -9.352 25.797 1 23.64 12 ALA B O 1
ATOM 2509 N N . ALA B 1 13 ? 26.359 -9.625 27.875 1 24.3 13 ALA B N 1
ATOM 2510 C CA . ALA B 1 13 ? 25.016 -10.078 28.219 1 24.3 13 ALA B CA 1
ATOM 2511 C C . ALA B 1 13 ? 23.969 -9.016 27.875 1 24.3 13 ALA B C 1
ATOM 2513 O O . ALA B 1 13 ? 22.766 -9.297 27.875 1 24.3 13 ALA B O 1
ATOM 2514 N N . ILE B 1 14 ? 24.031 -7.723 28.281 1 24.67 14 ILE B N 1
ATOM 2515 C CA . ILE B 1 14 ? 23.062 -6.91 29.016 1 24.67 14 ILE B CA 1
ATOM 2516 C C . ILE B 1 14 ? 21.891 -6.551 28.109 1 24.67 14 ILE B C 1
ATOM 2518 O O . ILE B 1 14 ? 20.859 -6.055 28.562 1 24.67 14 ILE B O 1
ATOM 2522 N N . SER B 1 15 ? 22.016 -6.059 26.844 1 27.05 15 SER B N 1
ATOM 2523 C CA . SER B 1 15 ? 21 -5.113 26.391 1 27.05 15 SER B CA 1
ATOM 2524 C C . SER B 1 15 ? 19.641 -5.781 26.281 1 27.05 15 SER B C 1
ATOM 2526 O O . SER B 1 15 ? 19.484 -6.793 25.578 1 27.05 15 SER B O 1
ATOM 2528 N N . ALA B 1 16 ? 18.688 -5.941 27.219 1 29.12 16 ALA B N 1
ATOM 2529 C CA . ALA B 1 16 ? 17.344 -6.465 27.453 1 29.12 16 ALA B CA 1
ATOM 2530 C C . ALA B 1 16 ? 16.438 -6.141 26.281 1 29.12 16 ALA B C 1
ATOM 2532 O O . ALA B 1 16 ? 16.344 -4.988 25.859 1 29.12 16 ALA B O 1
ATOM 2533 N N . PRO B 1 17 ? 16.016 -7.09 25.438 1 31.92 17 PRO B N 1
ATOM 2534 C CA . PRO B 1 17 ? 15.141 -6.887 24.281 1 31.92 17 PRO B CA 1
ATOM 2535 C C . PRO B 1 17 ? 13.812 -6.234 24.672 1 31.92 17 PRO B C 1
ATOM 2537 O O . PRO B 1 17 ? 13.078 -6.77 25.5 1 31.92 17 PRO B O 1
ATOM 2540 N N . ALA B 1 18 ? 13.586 -5 25.156 1 32.16 18 ALA B N 1
ATOM 2541 C CA . ALA B 1 18 ? 12.297 -4.367 25.422 1 32.16 18 ALA B CA 1
ATOM 2542 C C . ALA B 1 18 ? 11.164 -5.102 24.719 1 32.16 18 ALA B C 1
ATOM 2544 O O . ALA B 1 18 ? 11.367 -5.699 23.656 1 32.16 18 ALA B O 1
ATOM 2545 N N . ALA B 1 19 ? 10.086 -5.688 25.328 1 36.22 19 ALA B N 1
ATOM 2546 C CA . ALA B 1 19 ? 8.891 -6.363 24.812 1 36.22 19 ALA B CA 1
ATOM 2547 C C . ALA B 1 19 ? 8.508 -5.848 23.438 1 36.22 19 ALA B C 1
ATOM 2549 O O . ALA B 1 19 ? 7.812 -4.84 23.312 1 36.22 19 ALA B O 1
ATOM 2550 N N . MET B 1 20 ? 9.328 -5.414 22.531 1 38.97 20 MET B N 1
ATOM 2551 C CA . MET B 1 20 ? 9.516 -4.676 21.281 1 38.97 20 MET B CA 1
ATOM 2552 C C . MET B 1 20 ? 8.547 -5.156 20.219 1 38.97 20 MET B C 1
ATOM 2554 O O . MET B 1 20 ? 8.398 -6.363 20 1 38.97 20 MET B O 1
ATOM 2558 N N . ALA B 1 21 ? 7.258 -4.699 20.094 1 52.16 21 ALA B N 1
ATOM 2559 C CA . ALA B 1 21 ? 6.645 -4.867 18.781 1 52.16 21 ALA B CA 1
ATOM 2560 C C . ALA B 1 21 ? 7.684 -5.254 17.734 1 52.16 21 ALA B C 1
ATOM 2562 O O . ALA B 1 21 ? 8.734 -4.613 17.625 1 52.16 21 ALA B O 1
ATOM 2563 N N . ASP B 1 22 ? 7.781 -6.656 17.438 1 65.25 22 ASP B N 1
ATOM 2564 C CA . ASP B 1 22 ? 8.789 -7.184 16.516 1 65.25 22 ASP B CA 1
ATOM 2565 C C . ASP B 1 22 ? 9.008 -6.242 15.344 1 65.25 22 ASP B C 1
ATOM 2567 O O . ASP B 1 22 ? 8.047 -5.711 14.781 1 65.25 22 ASP B O 1
ATOM 2571 N N . ALA B 1 23 ? 10.102 -5.621 15.352 1 79.75 23 ALA B N 1
ATOM 2572 C CA . ALA B 1 23 ? 10.539 -4.824 14.211 1 79.75 23 ALA B CA 1
ATOM 2573 C C . ALA B 1 23 ? 10.156 -5.5 12.898 1 79.75 23 ALA B C 1
ATOM 2575 O O . ALA B 1 23 ? 10.133 -6.727 12.805 1 79.75 23 ALA B O 1
ATOM 2576 N N . PRO B 1 24 ? 9.648 -4.66 12 1 89.81 24 PRO B N 1
ATOM 2577 C CA . PRO B 1 24 ? 9.352 -5.246 10.695 1 89.81 24 PRO B CA 1
ATOM 2578 C C . PRO B 1 24 ? 10.523 -6.043 10.125 1 89.81 24 PRO B C 1
ATOM 2580 O O . PRO B 1 24 ? 11.68 -5.734 10.406 1 89.81 24 PRO B O 1
ATOM 2583 N N . THR B 1 25 ? 10.203 -7.086 9.453 1 93 25 THR B N 1
ATOM 2584 C CA . THR B 1 25 ? 11.195 -7.863 8.719 1 93 25 THR B CA 1
ATOM 2585 C C . THR B 1 25 ? 11.328 -7.348 7.285 1 93 25 THR B C 1
ATOM 2587 O O . THR B 1 25 ? 10.328 -7.211 6.57 1 93 25 THR B O 1
ATOM 2590 N N . VAL B 1 26 ? 12.602 -7.059 6.965 1 92.5 26 VAL B N 1
ATOM 2591 C CA . VAL B 1 26 ? 12.883 -6.73 5.574 1 92.5 26 VAL B CA 1
ATOM 2592 C C . VAL B 1 26 ? 13.242 -8 4.801 1 92.5 26 VAL B C 1
ATOM 2594 O O . VAL B 1 26 ? 14 -8.836 5.293 1 92.5 26 VAL B O 1
ATOM 2597 N N . TYR B 1 27 ? 12.656 -8.148 3.639 1 95.12 27 TYR B N 1
ATOM 2598 C CA . TYR B 1 27 ? 12.945 -9.32 2.824 1 95.12 27 TYR B CA 1
ATOM 2599 C C . TYR B 1 27 ? 12.906 -8.977 1.34 1 95.12 27 TYR B C 1
ATOM 2601 O O . TYR B 1 27 ? 12.547 -7.859 0.964 1 95.12 27 TYR B O 1
ATOM 2609 N N . GLY B 1 28 ? 13.359 -9.93 0.482 1 96.56 28 GLY B N 1
ATOM 2610 C CA . GLY B 1 28 ? 13.273 -9.703 -0.952 1 96.56 28 GLY B CA 1
ATOM 2611 C C . GLY B 1 28 ? 13.906 -10.812 -1.77 1 96.56 28 GLY B C 1
ATOM 2612 O O . GLY B 1 28 ? 14.242 -11.875 -1.234 1 96.56 28 GLY B O 1
ATOM 2613 N N . GLN B 1 29 ? 13.836 -10.57 -3.039 1 95.75 29 GLN B N 1
ATOM 2614 C CA . GLN B 1 29 ? 14.523 -11.453 -3.975 1 95.75 29 GLN B CA 1
ATOM 2615 C C . GLN B 1 29 ? 15.016 -10.688 -5.199 1 95.75 29 GLN B C 1
ATOM 2617 O O . GLN B 1 29 ? 14.352 -9.75 -5.656 1 95.75 29 GLN B O 1
ATOM 2622 N N . LEU B 1 30 ? 16.109 -11.062 -5.648 1 93.44 30 LEU B N 1
ATOM 2623 C CA . LEU B 1 30 ? 16.656 -10.625 -6.93 1 93.44 30 LEU B CA 1
ATOM 2624 C C . LEU B 1 30 ? 16.781 -11.797 -7.895 1 93.44 30 LEU B C 1
ATOM 2626 O O . LEU B 1 30 ? 17.406 -12.805 -7.57 1 93.44 30 LEU B O 1
ATOM 2630 N N . ASN B 1 31 ? 16.078 -11.695 -8.984 1 93.56 31 ASN B N 1
ATOM 2631 C CA . ASN B 1 31 ? 16.094 -12.672 -10.07 1 93.56 31 ASN B CA 1
ATOM 2632 C C . ASN B 1 31 ? 16.547 -12.039 -11.383 1 93.56 31 ASN B C 1
ATOM 2634 O O . ASN B 1 31 ? 15.75 -11.414 -12.086 1 93.56 31 ASN B O 1
ATOM 2638 N N . VAL B 1 32 ? 17.797 -12.211 -11.664 1 90.94 32 VAL B N 1
ATOM 2639 C CA . VAL B 1 32 ? 18.406 -11.516 -12.797 1 90.94 32 VAL B CA 1
ATOM 2640 C C . VAL B 1 32 ? 19.094 -12.516 -13.711 1 90.94 32 VAL B C 1
ATOM 2642 O O . VAL B 1 32 ? 19.578 -13.555 -13.258 1 90.94 32 VAL B O 1
ATOM 2645 N N . GLY B 1 33 ? 19.031 -12.172 -15 1 91.69 33 GLY B N 1
ATOM 2646 C CA . GLY B 1 33 ? 19.672 -13.062 -15.953 1 91.69 33 GLY B CA 1
ATOM 2647 C C . GLY B 1 33 ? 19.656 -12.531 -17.375 1 91.69 33 GLY B C 1
ATOM 2648 O O . GLY B 1 33 ? 19.375 -11.352 -17.594 1 91.69 33 GLY B O 1
ATOM 2649 N N . ALA B 1 34 ? 20.094 -13.438 -18.25 1 92.5 34 ALA B N 1
ATOM 2650 C CA . ALA B 1 34 ? 20.141 -13.117 -19.672 1 92.5 34 ALA B CA 1
ATOM 2651 C C . ALA B 1 34 ? 19.203 -14.008 -20.469 1 92.5 34 ALA B C 1
ATOM 2653 O O . ALA B 1 34 ? 19.125 -15.219 -20.219 1 92.5 34 ALA B O 1
ATOM 2654 N N . GLU B 1 35 ? 18.484 -13.406 -21.359 1 91.31 35 GLU B N 1
ATOM 2655 C CA . GLU B 1 35 ? 17.609 -14.125 -22.266 1 91.31 35 GLU B CA 1
ATOM 2656 C C . GLU B 1 35 ? 18.188 -14.156 -23.688 1 91.31 35 GLU B C 1
ATOM 2658 O O . GLU B 1 35 ? 18.734 -13.164 -24.156 1 91.31 35 GLU B O 1
ATOM 2663 N N . PHE B 1 36 ? 18.156 -15.281 -24.281 1 94 36 PHE B N 1
ATOM 2664 C CA . PHE B 1 36 ? 18.531 -15.508 -25.672 1 94 36 PHE B CA 1
ATOM 2665 C C . PHE B 1 36 ? 17.344 -16.047 -26.469 1 94 36 PHE B C 1
ATOM 2667 O O . PHE B 1 36 ? 17.062 -17.234 -26.453 1 94 36 PHE B O 1
ATOM 2674 N N . ALA B 1 37 ? 16.641 -15.188 -27.094 1 91.06 37 ALA B N 1
ATOM 2675 C CA . ALA B 1 37 ? 15.492 -15.586 -27.906 1 91.06 37 ALA B CA 1
ATOM 2676 C C . ALA B 1 37 ? 15.883 -15.711 -29.375 1 91.06 37 ALA B C 1
ATOM 2678 O O . ALA B 1 37 ? 16.734 -14.977 -29.875 1 91.06 37 ALA B O 1
ATOM 2679 N N . THR B 1 38 ? 15.219 -16.609 -29.969 1 91.31 38 THR B N 1
ATOM 2680 C CA . THR B 1 38 ? 15.508 -16.797 -31.391 1 91.31 38 THR B CA 1
ATOM 2681 C C . THR B 1 38 ? 15.227 -15.508 -32.156 1 91.31 38 THR B C 1
ATOM 2683 O O . THR B 1 38 ? 14.156 -14.906 -32 1 91.31 38 THR B O 1
ATOM 2686 N N . GLY B 1 39 ? 16.203 -15.117 -32.938 1 90.06 39 GLY B N 1
ATOM 2687 C CA . GLY B 1 39 ? 16.047 -13.953 -33.812 1 90.06 39 GLY B CA 1
ATOM 2688 C C . GLY B 1 39 ? 16.297 -12.641 -33.062 1 90.06 39 GLY B C 1
ATOM 2689 O O . GLY B 1 39 ? 16.094 -11.562 -33.625 1 90.06 39 GLY B O 1
ATOM 2690 N N . SER B 1 40 ? 16.547 -12.719 -31.844 1 86.94 40 SER B N 1
ATOM 2691 C CA . SER B 1 40 ? 16.797 -11.5 -31.078 1 86.94 40 SER B CA 1
ATOM 2692 C C . SER B 1 40 ? 18.172 -11.539 -30.422 1 86.94 40 SER B C 1
ATOM 2694 O O . SER B 1 40 ? 18.75 -12.609 -30.234 1 86.94 40 SER B O 1
ATOM 2696 N N . ASP B 1 41 ? 18.688 -10.398 -30.078 1 86.19 41 ASP B N 1
ATOM 2697 C CA . ASP B 1 41 ? 19.938 -10.305 -29.344 1 86.19 41 ASP B CA 1
ATOM 2698 C C . ASP B 1 41 ? 19.719 -10.602 -27.859 1 86.19 41 ASP B C 1
ATOM 2700 O O . ASP B 1 41 ? 18.578 -10.664 -27.391 1 86.19 41 ASP B O 1
ATOM 2704 N N . MET B 1 42 ? 20.875 -10.789 -27.297 1 89.38 42 MET B N 1
ATOM 2705 C CA . MET B 1 42 ? 20.859 -11.039 -25.859 1 89.38 42 MET B CA 1
ATOM 2706 C C . MET B 1 42 ? 20.172 -9.898 -25.125 1 89.38 42 MET B C 1
ATOM 2708 O O . MET B 1 42 ? 20.391 -8.727 -25.438 1 89.38 42 MET B O 1
ATOM 2712 N N . ASN B 1 43 ? 19.359 -10.312 -24.156 1 86.44 43 ASN B N 1
ATOM 2713 C CA . ASN B 1 43 ? 18.656 -9.336 -23.328 1 86.44 43 ASN B CA 1
ATOM 2714 C C . ASN B 1 43 ? 18.828 -9.633 -21.844 1 86.44 43 ASN B C 1
ATOM 2716 O O . ASN B 1 43 ? 18.422 -10.695 -21.375 1 86.44 43 ASN B O 1
ATOM 2720 N N . VAL B 1 44 ? 19.484 -8.688 -21.125 1 86.19 44 VAL B N 1
ATOM 2721 C CA . VAL B 1 44 ? 19.578 -8.828 -19.672 1 86.19 44 VAL B CA 1
ATOM 2722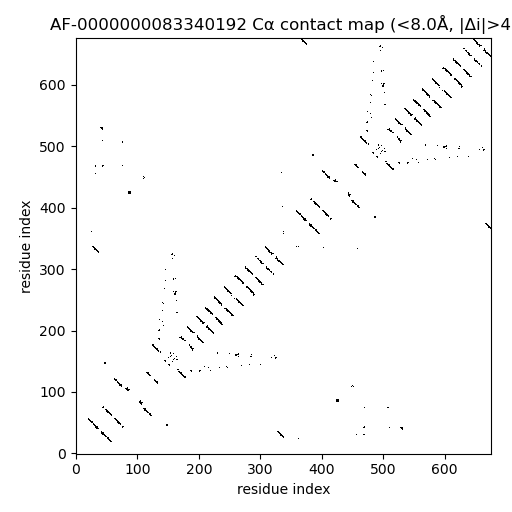 C C . VAL B 1 44 ? 18.281 -8.375 -19.031 1 86.19 44 VAL B C 1
ATOM 2724 O O . VAL B 1 44 ? 17.766 -7.293 -19.328 1 86.19 44 VAL B O 1
ATOM 2727 N N . LYS B 1 45 ? 17.812 -9.305 -18.172 1 83.62 45 LYS B N 1
ATOM 2728 C CA . LYS B 1 45 ? 16.5 -9.039 -17.609 1 83.62 45 LYS B CA 1
ATOM 2729 C C . LYS B 1 45 ? 16.484 -9.281 -16.094 1 83.62 45 LYS B C 1
ATOM 2731 O O . LYS B 1 45 ? 17.359 -9.961 -15.57 1 83.62 45 LYS B O 1
ATOM 2736 N N . SER B 1 46 ? 15.656 -8.555 -15.438 1 86.69 46 SER B N 1
ATOM 2737 C CA . SER B 1 46 ? 15.203 -8.859 -14.086 1 86.69 46 SER B CA 1
ATOM 2738 C C . SER B 1 46 ? 13.75 -9.32 -14.086 1 86.69 46 SER B C 1
ATOM 2740 O O . SER B 1 46 ? 12.883 -8.672 -14.672 1 86.69 46 SER B O 1
ATOM 2742 N N . ILE B 1 47 ? 13.602 -10.508 -13.5 1 85.69 47 ILE B N 1
ATOM 2743 C CA . ILE B 1 47 ? 12.25 -11.055 -13.516 1 85.69 47 ILE B CA 1
ATOM 2744 C C . ILE B 1 47 ? 11.742 -11.219 -12.078 1 85.69 47 ILE B C 1
ATOM 2746 O O . ILE B 1 47 ? 12.328 -11.9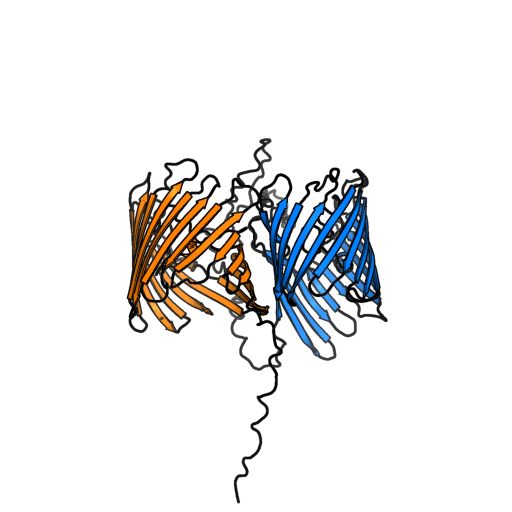53 -11.289 1 85.69 47 ILE B O 1
ATOM 2750 N N . ALA B 1 48 ? 10.68 -10.562 -11.742 1 89.38 48 ALA B N 1
ATOM 2751 C CA . ALA B 1 48 ? 9.953 -10.688 -10.477 1 89.38 48 ALA B CA 1
ATOM 2752 C C . ALA B 1 48 ? 10.852 -10.367 -9.297 1 89.38 48 ALA B C 1
ATOM 2754 O O . ALA B 1 48 ? 10.75 -10.992 -8.234 1 89.38 48 ALA B O 1
ATOM 2755 N N . SER B 1 49 ? 11.867 -9.562 -9.477 1 91.75 49 SER B N 1
ATOM 2756 C CA . SER B 1 49 ? 12.609 -9.031 -8.336 1 91.75 49 SER B CA 1
ATOM 2757 C C . SER B 1 49 ? 11.719 -8.164 -7.449 1 91.75 49 SER B C 1
ATOM 2759 O O . SER B 1 49 ? 10.859 -7.441 -7.945 1 91.75 49 SER B O 1
ATOM 2761 N N . ARG B 1 50 ? 11.953 -8.32 -6.113 1 93.06 50 ARG B N 1
ATOM 2762 C CA . ARG B 1 50 ? 11.047 -7.605 -5.219 1 93.06 50 ARG B CA 1
ATOM 2763 C C . ARG B 1 50 ? 11.703 -7.32 -3.877 1 93.06 50 ARG B C 1
ATOM 2765 O O . ARG B 1 50 ? 12.695 -7.961 -3.518 1 93.06 50 ARG B O 1
ATOM 2772 N N . LEU B 1 51 ? 11.258 -6.324 -3.244 1 92.38 51 LEU B N 1
ATOM 2773 C CA . LEU B 1 51 ? 11.633 -5.887 -1.901 1 92.38 51 LEU B CA 1
ATOM 2774 C C . LEU B 1 51 ? 10.391 -5.648 -1.044 1 92.38 51 LEU B C 1
ATOM 2776 O O . LEU B 1 51 ? 9.414 -5.062 -1.511 1 92.38 51 LEU B O 1
ATOM 2780 N N . GLY B 1 52 ? 10.484 -6.176 0.244 1 94.38 52 GLY B N 1
ATOM 2781 C CA . GLY B 1 52 ? 9.289 -6 1.064 1 94.38 52 GLY B CA 1
ATOM 2782 C C . GLY B 1 52 ? 9.602 -5.926 2.549 1 94.38 52 GLY B C 1
ATOM 2783 O O . GLY B 1 52 ? 10.727 -6.203 2.971 1 94.38 52 GLY B O 1
ATOM 2784 N N . ILE B 1 53 ? 8.625 -5.41 3.24 1 94.69 53 ILE B N 1
ATOM 2785 C CA . ILE B 1 53 ? 8.586 -5.465 4.699 1 94.69 53 ILE B CA 1
ATOM 2786 C C . ILE B 1 53 ? 7.324 -6.188 5.156 1 94.69 53 ILE B C 1
ATOM 2788 O O . ILE B 1 53 ? 6.262 -6.043 4.543 1 94.69 53 ILE B O 1
ATOM 2792 N N . LYS B 1 54 ? 7.484 -7 6.207 1 95.88 54 LYS B N 1
ATOM 2793 C CA . LYS B 1 54 ? 6.316 -7.656 6.789 1 95.88 54 LYS B CA 1
ATOM 2794 C C . LYS B 1 54 ? 6.48 -7.824 8.297 1 95.88 54 LYS B C 1
ATOM 2796 O O . LYS B 1 54 ? 7.582 -7.688 8.828 1 95.88 54 LYS B O 1
ATOM 2801 N N . GLY B 1 55 ? 5.324 -8.039 8.969 1 95.06 55 GLY B N 1
ATOM 2802 C CA . GLY B 1 55 ? 5.383 -8.266 10.398 1 95.06 55 GLY B CA 1
ATOM 2803 C C . GLY B 1 55 ? 4.023 -8.531 11.016 1 95.06 55 GLY B C 1
ATOM 2804 O O . GLY B 1 55 ? 3.023 -8.641 10.305 1 95.06 55 GLY B O 1
ATOM 2805 N N . SER B 1 56 ? 4.09 -8.828 12.242 1 95 56 SER B N 1
ATOM 2806 C CA . SER B 1 56 ? 2.891 -9.008 13.047 1 95 56 SER B CA 1
ATOM 2807 C C . SER B 1 56 ? 3.055 -8.391 14.43 1 95 56 SER B C 1
ATOM 2809 O O . SER B 1 56 ? 4.176 -8.141 14.875 1 95 56 SER B O 1
ATOM 2811 N N . GLU B 1 57 ? 1.952 -8.023 14.984 1 94.62 57 GLU B N 1
ATOM 2812 C CA . GLU B 1 57 ? 1.898 -7.484 16.344 1 94.62 57 GLU B CA 1
ATOM 2813 C C . GLU B 1 57 ? 0.847 -8.211 17.188 1 94.62 57 GLU B C 1
ATOM 2815 O O . GLU B 1 57 ? -0.318 -8.289 16.781 1 94.62 57 GLU B O 1
ATOM 2820 N N . ASP B 1 58 ? 1.365 -8.711 18.344 1 95 58 ASP B N 1
ATOM 2821 C CA . ASP B 1 58 ? 0.418 -9.344 19.25 1 95 58 ASP B CA 1
ATOM 2822 C C . ASP B 1 58 ? -0.532 -8.312 19.859 1 95 58 ASP B C 1
ATOM 2824 O O . ASP B 1 58 ? -0.093 -7.285 20.375 1 95 58 ASP B O 1
ATOM 2828 N N . LEU B 1 59 ? -1.835 -8.602 19.812 1 95.44 59 LEU B N 1
ATOM 2829 C CA . LEU B 1 59 ? -2.838 -7.676 20.328 1 95.44 59 LEU B CA 1
ATOM 2830 C C . LEU B 1 59 ? -3.482 -8.219 21.594 1 95.44 59 LEU B C 1
ATOM 2832 O O . LEU B 1 59 ? -4.391 -7.598 22.156 1 95.44 59 LEU B O 1
ATOM 2836 N N . GLY B 1 60 ? -3.078 -9.375 21.984 1 94.12 60 GLY B N 1
ATOM 2837 C CA . GLY B 1 60 ? -3.627 -10.031 23.156 1 94.12 60 GLY B CA 1
ATOM 2838 C C . GLY B 1 60 ? -4.758 -10.992 22.844 1 94.12 60 GLY B C 1
ATOM 2839 O O . GLY B 1 60 ? -5.418 -10.852 21.797 1 94.12 60 GLY B O 1
ATOM 2840 N N . ASN B 1 61 ? -4.992 -12.039 23.672 1 95 61 ASN B N 1
ATOM 2841 C CA . ASN B 1 61 ? -6.102 -12.984 23.625 1 95 61 ASN B CA 1
ATOM 2842 C C . ASN B 1 61 ? -6.125 -13.75 22.297 1 95 61 ASN B C 1
ATOM 2844 O O . ASN B 1 61 ? -7.195 -13.984 21.734 1 95 61 ASN B O 1
ATOM 2848 N N . GLY B 1 62 ? -4.934 -13.984 21.797 1 95.56 62 GLY B N 1
ATOM 2849 C CA . GLY B 1 62 ? -4.832 -14.789 20.578 1 95.56 62 GLY B CA 1
ATOM 2850 C C . GLY B 1 62 ? -5.035 -13.984 19.312 1 95.56 62 GLY B C 1
ATOM 2851 O O . GLY B 1 62 ? -5.012 -14.539 18.219 1 95.56 62 GLY B O 1
ATOM 2852 N N . LEU B 1 63 ? -5.25 -12.719 19.438 1 96.31 63 LEU B N 1
ATOM 2853 C CA . LEU B 1 63 ? -5.426 -11.836 18.281 1 96.31 63 LEU B CA 1
ATOM 2854 C C . LEU B 1 63 ? -4.109 -11.156 17.922 1 96.31 63 LEU B C 1
ATOM 2856 O O . LEU B 1 63 ? -3.346 -10.75 18.797 1 96.31 63 LEU B O 1
ATOM 2860 N N . LYS B 1 64 ? -3.834 -11.07 16.625 1 96.88 64 LYS B N 1
ATOM 2861 C CA . LYS B 1 64 ? -2.646 -10.367 16.141 1 96.88 64 LYS B CA 1
ATOM 2862 C C . LYS B 1 64 ? -2.982 -9.477 14.945 1 96.88 64 LYS B C 1
ATOM 2864 O O . LYS B 1 64 ? -3.852 -9.805 14.141 1 96.88 64 LYS B O 1
ATOM 2869 N N . ALA B 1 65 ? -2.303 -8.367 14.859 1 97.19 65 ALA B N 1
ATOM 2870 C CA . ALA B 1 65 ? -2.266 -7.586 13.625 1 97.19 65 ALA B CA 1
ATOM 2871 C C . ALA B 1 65 ? -1.194 -8.117 12.672 1 97.19 65 ALA B C 1
ATOM 2873 O O . ALA B 1 65 ? -0.1 -8.484 13.102 1 97.19 65 ALA B O 1
ATOM 2874 N N . VAL B 1 66 ? -1.499 -8.188 11.453 1 97.5 66 VAL B N 1
ATOM 2875 C CA . VAL B 1 66 ? -0.536 -8.602 10.438 1 97.5 66 VAL B CA 1
ATOM 2876 C C . VAL B 1 66 ? -0.459 -7.539 9.344 1 97.5 66 VAL B C 1
ATOM 2878 O O . VAL B 1 66 ? -1.453 -6.871 9.047 1 97.5 66 VAL B O 1
ATOM 2881 N N . TYR B 1 67 ? 0.713 -7.398 8.805 1 96.5 67 TYR B N 1
ATOM 2882 C CA . TYR B 1 67 ? 0.873 -6.406 7.75 1 96.5 67 TYR B CA 1
ATOM 2883 C C . TYR B 1 67 ? 1.987 -6.805 6.793 1 96.5 67 TYR B C 1
ATOM 2885 O O . TYR B 1 67 ? 2.883 -7.57 7.156 1 96.5 67 TYR B O 1
ATOM 2893 N N . LYS B 1 68 ? 1.918 -6.305 5.527 1 96.31 68 LYS B N 1
ATOM 2894 C CA . LYS B 1 68 ? 2.914 -6.496 4.477 1 96.31 68 LYS B CA 1
ATOM 2895 C C . LYS B 1 68 ? 2.902 -5.332 3.49 1 96.31 68 LYS B C 1
ATOM 2897 O O . LYS B 1 68 ? 1.836 -4.844 3.113 1 96.31 68 LYS B O 1
ATOM 2902 N N . VAL B 1 69 ? 4.09 -4.898 3.113 1 93.88 69 VAL B N 1
ATOM 2903 C CA . VAL B 1 69 ? 4.305 -3.969 2.01 1 93.88 69 VAL B CA 1
ATOM 2904 C C . VAL B 1 69 ? 5.406 -4.5 1.096 1 93.88 69 VAL B C 1
ATOM 2906 O O . VAL B 1 69 ? 6.566 -4.594 1.502 1 93.88 69 VAL B O 1
ATOM 2909 N N . GLU B 1 70 ? 5.023 -4.797 -0.135 1 93.06 70 GLU B N 1
ATOM 2910 C CA . GLU B 1 70 ? 5.992 -5.363 -1.065 1 93.06 70 GLU B CA 1
ATOM 2911 C C . GLU B 1 70 ? 5.992 -4.613 -2.393 1 93.06 70 GLU B C 1
ATOM 2913 O O . GLU B 1 70 ? 4.93 -4.285 -2.924 1 93.06 70 GLU B O 1
ATOM 2918 N N . PHE B 1 71 ? 7.207 -4.344 -2.896 1 89.19 71 PHE B N 1
ATOM 2919 C CA . PHE B 1 71 ? 7.406 -3.678 -4.176 1 89.19 71 PHE B CA 1
ATOM 2920 C C . PHE B 1 71 ? 8.078 -4.613 -5.176 1 89.19 71 PHE B C 1
ATOM 2922 O O . PHE B 1 71 ? 8.984 -5.367 -4.82 1 89.19 71 PHE B O 1
ATOM 2929 N N . GLY B 1 72 ? 7.539 -4.547 -6.391 1 87.69 72 GLY B N 1
ATOM 2930 C CA . GLY B 1 72 ? 8.336 -5.059 -7.492 1 87.69 72 GLY B CA 1
ATOM 2931 C C . GLY B 1 72 ? 9.43 -4.105 -7.934 1 87.69 72 GLY B C 1
ATOM 2932 O O . GLY B 1 72 ? 9.227 -2.891 -7.965 1 87.69 72 GLY B O 1
ATOM 2933 N N . LEU B 1 73 ? 10.617 -4.637 -8.266 1 84.19 73 LEU B N 1
ATOM 2934 C CA . LEU B 1 73 ? 11.766 -3.816 -8.641 1 84.19 73 LEU B CA 1
ATOM 2935 C C . LEU B 1 73 ? 12.031 -3.9 -10.133 1 84.19 73 LEU B C 1
ATOM 2937 O O . LEU B 1 73 ? 12.047 -4.992 -10.711 1 84.19 73 LEU B O 1
ATOM 2941 N N . ALA B 1 74 ? 11.977 -2.67 -10.742 1 71.5 74 ALA B N 1
ATOM 2942 C CA . ALA B 1 74 ? 12.406 -2.65 -12.141 1 71.5 74 ALA B CA 1
ATOM 2943 C C . ALA B 1 74 ? 13.922 -2.525 -12.242 1 71.5 74 ALA B C 1
ATOM 2945 O O . ALA B 1 74 ? 14.461 -1.417 -12.227 1 71.5 74 ALA B O 1
ATOM 2946 N N . THR B 1 75 ? 14.734 -3.5 -12.125 1 56.75 75 THR B N 1
ATOM 2947 C CA . THR B 1 75 ? 16.188 -3.443 -12.055 1 56.75 75 THR B CA 1
ATOM 2948 C C . THR B 1 75 ? 16.797 -3.205 -13.43 1 56.75 75 THR B C 1
ATOM 2950 O O . THR B 1 75 ? 17.984 -2.877 -13.555 1 56.75 75 THR B O 1
ATOM 2953 N N . VAL B 1 76 ? 16.156 -3.557 -14.484 1 55.94 76 VAL B N 1
ATOM 2954 C CA . VAL B 1 76 ? 16.719 -3.365 -15.82 1 55.94 76 VAL B CA 1
ATOM 2955 C C . VAL B 1 76 ? 15.812 -2.455 -16.641 1 55.94 76 VAL B C 1
ATOM 2957 O O . VAL B 1 76 ? 14.609 -2.367 -16.375 1 55.94 76 VAL B O 1
ATOM 2960 N N . ALA B 1 77 ? 16.391 -1.386 -17.312 1 48.47 77 ALA B N 1
ATOM 2961 C CA . ALA B 1 77 ? 15.648 -0.507 -18.219 1 48.47 77 ALA B CA 1
ATOM 2962 C C . ALA B 1 77 ? 14.922 -1.311 -19.297 1 48.47 77 ALA B C 1
ATOM 2964 O O . ALA B 1 77 ? 15.555 -2.035 -20.078 1 48.47 77 ALA B O 1
ATOM 2965 N N . ASP B 1 78 ? 14.109 -2.021 -18.953 1 42.09 78 ASP B N 1
ATOM 2966 C CA . ASP B 1 78 ? 13.555 -2.783 -20.062 1 42.09 78 ASP B CA 1
ATOM 2967 C C . ASP B 1 78 ? 13.023 -1.855 -21.156 1 42.09 78 ASP B C 1
ATOM 2969 O O . ASP B 1 78 ? 12.234 -0.952 -20.891 1 42.09 78 ASP B O 1
ATOM 2973 N N . ASN B 1 79 ? 13.82 -1.521 -22.234 1 36.03 79 ASN B N 1
ATOM 2974 C CA . ASN B 1 79 ? 13.391 -0.83 -23.438 1 36.03 79 ASN B CA 1
ATOM 2975 C C . ASN B 1 79 ? 11.93 -1.116 -23.766 1 36.03 79 ASN B C 1
ATOM 2977 O O . ASN B 1 79 ? 11.297 -0.38 -24.531 1 36.03 79 ASN B O 1
ATOM 2981 N N . ALA B 1 80 ? 11.594 -2.25 -23.875 1 32.69 80 ALA B N 1
ATOM 2982 C CA . ALA B 1 80 ? 10.258 -2.49 -24.422 1 32.69 80 ALA B CA 1
ATOM 2983 C C . ALA B 1 80 ? 9.195 -1.795 -23.578 1 32.69 80 ALA B C 1
ATOM 2985 O O . ALA B 1 80 ? 8.141 -1.402 -24.094 1 32.69 80 ALA B O 1
ATOM 2986 N N . SER B 1 81 ? 9.312 -1.806 -22.453 1 31.61 81 SER B N 1
ATOM 2987 C CA . SER B 1 81 ? 8.234 -1.187 -21.688 1 31.61 81 SER B CA 1
ATOM 2988 C C . SER B 1 81 ? 8.516 0.287 -21.422 1 31.61 81 SER B C 1
ATOM 2990 O O . SER B 1 81 ? 8.023 0.853 -20.453 1 31.61 81 SER B O 1
ATOM 2992 N N . GLN B 1 82 ? 9.492 0.902 -22.266 1 28.5 82 GLN B N 1
ATOM 2993 C CA . GLN B 1 82 ? 9.93 2.279 -22.062 1 28.5 82 GLN B CA 1
ATOM 2994 C C . GLN B 1 82 ? 8.766 3.254 -22.219 1 28.5 82 GLN B C 1
ATOM 2996 O O . GLN B 1 82 ? 8.852 4.41 -21.812 1 28.5 82 GLN B O 1
ATOM 3001 N N . SER B 1 83 ? 8.102 3.092 -23.406 1 25.19 83 SER B N 1
ATOM 3002 C CA . SER B 1 83 ? 7.285 4.219 -23.844 1 25.19 83 SER B CA 1
ATOM 3003 C C . SER B 1 83 ? 6.258 4.605 -22.781 1 25.19 83 SER B C 1
ATOM 3005 O O . SER B 1 83 ? 5.371 3.814 -22.453 1 25.19 83 SER B O 1
ATOM 3007 N N . VAL B 1 84 ? 6.746 5.258 -21.844 1 25.92 84 VAL B N 1
ATOM 3008 C CA . VAL B 1 84 ? 5.664 5.961 -21.156 1 25.92 84 VAL B CA 1
ATOM 3009 C C . VAL B 1 84 ? 5.031 6.98 -22.109 1 25.92 84 VAL B C 1
ATOM 3011 O O . VAL B 1 84 ? 5.66 7.977 -22.469 1 25.92 84 VAL B O 1
ATOM 3014 N N . SER B 1 85 ? 4.512 6.66 -23.25 1 24.12 85 SER B N 1
ATOM 3015 C CA . SER B 1 85 ? 3.811 7.734 -23.938 1 24.12 85 SER B CA 1
ATOM 3016 C C . SER B 1 85 ? 2.871 8.477 -23 1 24.12 85 SER B C 1
ATOM 3018 O O . SER B 1 85 ? 2.002 7.867 -22.375 1 24.12 85 SER B O 1
ATOM 3020 N N . VAL B 1 86 ? 3.373 9.375 -22.375 1 23.95 86 VAL B N 1
ATOM 3021 C CA . VAL B 1 86 ? 2.584 10.383 -21.672 1 23.95 86 VAL B CA 1
ATOM 3022 C C . VAL B 1 86 ? 1.531 10.961 -22.625 1 23.95 86 VAL B C 1
ATOM 3024 O O . VAL B 1 86 ? 0.886 11.961 -22.297 1 23.95 86 VAL B O 1
ATOM 3027 N N . ASN B 1 87 ? 1.585 10.625 -23.969 1 23.28 87 ASN B N 1
ATOM 3028 C CA . ASN B 1 87 ? 0.739 11.484 -24.797 1 23.28 87 ASN B CA 1
ATOM 3029 C C . ASN B 1 87 ? -0.736 11.32 -24.438 1 23.28 87 ASN B C 1
ATOM 3031 O O . ASN B 1 87 ? -1.415 10.445 -24.969 1 23.28 87 ASN B O 1
ATOM 3035 N N . GLY B 1 88 ? -1.2 10.797 -23.406 1 23.78 88 GLY B N 1
ATOM 3036 C CA . GLY B 1 88 ? -2.637 10.945 -23.578 1 23.78 88 GLY B CA 1
ATOM 3037 C C . GLY B 1 88 ? -3.07 12.383 -23.797 1 23.78 88 GLY B C 1
ATOM 3038 O O . GLY B 1 88 ? -2.635 13.281 -23.078 1 23.78 88 GLY B O 1
ATOM 3039 N N . THR B 1 89 ? -3.082 12.703 -25.109 1 21.47 89 THR B N 1
ATOM 3040 C CA . THR B 1 89 ? -3.967 13.773 -25.547 1 21.47 89 THR B CA 1
ATOM 3041 C C . THR B 1 89 ? -5.355 13.609 -24.938 1 21.47 89 THR B C 1
ATOM 3043 O O . THR B 1 89 ? -5.992 12.57 -25.094 1 21.47 89 THR B O 1
ATOM 3046 N N . VAL B 1 90 ? -5.547 14 -23.828 1 24.61 90 VAL B N 1
ATOM 3047 C CA . VAL B 1 90 ? -6.973 14.156 -23.562 1 24.61 90 VAL B CA 1
ATOM 3048 C C . VAL B 1 90 ? -7.609 15.039 -24.625 1 24.61 90 VAL B C 1
ATOM 3050 O O . VAL B 1 90 ? -7.266 16.219 -24.766 1 24.61 90 VAL B O 1
ATOM 3053 N N . THR B 1 91 ? -7.75 14.352 -25.859 1 22.38 91 THR B N 1
ATOM 3054 C CA . THR B 1 91 ? -8.789 15.07 -26.578 1 22.38 91 THR B CA 1
ATOM 3055 C C . THR B 1 91 ? -10.102 15.055 -25.812 1 22.38 91 THR B C 1
ATOM 3057 O O . THR B 1 91 ? -10.602 13.992 -25.438 1 22.38 91 THR B O 1
ATOM 3060 N N . ASP B 1 92 ? -10.25 16.047 -25.047 1 24.12 92 ASP B N 1
ATOM 3061 C CA . ASP B 1 92 ? -11.594 16.469 -24.672 1 24.12 92 ASP B CA 1
ATOM 3062 C C . ASP B 1 92 ? -12.578 16.25 -25.812 1 24.12 92 ASP B C 1
ATOM 3064 O O . ASP B 1 92 ? -12.625 17.047 -26.766 1 24.12 92 ASP B O 1
ATOM 3068 N N . THR B 1 93 ? -12.539 14.945 -26.438 1 23.2 93 THR B N 1
ATOM 3069 C CA . THR B 1 93 ? -13.766 15.055 -27.219 1 23.2 93 THR B CA 1
ATOM 3070 C C . THR B 1 93 ? -14.977 15.195 -26.312 1 23.2 93 THR B C 1
ATOM 3072 O O . THR B 1 93 ? -14.914 14.844 -25.125 1 23.2 93 THR B O 1
ATOM 3075 N N . GLY B 1 94 ? -16 16 -26.484 1 24.52 94 GLY B N 1
ATOM 3076 C CA . GLY B 1 94 ? -17.359 16.219 -26.016 1 24.52 94 GLY B CA 1
ATOM 3077 C C . GLY B 1 94 ? -17.969 14.984 -25.359 1 24.52 94 GLY B C 1
ATOM 3078 O O . GLY B 1 94 ? -19.125 15 -24.953 1 24.52 94 GLY B O 1
ATOM 3079 N N . SER B 1 95 ? -17.5 13.656 -25.875 1 23.22 95 SER B N 1
ATOM 3080 C CA . SER B 1 95 ? -18.5 12.68 -25.438 1 23.22 95 SER B CA 1
ATOM 3081 C C . SER B 1 95 ? -18.391 12.375 -23.953 1 23.22 95 SER B C 1
ATOM 3083 O O . SER B 1 95 ? -17.328 12.578 -23.359 1 23.22 95 SER B O 1
ATOM 3085 N N . THR B 1 96 ? -19.422 11.922 -23.141 1 23.94 96 THR B N 1
ATOM 3086 C CA . THR B 1 96 ? -20.016 11.656 -21.828 1 23.94 96 THR B CA 1
ATOM 3087 C C . THR B 1 96 ? -19.141 10.664 -21.047 1 23.94 96 THR B C 1
ATOM 3089 O O . THR B 1 96 ? -19.094 10.719 -19.812 1 23.94 96 THR B O 1
ATOM 3092 N N . ASN B 1 97 ? -18.844 9.344 -21.609 1 22.69 97 ASN B N 1
ATOM 3093 C CA . ASN B 1 97 ? -18.641 8.195 -20.734 1 22.69 97 ASN B CA 1
ATOM 3094 C C . ASN B 1 97 ? -17.188 8.133 -20.234 1 22.69 97 ASN B C 1
ATOM 3096 O O . ASN B 1 97 ? -16.266 7.992 -21.047 1 22.69 97 ASN B O 1
ATOM 3100 N N . PRO B 1 98 ? -16.734 8.781 -19.188 1 25.53 98 PRO B N 1
ATOM 3101 C CA . PRO B 1 98 ? -15.383 8.969 -18.625 1 25.53 98 PRO B CA 1
ATOM 3102 C C . PRO B 1 98 ? -14.648 7.652 -18.406 1 25.53 98 PRO B C 1
ATOM 3104 O O . PRO B 1 98 ? -13.672 7.602 -17.656 1 25.53 98 PRO B O 1
ATOM 3107 N N . GLU B 1 99 ? -15.078 6.445 -18.984 1 24.61 99 GLU B N 1
ATOM 3108 C CA . GLU B 1 99 ? -14.648 5.086 -18.656 1 24.61 99 GLU B CA 1
ATOM 3109 C C . GLU B 1 99 ? -13.172 4.883 -18.953 1 24.61 99 GLU B C 1
ATOM 3111 O O . GLU B 1 99 ? -12.43 4.336 -18.141 1 24.61 99 GLU B O 1
ATOM 3116 N N . THR B 1 100 ? -12.766 4.602 -20.297 1 22.89 100 THR B N 1
ATOM 3117 C CA . THR B 1 100 ? -11.734 3.662 -20.719 1 22.89 100 THR B CA 1
ATOM 3118 C C . THR B 1 100 ? -10.344 4.277 -20.562 1 22.89 100 THR B C 1
ATOM 3120 O O . THR B 1 100 ? -9.953 5.16 -21.328 1 22.89 100 THR B O 1
ATOM 3123 N N . VAL B 1 101 ? -9.977 4.758 -19.5 1 26.89 101 VAL B N 1
ATOM 3124 C CA . VAL B 1 101 ? -8.594 5.227 -19.484 1 26.89 101 VAL B CA 1
ATOM 3125 C C . VAL B 1 101 ? -7.656 4.074 -19.844 1 26.89 101 VAL B C 1
ATOM 3127 O O . VAL B 1 101 ? -7.562 3.098 -19.094 1 26.89 101 VAL B O 1
ATOM 3130 N N . THR B 1 102 ? -7.594 3.73 -21.172 1 24.23 102 THR B N 1
ATOM 3131 C CA . THR B 1 102 ? -6.555 2.832 -21.672 1 24.23 102 THR B CA 1
ATOM 3132 C C . THR B 1 102 ? -5.168 3.373 -21.328 1 24.23 102 THR B C 1
ATOM 3134 O O . THR B 1 102 ? -4.762 4.418 -21.844 1 24.23 102 THR B O 1
ATOM 3137 N N . SER B 1 103 ? -4.785 3.514 -20.109 1 28.25 103 SER B N 1
ATOM 3138 C CA . SER B 1 103 ? -3.389 3.775 -19.766 1 28.25 103 SER B CA 1
ATOM 3139 C C . SER B 1 103 ? -2.447 2.893 -20.578 1 28.25 103 SER B C 1
ATOM 3141 O O . SER B 1 103 ? -2.238 1.725 -20.25 1 28.25 103 SER B O 1
ATOM 3143 N N . THR B 1 104 ? -2.551 2.793 -21.766 1 26.3 104 THR B N 1
ATOM 3144 C CA . THR B 1 104 ? -1.568 2.111 -22.609 1 26.3 104 THR B CA 1
ATOM 3145 C C . THR B 1 104 ? -0.178 2.707 -22.406 1 26.3 104 THR B C 1
ATOM 3147 O O . THR B 1 104 ? 0.763 2.357 -23.109 1 26.3 104 THR B O 1
ATOM 3150 N N . GLY B 1 105 ? -0.106 3.973 -21.953 1 28.73 105 GLY B N 1
ATOM 3151 C CA . GLY B 1 105 ? 1.265 4.445 -22.078 1 28.73 105 GLY B CA 1
ATOM 3152 C C . GLY B 1 105 ? 2.252 3.615 -21.281 1 28.73 105 GLY B C 1
ATOM 3153 O O . GLY B 1 105 ? 1.864 2.893 -20.359 1 28.73 105 GLY B O 1
ATOM 3154 N N . SER B 1 106 ? 3.354 3.227 -21.859 1 30.12 106 SER B N 1
ATOM 3155 C CA . SER B 1 106 ? 4.539 2.572 -21.312 1 30.12 106 SER B CA 1
ATOM 3156 C C . SER B 1 106 ? 4.867 3.092 -19.922 1 30.12 106 SER B C 1
ATOM 3158 O O . SER B 1 106 ? 4.82 4.301 -19.672 1 30.12 106 SER B O 1
ATOM 3160 N N . THR B 1 107 ? 4.469 2.533 -18.844 1 35.97 107 THR B N 1
ATOM 3161 C CA . THR B 1 107 ? 5.059 2.6 -17.516 1 35.97 107 THR B CA 1
ATOM 3162 C C . THR B 1 107 ? 6.562 2.834 -17.594 1 35.97 107 THR B C 1
ATOM 3164 O O . THR B 1 107 ? 7.352 1.962 -17.234 1 35.97 107 THR B O 1
ATOM 3167 N N . THR B 1 108 ? 7.133 3.307 -18.562 1 37.12 108 THR B N 1
ATOM 3168 C CA . THR B 1 108 ? 8.477 3.826 -18.766 1 37.12 108 THR B CA 1
ATOM 3169 C C . THR B 1 108 ? 8.867 4.805 -17.672 1 37.12 108 THR B C 1
ATOM 3171 O O . THR B 1 108 ? 8.125 5.746 -17.375 1 37.12 108 THR B O 1
ATOM 3174 N N . GLY B 1 109 ? 9.5 4.188 -16.703 1 47.81 109 GLY B N 1
ATOM 3175 C CA . GLY B 1 109 ? 10.266 4.949 -15.727 1 47.81 109 GLY B CA 1
ATOM 3176 C C . GLY B 1 109 ? 9.883 4.629 -14.289 1 47.81 109 GLY B C 1
ATOM 3177 O O . GLY B 1 109 ? 10.414 5.234 -13.352 1 47.81 109 GLY B O 1
ATOM 3178 N N . GLN B 1 110 ? 8.836 3.629 -14.344 1 57.59 110 GLN B N 1
ATOM 3179 C CA . GLN B 1 110 ? 8.562 3.377 -12.93 1 57.59 110 GLN B CA 1
ATOM 3180 C C . GLN B 1 110 ? 9.586 2.402 -12.344 1 57.59 110 GLN B C 1
ATOM 3182 O O . GLN B 1 110 ? 9.734 1.282 -12.836 1 57.59 110 GLN B O 1
ATOM 3187 N N . THR B 1 111 ? 10.344 2.797 -11.375 1 68.12 111 THR B N 1
ATOM 3188 C CA . THR B 1 111 ? 11.383 2.035 -10.68 1 68.12 111 THR B CA 1
ATOM 3189 C C . THR B 1 111 ? 10.758 1.016 -9.734 1 68.12 111 THR B C 1
ATOM 3191 O O . THR B 1 111 ? 11.336 -0.043 -9.484 1 68.12 111 THR B O 1
ATOM 3194 N N . LEU B 1 112 ? 9.5 1.295 -9.328 1 78.12 112 LEU B N 1
ATOM 3195 C CA . LEU B 1 112 ? 8.836 0.422 -8.367 1 78.12 112 LEU B CA 1
ATOM 3196 C C . LEU B 1 112 ? 7.387 0.159 -8.781 1 78.12 112 LEU B C 1
ATOM 3198 O O . LEU B 1 112 ? 6.703 1.061 -9.273 1 78.12 112 LEU B O 1
ATOM 3202 N N . THR B 1 113 ? 6.969 -1.078 -8.68 1 80.81 113 THR B N 1
ATOM 3203 C CA . THR B 1 113 ? 5.562 -1.438 -8.844 1 80.81 113 THR B CA 1
ATOM 3204 C C . THR B 1 113 ? 4.996 -2.021 -7.551 1 80.81 113 THR B C 1
ATOM 3206 O O . THR B 1 113 ? 5.738 -2.572 -6.734 1 80.81 113 THR B O 1
ATOM 3209 N N . SER B 1 114 ? 3.656 -1.867 -7.391 1 85.12 114 SER B N 1
ATOM 3210 C CA . SER B 1 114 ? 3.035 -2.393 -6.18 1 85.12 114 SER B CA 1
ATOM 3211 C C . SER B 1 114 ? 2.801 -3.895 -6.285 1 85.12 114 SER B C 1
ATOM 3213 O O . SER B 1 114 ? 2.346 -4.387 -7.32 1 85.12 114 SER B O 1
ATOM 3215 N N . ARG B 1 115 ? 3.25 -4.574 -5.289 1 90.5 115 ARG B N 1
ATOM 3216 C CA . ARG B 1 115 ? 2.842 -5.965 -5.102 1 90.5 115 ARG B CA 1
ATOM 3217 C C . ARG B 1 115 ? 1.899 -6.102 -3.91 1 90.5 115 ARG B C 1
ATOM 3219 O O . ARG B 1 115 ? 0.965 -5.312 -3.758 1 90.5 115 ARG B O 1
ATOM 3226 N N . ASN B 1 116 ? 2.008 -7.156 -3.125 1 92.94 116 ASN B N 1
ATOM 3227 C CA . ASN B 1 116 ? 1.106 -7.254 -1.98 1 92.94 116 ASN B CA 1
ATOM 3228 C C . ASN B 1 116 ? 1.38 -6.156 -0.956 1 92.94 116 ASN B C 1
ATOM 3230 O O . ASN B 1 116 ? 2.523 -5.957 -0.544 1 92.94 116 ASN B O 1
ATOM 3234 N N . MET B 1 117 ? 0.358 -5.426 -0.68 1 93.69 117 MET B N 1
ATOM 3235 C CA . MET B 1 117 ? 0.336 -4.379 0.338 1 93.69 117 MET B CA 1
ATOM 3236 C C . MET B 1 117 ? -0.967 -4.418 1.129 1 93.69 117 MET B C 1
ATOM 3238 O O . MET B 1 117 ? -2.02 -4.027 0.622 1 93.69 117 MET B O 1
ATOM 3242 N N . TYR B 1 118 ? -0.882 -4.875 2.451 1 94.94 118 TYR B N 1
ATOM 3243 C CA . TYR B 1 118 ? -2.125 -5.078 3.188 1 94.94 118 TYR B CA 1
ATOM 3244 C C . TYR B 1 118 ? -1.888 -5 4.691 1 94.94 118 TYR B C 1
ATOM 3246 O O . TYR B 1 118 ? -0.748 -5.098 5.152 1 94.94 118 TYR B O 1
ATOM 3254 N N . ALA B 1 119 ? -2.9 -4.82 5.387 1 96.69 119 ALA B N 1
ATOM 3255 C CA . ALA B 1 119 ? -2.98 -5.023 6.832 1 96.69 119 ALA B CA 1
ATOM 3256 C C . ALA B 1 119 ? -4.207 -5.855 7.203 1 96.69 119 ALA B C 1
ATOM 3258 O O . ALA B 1 119 ? -5.164 -5.938 6.43 1 96.69 119 ALA B O 1
ATOM 3259 N N . GLY B 1 120 ? -4.148 -6.484 8.359 1 97.56 120 GLY B N 1
ATOM 3260 C CA . GLY B 1 120 ? -5.27 -7.316 8.766 1 97.56 120 GLY B CA 1
ATOM 3261 C C . GLY B 1 120 ? -5.129 -7.852 10.18 1 97.56 120 GLY B C 1
ATOM 3262 O O . GLY B 1 120 ? -4.27 -7.398 10.938 1 97.56 120 GLY B O 1
ATOM 3263 N N . LEU B 1 121 ? -6.07 -8.688 10.492 1 98.38 121 LEU B N 1
ATOM 3264 C CA . LEU B 1 121 ? -6.133 -9.336 11.797 1 98.38 121 LEU B CA 1
ATOM 3265 C C . LEU B 1 121 ? -6.109 -10.852 11.648 1 98.38 121 LEU B C 1
ATOM 3267 O O . LEU B 1 121 ? -6.734 -11.398 10.734 1 98.38 121 LEU B O 1
ATOM 3271 N N . ALA B 1 122 ? -5.434 -11.477 12.539 1 98.06 122 ALA B N 1
ATOM 3272 C CA . ALA B 1 122 ? -5.344 -12.938 12.562 1 98.06 122 ALA B CA 1
ATOM 3273 C C . ALA B 1 122 ? -5.578 -13.477 13.969 1 98.06 122 ALA B C 1
ATOM 3275 O O . ALA B 1 122 ? -5.266 -12.812 14.961 1 98.06 122 ALA B O 1
ATOM 3276 N N . GLY B 1 123 ? -6.098 -14.648 14.047 1 97.62 123 GLY B N 1
ATOM 3277 C CA . GLY B 1 123 ? -6.363 -15.367 15.281 1 97.62 123 GLY B CA 1
ATOM 3278 C C . GLY B 1 123 ? -6.887 -16.766 15.055 1 97.62 123 GLY B C 1
ATOM 3279 O O . GLY B 1 123 ? -6.598 -17.391 14.023 1 97.62 123 GLY B O 1
ATOM 3280 N N . GLY B 1 124 ? -7.492 -17.344 16 1 97.25 124 GLY B N 1
ATOM 3281 C CA . GLY B 1 124 ? -8.047 -18.688 15.891 1 97.25 124 GLY B CA 1
ATOM 3282 C C . GLY B 1 124 ? -9.023 -18.844 14.742 1 97.25 124 GLY B C 1
ATOM 3283 O O . GLY B 1 124 ? -9.203 -19.938 14.211 1 97.25 124 GLY B O 1
ATOM 3284 N N . PHE B 1 125 ? -9.641 -17.75 14.328 1 97.69 125 PHE B N 1
ATOM 3285 C CA . PHE B 1 125 ? -10.648 -17.766 13.273 1 97.69 125 PHE B CA 1
ATOM 3286 C C . PHE B 1 125 ? -10 -17.766 11.898 1 97.69 125 PHE B C 1
ATOM 3288 O O . PHE B 1 125 ? -10.672 -18.016 10.891 1 97.69 125 PHE B O 1
ATOM 3295 N N . GLY B 1 126 ? -8.727 -17.531 11.852 1 98.38 126 GLY B N 1
ATOM 3296 C CA . GLY B 1 126 ? -8.039 -17.328 10.586 1 98.38 126 GLY B CA 1
ATOM 3297 C C . GLY B 1 126 ? -7.492 -15.922 10.422 1 98.38 126 GLY B C 1
ATOM 3298 O O . GLY B 1 126 ? -6.992 -15.336 11.383 1 98.38 126 GLY B O 1
ATOM 3299 N N . THR B 1 127 ? -7.457 -15.516 9.172 1 98.62 127 THR B N 1
ATOM 3300 C CA . THR B 1 127 ? -6.879 -14.211 8.883 1 98.62 127 THR B CA 1
ATOM 3301 C C . THR B 1 127 ? -7.789 -13.414 7.953 1 98.62 127 THR B C 1
ATOM 3303 O O . THR B 1 127 ? -8.312 -13.953 6.977 1 98.62 127 THR B O 1
ATOM 3306 N N . VAL B 1 128 ? -8.055 -12.18 8.281 1 98.5 128 VAL B N 1
ATOM 3307 C CA . VAL B 1 128 ? -8.727 -11.234 7.402 1 98.5 128 VAL B CA 1
ATOM 3308 C C . VAL B 1 128 ? -7.773 -10.094 7.047 1 98.5 128 VAL B C 1
ATOM 3310 O O . VAL B 1 128 ? -7.133 -9.508 7.93 1 98.5 128 VAL B O 1
ATOM 3313 N N . VAL B 1 129 ? -7.625 -9.844 5.77 1 97.56 129 VAL B N 1
ATOM 3314 C CA . VAL B 1 129 ? -6.754 -8.75 5.355 1 97.56 129 VAL B CA 1
ATOM 3315 C C . VAL B 1 129 ? -7.504 -7.832 4.391 1 97.56 129 VAL B C 1
ATOM 3317 O O . VAL B 1 129 ? -8.43 -8.266 3.699 1 97.56 129 VAL B O 1
ATOM 3320 N N . LEU B 1 130 ? -7.117 -6.586 4.352 1 96.25 130 LEU B N 1
ATOM 3321 C CA . LEU B 1 130 ? -7.602 -5.582 3.412 1 96.25 130 LEU B CA 1
ATOM 3322 C C . LEU B 1 130 ? -6.441 -4.887 2.711 1 96.25 130 LEU B C 1
ATOM 3324 O O . LEU B 1 130 ? -5.426 -4.574 3.34 1 96.25 130 LEU B O 1
ATOM 3328 N N . GLY B 1 131 ? -6.551 -4.648 1.442 1 93.69 131 GLY B N 1
ATOM 3329 C CA . GLY B 1 131 ? -5.539 -3.959 0.66 1 93.69 131 GLY B CA 1
ATOM 3330 C C . GLY B 1 131 ? -5.344 -4.555 -0.722 1 93.69 131 GLY B C 1
ATOM 3331 O O . GLY B 1 131 ? -6.312 -4.914 -1.392 1 93.69 131 GLY B O 1
ATOM 3332 N N . ARG B 1 132 ? -4.102 -4.465 -1.134 1 92.75 132 ARG B N 1
ATOM 3333 C CA . ARG B 1 132 ? -3.707 -5.117 -2.377 1 92.75 132 ARG B CA 1
ATOM 3334 C C . ARG B 1 132 ? -3.229 -6.543 -2.119 1 92.75 132 ARG B C 1
ATOM 3336 O O . ARG B 1 132 ? -2.371 -6.77 -1.261 1 92.75 132 ARG B O 1
ATOM 3343 N N . HIS B 1 133 ? -3.791 -7.465 -2.809 1 93.81 133 HIS B N 1
ATOM 3344 C CA . HIS B 1 133 ? -3.496 -8.859 -2.51 1 93.81 133 HIS B CA 1
ATOM 3345 C C . HIS B 1 133 ? -3.734 -9.75 -3.729 1 93.81 133 HIS B C 1
ATOM 3347 O O . HIS B 1 133 ? -4.609 -9.461 -4.551 1 93.81 133 HIS B O 1
ATOM 3353 N N . ASP B 1 134 ? -2.977 -10.82 -3.799 1 94.88 134 ASP B N 1
ATOM 3354 C CA . ASP B 1 134 ? -3.27 -11.867 -4.773 1 94.88 134 ASP B CA 1
ATOM 3355 C C . ASP B 1 134 ? -4.676 -12.422 -4.57 1 94.88 134 ASP B C 1
ATOM 3357 O O . ASP B 1 134 ? -5.133 -12.578 -3.436 1 94.88 134 ASP B O 1
ATOM 3361 N N . THR B 1 135 ? -5.34 -12.828 -5.664 1 95.69 135 THR B N 1
ATOM 3362 C CA . THR B 1 135 ? -6.633 -13.484 -5.531 1 95.69 135 THR B CA 1
ATOM 3363 C C . THR B 1 135 ? -6.473 -14.891 -4.961 1 95.69 135 THR B C 1
ATOM 3365 O O . THR B 1 135 ? -5.418 -15.508 -5.109 1 95.69 135 THR B O 1
ATOM 3368 N N . PRO B 1 136 ? -7.555 -15.352 -4.336 1 98.5 136 PRO B N 1
ATOM 3369 C CA . PRO B 1 136 ? -7.539 -16.734 -3.859 1 98.5 136 PRO B CA 1
ATOM 3370 C C . PRO B 1 136 ? -7.203 -17.734 -4.961 1 98.5 136 PRO B C 1
ATOM 3372 O O . PRO B 1 136 ? -6.531 -18.734 -4.707 1 98.5 136 PRO B O 1
ATOM 3375 N N . GLU B 1 137 ? -7.66 -17.5 -6.152 1 97.69 137 GLU B N 1
ATOM 3376 C CA . GLU B 1 137 ? -7.32 -18.375 -7.27 1 97.69 137 GLU B CA 1
ATOM 3377 C C . GLU B 1 137 ? -5.816 -18.391 -7.52 1 97.69 137 GLU B C 1
ATOM 3379 O O . GLU B 1 137 ? -5.215 -19.453 -7.66 1 97.69 137 GLU B O 1
ATOM 3384 N N . LYS B 1 138 ? -5.25 -17.219 -7.574 1 96.38 138 LYS B N 1
ATOM 3385 C CA . LYS B 1 138 ? -3.801 -17.141 -7.746 1 96.38 138 LYS B CA 1
ATOM 3386 C C . LYS B 1 138 ? -3.074 -17.828 -6.59 1 96.38 138 LYS B C 1
ATOM 3388 O O . LYS B 1 138 ? -2.113 -18.562 -6.805 1 96.38 138 LYS B O 1
ATOM 3393 N N . MET B 1 139 ? -3.504 -17.656 -5.375 1 97.5 139 MET B N 1
ATOM 3394 C CA . MET B 1 139 ? -2.885 -18.219 -4.18 1 97.5 139 MET B CA 1
ATOM 3395 C C . MET B 1 139 ? -2.939 -19.75 -4.203 1 97.5 139 MET B C 1
ATOM 3397 O O . MET B 1 139 ? -2.084 -20.406 -3.619 1 97.5 139 MET B O 1
ATOM 3401 N N . SER B 1 140 ? -3.879 -20.281 -4.781 1 97.69 140 SER B N 1
ATOM 3402 C CA . SER B 1 140 ? -4.141 -21.719 -4.707 1 97.69 140 SER B CA 1
ATOM 3403 C C . SER B 1 140 ? -3.268 -22.5 -5.688 1 97.69 140 SER B C 1
ATOM 3405 O O . SER B 1 140 ? -3.293 -23.719 -5.711 1 97.69 140 SER B O 1
ATOM 3407 N N . GLN B 1 141 ? -2.59 -21.828 -6.48 1 96.25 141 GLN B N 1
ATOM 3408 C CA . GLN B 1 141 ? -1.799 -22.469 -7.531 1 96.25 141 GLN B CA 1
ATOM 3409 C C . GLN B 1 141 ? -0.813 -23.469 -6.945 1 96.25 141 GLN B C 1
ATOM 3411 O O . GLN B 1 141 ? -0.101 -23.156 -5.988 1 96.25 141 GLN B O 1
ATOM 3416 N N . ALA B 1 142 ? -0.838 -24.688 -7.539 1 97.81 142 ALA B N 1
ATOM 3417 C CA . ALA B 1 142 ? 0.235 -25.625 -7.215 1 97.81 142 ALA B CA 1
ATOM 3418 C C . ALA B 1 142 ? 1.598 -25.047 -7.59 1 97.81 142 ALA B C 1
ATOM 3420 O O . ALA B 1 142 ? 1.68 -24.047 -8.32 1 97.81 142 ALA B O 1
ATOM 3421 N N . SER B 1 143 ? 2.625 -25.688 -7.055 1 97.12 143 SER B N 1
ATOM 3422 C CA . SER B 1 143 ? 3.973 -25.172 -7.297 1 97.12 143 SER B CA 1
ATOM 3423 C C . SER B 1 143 ? 4.309 -25.172 -8.781 1 97.12 143 SER B C 1
ATOM 3425 O O . SER B 1 143 ? 4.391 -26.25 -9.406 1 97.12 143 SER B O 1
ATOM 3427 N N . ASP B 1 144 ? 4.391 -24.016 -9.336 1 97.44 144 ASP B N 1
ATOM 3428 C CA . ASP B 1 144 ? 4.938 -23.875 -10.688 1 97.44 144 ASP B CA 1
ATOM 3429 C C . ASP B 1 144 ? 6.465 -23.906 -10.664 1 97.44 144 ASP B C 1
ATOM 3431 O O . ASP B 1 144 ? 7.102 -23 -10.133 1 97.44 144 ASP B O 1
ATOM 3435 N N . LEU B 1 145 ? 7.074 -24.859 -11.258 1 97.69 145 LEU B N 1
ATOM 3436 C CA . LEU B 1 145 ? 8.523 -25.062 -11.18 1 97.69 145 LEU B CA 1
ATOM 3437 C C . LEU B 1 145 ? 9.25 -23.984 -11.992 1 97.69 145 LEU B C 1
ATOM 3439 O O . LEU B 1 145 ? 10.477 -23.875 -11.914 1 97.69 145 LEU B O 1
ATOM 3443 N N . PHE B 1 146 ? 8.539 -23.203 -12.742 1 97.31 146 PHE B N 1
ATOM 3444 C CA . PHE B 1 146 ? 9.109 -22.125 -13.531 1 97.31 146 PHE B CA 1
ATOM 3445 C C . PHE B 1 146 ? 8.539 -20.781 -13.094 1 97.31 146 PHE B C 1
ATOM 3447 O O . PHE B 1 146 ? 8.594 -19.797 -13.852 1 97.31 146 PHE B O 1
ATOM 3454 N N . ASN B 1 147 ? 7.949 -20.75 -11.898 1 94 147 ASN B N 1
ATOM 3455 C CA . ASN B 1 147 ? 7.387 -19.516 -11.367 1 94 147 ASN B CA 1
ATOM 3456 C C . ASN B 1 147 ? 8.422 -18.391 -11.328 1 94 147 ASN B C 1
ATOM 3458 O O . ASN B 1 147 ? 9.609 -18.656 -11.133 1 94 147 ASN B O 1
ATOM 3462 N N . ASP B 1 148 ? 7.906 -17.109 -11.5 1 88.94 148 ASP B N 1
ATOM 3463 C CA . ASP B 1 148 ? 8.758 -15.922 -11.484 1 88.94 148 ASP B CA 1
ATOM 3464 C C . ASP B 1 148 ? 9.812 -15.984 -12.586 1 88.94 148 ASP B C 1
ATOM 3466 O O . ASP B 1 148 ? 10.945 -15.555 -12.391 1 88.94 148 ASP B O 1
ATOM 3470 N N . GLY B 1 149 ? 9.539 -16.656 -13.688 1 87 149 GLY B N 1
ATOM 3471 C CA . GLY B 1 149 ? 10.461 -16.781 -14.805 1 87 149 GLY B CA 1
ATOM 3472 C C . GLY B 1 149 ? 9.789 -16.609 -16.156 1 87 149 GLY B C 1
ATOM 3473 O O . GLY B 1 149 ? 8.664 -16.125 -16.234 1 87 149 GLY B O 1
ATOM 3474 N N . ASN B 1 150 ? 10.531 -16.984 -17.156 1 85.44 150 ASN B N 1
ATOM 3475 C CA . ASN B 1 150 ? 10.102 -16.766 -18.531 1 85.44 150 ASN B CA 1
ATOM 3476 C C . ASN B 1 150 ? 9.133 -17.844 -19 1 85.44 150 ASN B C 1
ATOM 3478 O O . ASN B 1 150 ? 8.656 -17.812 -20.141 1 85.44 150 ASN B O 1
ATOM 3482 N N . ALA B 1 151 ? 8.844 -18.719 -18.172 1 94.19 151 ALA B N 1
ATOM 3483 C CA . ALA B 1 151 ? 7.879 -19.766 -18.469 1 94.19 151 ALA B CA 1
ATOM 3484 C C . ALA B 1 151 ? 6.883 -19.938 -17.328 1 94.19 151 ALA B C 1
ATOM 3486 O O . ALA B 1 151 ? 6.441 -21.062 -17.047 1 94.19 151 ALA B O 1
ATOM 3487 N N . ASP B 1 152 ? 6.629 -18.906 -16.672 1 93.62 152 ASP B N 1
ATOM 3488 C CA . ASP B 1 152 ? 5.656 -18.969 -15.594 1 93.62 152 ASP B CA 1
ATOM 3489 C C . ASP B 1 152 ? 4.254 -19.25 -16.125 1 93.62 152 ASP B C 1
ATOM 3491 O O . ASP B 1 152 ? 4.035 -19.25 -17.344 1 93.62 152 ASP B O 1
ATOM 3495 N N . LEU B 1 153 ? 3.359 -19.578 -15.273 1 92.69 153 LEU B N 1
ATOM 3496 C CA . LEU B 1 153 ? 2.016 -20.031 -15.609 1 92.69 153 LEU B CA 1
ATOM 3497 C C . LEU B 1 153 ? 1.333 -19.062 -16.562 1 92.69 153 LEU B C 1
ATOM 3499 O O . LEU B 1 153 ? 0.692 -19.484 -17.531 1 92.69 153 LEU B O 1
ATOM 3503 N N . GLY B 1 154 ? 1.509 -17.797 -16.312 1 91.44 154 GLY B N 1
ATOM 3504 C CA . GLY B 1 154 ? 0.775 -16.797 -17.078 1 91.44 154 GLY B CA 1
ATOM 3505 C C . GLY B 1 154 ? 1.578 -16.219 -18.234 1 91.44 154 GLY B C 1
ATOM 3506 O O . GLY B 1 154 ? 1.128 -15.289 -18.906 1 91.44 154 GLY B O 1
ATOM 3507 N N . ASN B 1 155 ? 2.752 -16.703 -18.469 1 90.06 155 ASN B N 1
ATOM 3508 C CA . ASN B 1 155 ? 3.553 -16.234 -19.594 1 90.06 155 ASN B CA 1
ATOM 3509 C C . ASN B 1 155 ? 2.912 -16.609 -20.922 1 90.06 155 ASN B C 1
ATOM 3511 O O . ASN B 1 155 ? 2.418 -17.719 -21.094 1 90.06 155 ASN B O 1
ATOM 3515 N N . GLY B 1 156 ? 2.957 -15.711 -21.797 1 89.19 156 GLY B N 1
ATOM 3516 C CA . GLY B 1 156 ? 2.367 -15.938 -23.109 1 89.19 156 GLY B CA 1
ATOM 3517 C C . GLY B 1 156 ? 2.889 -17.188 -23.797 1 89.19 156 GLY B C 1
ATOM 3518 O O . GLY B 1 156 ? 2.164 -17.828 -24.547 1 89.19 156 GLY B O 1
ATOM 3519 N N . LYS B 1 157 ? 4.098 -17.516 -23.516 1 89.62 157 LYS B N 1
ATOM 3520 C CA . LYS B 1 157 ? 4.691 -18.734 -24.078 1 89.62 157 LYS B CA 1
ATOM 3521 C C . LYS B 1 157 ? 4.086 -19.984 -23.453 1 89.62 157 LYS B C 1
ATOM 3523 O O . LYS B 1 157 ? 4.23 -21.078 -23.984 1 89.62 157 LYS B O 1
ATOM 3528 N N . MET B 1 158 ? 3.434 -19.797 -22.328 1 92.94 158 MET B N 1
ATOM 3529 C CA . MET B 1 158 ? 2.9 -20.969 -21.641 1 92.94 158 MET B CA 1
ATOM 3530 C C . MET B 1 158 ? 1.376 -20.969 -21.672 1 92.94 158 MET B C 1
ATOM 3532 O O . MET B 1 158 ? 0.757 -22.016 -21.844 1 92.94 158 MET B O 1
ATOM 3536 N N . ASP B 1 159 ? 0.761 -19.828 -21.578 1 92.19 159 ASP B N 1
ATOM 3537 C CA . ASP B 1 159 ? -0.694 -19.797 -21.469 1 92.19 159 ASP B CA 1
ATOM 3538 C C . ASP B 1 159 ? -1.351 -19.719 -22.844 1 92.19 159 ASP B C 1
ATOM 3540 O O . ASP B 1 159 ? -2.576 -19.797 -22.953 1 92.19 159 ASP B O 1
ATOM 3544 N N . GLY B 1 160 ? -0.56 -19.5 -23.938 1 91.56 160 GLY B N 1
ATOM 3545 C CA . GLY B 1 160 ? -1.065 -19.484 -25.297 1 91.56 160 GLY B CA 1
ATOM 3546 C C . GLY B 1 160 ? -1.967 -18.297 -25.594 1 91.56 160 GLY B C 1
ATOM 3547 O O . GLY B 1 160 ? -2.799 -18.359 -26.5 1 91.56 160 GLY B O 1
ATOM 3548 N N . GLY B 1 161 ? -1.948 -17.312 -24.719 1 90.56 161 GLY B N 1
ATOM 3549 C CA . GLY B 1 161 ? -2.773 -16.125 -24.906 1 90.56 161 GLY B CA 1
ATOM 3550 C C . GLY B 1 161 ? -4.082 -16.172 -24.141 1 90.56 161 GLY B C 1
ATOM 3551 O O . GLY B 1 161 ? -4.832 -15.195 -24.125 1 90.56 161 GLY B O 1
ATOM 3552 N N . ILE B 1 162 ? -4.359 -17.297 -23.578 1 92.38 162 ILE B N 1
ATOM 3553 C CA . ILE B 1 162 ? -5.566 -17.422 -22.781 1 92.38 162 ILE B CA 1
ATOM 3554 C C . ILE B 1 162 ? -5.371 -16.734 -21.438 1 92.38 162 ILE B C 1
ATOM 3556 O O . ILE B 1 162 ? -4.309 -16.844 -20.812 1 92.38 162 ILE B O 1
ATOM 3560 N N . GLN B 1 163 ? -6.371 -15.977 -20.953 1 90.5 163 GLN B N 1
ATOM 3561 C CA . GLN B 1 163 ? -6.281 -15.305 -19.656 1 90.5 163 GLN B CA 1
ATOM 3562 C C . GLN B 1 163 ? -6.363 -16.312 -18.516 1 90.5 163 GLN B C 1
ATOM 3564 O O . GLN B 1 163 ? -7.391 -16.969 -18.344 1 90.5 163 GLN B O 1
ATOM 3569 N N . VAL B 1 164 ? -5.312 -16.391 -17.766 1 92.69 164 VAL B N 1
ATOM 3570 C CA . VAL B 1 164 ? -5.238 -17.438 -16.734 1 92.69 164 VAL B CA 1
ATOM 3571 C C . VAL B 1 164 ? -5.402 -16.812 -15.352 1 92.69 164 VAL B C 1
ATOM 3573 O O . VAL B 1 164 ? -5.32 -17.516 -14.344 1 92.69 164 VAL B O 1
ATOM 3576 N N . ASN B 1 165 ? -5.59 -15.586 -15.156 1 88.56 165 ASN B N 1
ATOM 3577 C CA . ASN B 1 165 ? -5.949 -14.805 -13.977 1 88.56 165 ASN B CA 1
ATOM 3578 C C . ASN B 1 165 ? -4.949 -15.016 -12.844 1 88.56 165 ASN B C 1
ATOM 3580 O O . ASN B 1 165 ? -5.34 -15.344 -11.719 1 88.56 165 ASN B O 1
ATOM 3584 N N . GLU B 1 166 ? -3.732 -14.789 -13.102 1 89.88 166 GLU B N 1
ATOM 3585 C CA . GLU B 1 166 ? -2.707 -14.578 -12.086 1 89.88 166 GLU B CA 1
ATOM 3586 C C . GLU B 1 166 ? -2.754 -13.148 -11.547 1 89.88 166 GLU B C 1
ATOM 3588 O O . GLU B 1 166 ? -1.744 -12.445 -11.555 1 89.88 166 GLU B O 1
ATOM 3593 N N . THR B 1 167 ? -3.865 -12.828 -10.945 1 89.25 167 THR B N 1
ATOM 3594 C CA . THR B 1 167 ? -4.215 -11.43 -10.703 1 89.25 167 THR B CA 1
ATOM 3595 C C . THR B 1 167 ? -3.883 -11.031 -9.273 1 89.25 167 THR B C 1
ATOM 3597 O O . THR B 1 167 ? -4.184 -11.766 -8.328 1 89.25 167 THR B O 1
ATOM 3600 N N . ARG B 1 168 ? -3.209 -9.977 -9.078 1 89.25 168 ARG B N 1
ATOM 3601 C CA . ARG B 1 168 ? -3.094 -9.203 -7.855 1 89.25 168 ARG B CA 1
ATOM 3602 C C . ARG B 1 168 ? -3.859 -7.887 -7.965 1 89.25 168 ARG B C 1
ATOM 3604 O O . ARG B 1 168 ? -3.625 -7.102 -8.891 1 89.25 168 ARG B O 1
ATOM 3611 N N . SER B 1 169 ? -4.762 -7.695 -7.055 1 88.06 169 SER B N 1
ATOM 3612 C CA . SER B 1 169 ? -5.609 -6.516 -7.191 1 88.06 169 SER B CA 1
ATOM 3613 C C . SER B 1 169 ? -5.539 -5.641 -5.945 1 88.06 169 SER B C 1
ATOM 3615 O O . SER B 1 169 ? -5.242 -6.129 -4.852 1 88.06 169 SER B O 1
ATOM 3617 N N . GLY B 1 170 ? -5.762 -4.359 -6.207 1 88.19 170 GLY B N 1
ATOM 3618 C CA . GLY B 1 170 ? -6.105 -3.5 -5.086 1 88.19 170 GLY B CA 1
ATOM 3619 C C . GLY B 1 170 ? -7.535 -3.676 -4.613 1 88.19 170 GLY B C 1
ATOM 3620 O O . GLY B 1 170 ? -8.297 -4.453 -5.199 1 88.19 170 GLY B O 1
ATOM 3621 N N . ASN B 1 171 ? -7.922 -3.057 -3.549 1 91.25 171 ASN B N 1
ATOM 3622 C CA . ASN B 1 171 ? -9.273 -3 -3.014 1 91.25 171 ASN B CA 1
ATOM 3623 C C . ASN B 1 171 ? -9.781 -4.387 -2.619 1 91.25 171 ASN B C 1
ATOM 3625 O O . ASN B 1 171 ? -10.93 -4.738 -2.904 1 91.25 171 ASN B O 1
ATOM 3629 N N . VAL B 1 172 ? -8.906 -5.148 -2.102 1 93.25 172 VAL B N 1
ATOM 3630 C CA . VAL B 1 172 ? -9.258 -6.523 -1.779 1 93.25 172 VAL B CA 1
ATOM 3631 C C . VAL B 1 172 ? -9.617 -6.633 -0.298 1 93.25 172 VAL B C 1
ATOM 3633 O O . VAL B 1 172 ? -8.945 -6.055 0.554 1 93.25 172 VAL B O 1
ATOM 3636 N N . ILE B 1 173 ? -10.703 -7.266 0.026 1 96.81 173 ILE B N 1
ATOM 3637 C CA . ILE B 1 173 ? -10.953 -7.883 1.323 1 96.81 173 ILE B CA 1
ATOM 3638 C C . ILE B 1 173 ? -10.867 -9.406 1.195 1 96.81 173 ILE B C 1
ATOM 3640 O O . ILE B 1 173 ? -11.602 -10.008 0.413 1 96.81 173 ILE B O 1
ATOM 3644 N N . ALA B 1 174 ? -9.992 -10.031 1.949 1 98.19 174 ALA B N 1
ATOM 3645 C CA . ALA B 1 174 ? -9.797 -11.477 1.838 1 98.19 174 ALA B CA 1
ATOM 3646 C C . ALA B 1 174 ? -9.859 -12.141 3.209 1 98.19 174 ALA B C 1
ATOM 3648 O O . ALA B 1 174 ? -9.43 -11.562 4.211 1 98.19 174 ALA B O 1
ATOM 3649 N N . TYR B 1 175 ? -10.477 -13.305 3.268 1 98.75 175 TYR B N 1
ATOM 3650 C CA . TYR B 1 175 ? -10.516 -14.18 4.434 1 98.75 175 TYR B CA 1
ATOM 3651 C C . TYR B 1 175 ? -9.812 -15.508 4.141 1 98.75 175 TYR B C 1
ATOM 3653 O O . TYR B 1 175 ? -10.094 -16.156 3.125 1 98.75 175 TYR B O 1
ATOM 3661 N N . MET B 1 176 ? -8.875 -15.844 4.965 1 98.81 176 MET B N 1
ATOM 3662 C CA . MET B 1 176 ? -8.203 -17.141 4.945 1 98.81 176 MET B CA 1
ATOM 3663 C C . MET B 1 176 ? -8.547 -17.953 6.191 1 98.81 176 MET B C 1
ATOM 3665 O O . MET B 1 176 ? -8.266 -17.516 7.309 1 98.81 176 MET B O 1
ATOM 3669 N N . SER B 1 177 ? -8.977 -19.078 6.004 1 98.62 177 SER B N 1
ATOM 3670 C CA . SER B 1 177 ? -9.391 -19.906 7.133 1 98.62 177 SER B CA 1
ATOM 3671 C C . SER B 1 177 ? -8.195 -20.594 7.785 1 98.62 177 SER B C 1
ATOM 3673 O O . SER B 1 177 ? -7.133 -20.703 7.172 1 98.62 177 SER B O 1
ATOM 3675 N N . PRO B 1 178 ? -8.383 -20.953 9.039 1 97.38 178 PRO B N 1
ATOM 3676 C CA . PRO B 1 178 ? -7.441 -21.969 9.539 1 97.38 178 PRO B CA 1
ATOM 3677 C C . PRO B 1 178 ? -7.52 -23.281 8.758 1 97.38 178 PRO B C 1
ATOM 3679 O O . PRO B 1 178 ? -8.375 -23.438 7.887 1 97.38 178 PRO B O 1
ATOM 3682 N N . SER B 1 179 ? -6.535 -24.141 9.047 1 96.69 179 SER B N 1
ATOM 3683 C CA . SER B 1 179 ? -6.602 -25.469 8.461 1 96.69 179 SER B CA 1
ATOM 3684 C C . SER B 1 179 ? -7.531 -26.375 9.266 1 96.69 179 SER B C 1
ATOM 3686 O O . SER B 1 179 ? -7.375 -26.531 10.477 1 96.69 179 SER B O 1
ATOM 3688 N N . PHE B 1 180 ? -8.547 -26.891 8.664 1 97.31 180 PHE B N 1
ATOM 3689 C CA . PHE B 1 180 ? -9.438 -27.875 9.258 1 97.31 180 PHE B CA 1
ATOM 3690 C C . PHE B 1 180 ? -9.109 -29.281 8.75 1 97.31 180 PHE B C 1
ATOM 3692 O O . PHE B 1 180 ? -9.68 -29.734 7.762 1 97.31 180 PHE B O 1
ATOM 3699 N N . SER B 1 181 ? -8.289 -29.938 9.5 1 97 181 SER B N 1
ATOM 3700 C CA . SER B 1 181 ? -7.832 -31.266 9.109 1 97 181 SER B CA 1
ATOM 3701 C C . SER B 1 181 ? -7.23 -31.25 7.707 1 97 181 SER B C 1
ATOM 3703 O O . SER B 1 181 ? -7.57 -32.094 6.875 1 97 181 SER B O 1
ATOM 3705 N N . GLY B 1 182 ? -6.492 -30.188 7.406 1 97.25 182 GLY B N 1
ATOM 3706 C CA . GLY B 1 182 ? -5.777 -30.094 6.145 1 97.25 182 GLY B CA 1
ATOM 3707 C C . GLY B 1 182 ? -6.535 -29.312 5.086 1 97.25 182 GLY B C 1
ATOM 3708 O O . GLY B 1 182 ? -6 -29.016 4.016 1 97.25 182 GLY B O 1
ATOM 3709 N N . VAL B 1 183 ? -7.785 -29.016 5.336 1 98.56 183 VAL B N 1
ATOM 3710 C CA . VAL B 1 183 ? -8.594 -28.266 4.379 1 98.56 183 VAL B CA 1
ATOM 3711 C C . VAL B 1 183 ? -8.508 -26.766 4.688 1 98.56 183 VAL B C 1
ATOM 3713 O O . VAL B 1 183 ? -8.656 -26.359 5.844 1 98.56 183 VAL B O 1
ATOM 3716 N N . LYS B 1 184 ? -8.289 -25.984 3.715 1 98.5 184 LYS B N 1
ATOM 3717 C CA . LYS B 1 184 ? -8.242 -24.531 3.848 1 98.5 184 LYS B CA 1
ATOM 3718 C C . LYS B 1 184 ? -9.172 -23.859 2.84 1 98.5 184 LYS B C 1
ATOM 3720 O O . LYS B 1 184 ? -9.258 -24.281 1.687 1 98.5 184 LYS B O 1
ATOM 3725 N N . ILE B 1 185 ? -9.836 -22.875 3.271 1 98.81 185 ILE B N 1
ATOM 3726 C CA . ILE B 1 185 ? -10.727 -22.078 2.428 1 98.81 185 ILE B CA 1
ATOM 3727 C C . ILE B 1 185 ? -10.266 -20.625 2.41 1 98.81 185 ILE B C 1
ATOM 3729 O O . ILE B 1 185 ? -9.922 -20.062 3.453 1 98.81 185 ILE B O 1
ATOM 3733 N N . VAL B 1 186 ? -10.227 -20.047 1.242 1 98.81 186 VAL B N 1
ATOM 3734 C CA . VAL B 1 186 ? -9.922 -18.641 1.094 1 98.81 186 VAL B CA 1
ATOM 3735 C C . VAL B 1 186 ? -10.977 -17.969 0.217 1 98.81 186 VAL B C 1
ATOM 3737 O O . VAL B 1 186 ? -11.406 -18.531 -0.791 1 98.81 186 VAL B O 1
ATOM 3740 N N . ALA B 1 187 ? -11.469 -16.828 0.597 1 98.81 187 ALA B N 1
ATOM 3741 C CA . ALA B 1 187 ? -12.438 -16.047 -0.16 1 98.81 187 ALA B CA 1
ATOM 3742 C C . ALA B 1 187 ? -12.055 -14.562 -0.166 1 98.81 187 ALA B C 1
ATOM 3744 O O . ALA B 1 187 ? -11.523 -14.047 0.819 1 98.81 187 ALA B O 1
ATOM 3745 N N . ALA B 1 188 ? -12.352 -13.953 -1.293 1 98.31 188 ALA B N 1
ATOM 3746 C CA . ALA B 1 188 ? -12.016 -12.539 -1.395 1 98.31 188 ALA B CA 1
ATOM 3747 C C . ALA B 1 188 ? -13.023 -11.797 -2.275 1 98.31 188 ALA B C 1
ATOM 3749 O O . ALA B 1 188 ? -13.578 -12.375 -3.209 1 98.31 188 ALA B O 1
ATOM 3750 N N . GLN B 1 189 ? -13.227 -10.594 -1.95 1 97.25 189 GLN B N 1
ATOM 3751 C CA . GLN B 1 189 ? -13.969 -9.641 -2.77 1 97.25 189 GLN B CA 1
ATOM 3752 C C . GLN B 1 189 ? -13.094 -8.453 -3.164 1 97.25 189 GLN B C 1
ATOM 3754 O O . GLN B 1 189 ? -12.367 -7.914 -2.332 1 97.25 189 GLN B O 1
ATOM 3759 N N . ILE B 1 190 ? -13.125 -8.188 -4.414 1 92.12 190 ILE B N 1
ATOM 3760 C CA . ILE B 1 190 ? -12.562 -6.941 -4.918 1 92.12 190 ILE B CA 1
ATOM 3761 C C . ILE B 1 190 ? -13.664 -5.891 -5.043 1 92.12 190 ILE B C 1
ATOM 3763 O O . ILE B 1 190 ? -14.586 -6.043 -5.844 1 92.12 190 ILE B O 1
ATOM 3767 N N . ALA B 1 191 ? -13.586 -4.891 -4.207 1 92.31 191 ALA B N 1
ATOM 3768 C CA . ALA B 1 191 ? -14.633 -3.869 -4.125 1 92.31 191 ALA B CA 1
ATOM 3769 C C . ALA B 1 191 ? -14.07 -2.484 -4.434 1 92.31 191 ALA B C 1
ATOM 3771 O O . ALA B 1 191 ? -13.398 -1.877 -3.59 1 92.31 191 ALA B O 1
ATOM 3772 N N . THR B 1 192 ? -14.508 -1.903 -5.57 1 84.25 192 THR B N 1
ATOM 3773 C CA . THR B 1 192 ? -13.844 -0.719 -6.105 1 84.25 192 THR B CA 1
ATOM 3774 C C . THR B 1 192 ? -14.734 0.514 -5.949 1 84.25 192 THR B C 1
ATOM 3776 O O . THR B 1 192 ? -14.383 1.598 -6.422 1 84.25 192 THR B O 1
ATOM 3779 N N . GLY B 1 193 ? -15.883 0.313 -5.355 1 84.94 193 GLY B N 1
ATOM 3780 C CA . GLY B 1 193 ? -16.828 1.412 -5.301 1 84.94 193 GLY B CA 1
ATOM 3781 C C . GLY B 1 193 ? -17.75 1.475 -6.512 1 84.94 193 GLY B C 1
ATOM 3782 O O . GLY B 1 193 ? -18.734 2.207 -6.508 1 84.94 193 GLY B O 1
ATOM 3783 N N . ASN B 1 194 ? -17.344 0.791 -7.574 1 84.25 194 ASN B N 1
ATOM 3784 C CA . ASN B 1 194 ? -18.141 0.59 -8.773 1 84.25 194 ASN B CA 1
ATOM 3785 C C . ASN B 1 194 ? -18.375 -0.892 -9.047 1 84.25 194 ASN B C 1
ATOM 3787 O O . ASN B 1 194 ? -17.469 -1.603 -9.484 1 84.25 194 ASN B O 1
ATOM 3791 N N . SER B 1 195 ? -19.609 -1.203 -8.844 1 85.69 195 SER B N 1
ATOM 3792 C CA . SER B 1 195 ? -19.953 -2.619 -8.922 1 85.69 195 SER B CA 1
ATOM 3793 C C . SER B 1 195 ? -19.562 -3.215 -10.266 1 85.69 195 SER B C 1
ATOM 3795 O O . SER B 1 195 ? -19.328 -4.418 -10.375 1 85.69 195 SER B O 1
ATOM 3797 N N . ALA B 1 196 ? -19.484 -2.426 -11.297 1 83.5 196 ALA B N 1
ATOM 3798 C CA . ALA B 1 196 ? -19.141 -2.916 -12.633 1 83.5 196 ALA B CA 1
ATOM 3799 C C . ALA B 1 196 ? -17.688 -3.369 -12.703 1 83.5 196 ALA B C 1
ATOM 3801 O O . ALA B 1 196 ? -17.297 -4.062 -13.641 1 83.5 196 ALA B O 1
ATOM 3802 N N . ASN B 1 197 ? -16.922 -3.018 -11.742 1 84.44 197 ASN B N 1
ATOM 3803 C CA . ASN B 1 197 ? -15.508 -3.354 -11.734 1 84.44 197 ASN B CA 1
ATOM 3804 C C . ASN B 1 197 ? -15.172 -4.332 -10.617 1 84.44 197 ASN B C 1
ATOM 3806 O O . ASN B 1 197 ? -13.992 -4.625 -10.375 1 84.44 197 ASN B O 1
ATOM 3810 N N . ASP B 1 198 ? -16.125 -4.836 -9.93 1 90.69 198 ASP B N 1
ATOM 3811 C CA . ASP B 1 198 ? -15.906 -5.707 -8.781 1 90.69 198 ASP B CA 1
ATOM 3812 C C . ASP B 1 198 ? -15.578 -7.129 -9.234 1 90.69 198 ASP B C 1
ATOM 3814 O O . ASP B 1 198 ? -15.742 -7.469 -10.406 1 90.69 198 ASP B O 1
ATOM 3818 N N . ALA B 1 199 ? -15.062 -7.891 -8.344 1 93.56 199 ALA B N 1
ATOM 3819 C CA . ALA B 1 199 ? -14.797 -9.305 -8.578 1 93.56 199 ALA B CA 1
ATOM 3820 C C . ALA B 1 199 ? -14.883 -10.102 -7.285 1 93.56 199 ALA B C 1
ATOM 3822 O O . ALA B 1 199 ? -14.805 -9.539 -6.191 1 93.56 199 ALA B O 1
ATOM 3823 N N . VAL B 1 200 ? -15.172 -11.359 -7.422 1 97 200 VAL B N 1
ATOM 3824 C CA . VAL B 1 200 ? -15.102 -12.305 -6.309 1 97 200 VAL B CA 1
ATOM 3825 C C . VAL B 1 200 ? -14.172 -13.453 -6.672 1 97 200 VAL B C 1
ATOM 3827 O O . VAL B 1 200 ? -14.109 -13.875 -7.828 1 97 200 VAL B O 1
ATOM 3830 N N . SER B 1 201 ? -13.422 -13.953 -5.77 1 98 201 SER B N 1
ATOM 3831 C CA . SER B 1 201 ? -12.547 -15.109 -5.914 1 98 201 SER B CA 1
ATOM 3832 C C . SER B 1 201 ? -12.617 -16.016 -4.691 1 98 201 SER B C 1
ATOM 3834 O O . SER B 1 201 ? -12.805 -15.539 -3.57 1 98 201 SER B O 1
ATOM 3836 N N . ALA B 1 202 ? -12.492 -17.25 -4.91 1 98.81 202 ALA B N 1
ATOM 3837 C CA . ALA B 1 202 ? -12.531 -18.219 -3.816 1 98.81 202 ALA B CA 1
ATOM 3838 C C . ALA B 1 202 ? -11.703 -19.453 -4.152 1 98.81 202 ALA B C 1
ATOM 3840 O O . ALA B 1 202 ? -11.5 -19.781 -5.324 1 98.81 202 ALA B O 1
ATOM 3841 N N . SER B 1 203 ? -11.242 -20.141 -3.125 1 98.88 203 SER B N 1
ATOM 3842 C CA . SER B 1 203 ? -10.523 -21.391 -3.301 1 98.88 203 SER B CA 1
ATOM 3843 C C . SER B 1 203 ? -10.734 -22.328 -2.111 1 98.88 203 SER B C 1
ATOM 3845 O O . SER B 1 203 ? -11.016 -21.875 -1.002 1 98.88 203 SER B O 1
ATOM 3847 N N . ILE B 1 204 ? -10.703 -23.516 -2.334 1 98.88 204 ILE B N 1
ATOM 3848 C CA . ILE B 1 204 ? -10.625 -24.594 -1.345 1 98.88 204 ILE B CA 1
ATOM 3849 C C . ILE B 1 204 ? -9.445 -25.5 -1.667 1 98.88 204 ILE B C 1
ATOM 3851 O O . ILE B 1 204 ? -9.195 -25.812 -2.834 1 98.88 204 ILE B O 1
ATOM 3855 N N . SER B 1 205 ? -8.688 -25.875 -0.675 1 98.81 205 SER B N 1
ATOM 3856 C CA . SER B 1 205 ? -7.531 -26.75 -0.896 1 98.81 205 SER B CA 1
ATOM 3857 C C . SER B 1 205 ? -7.391 -27.781 0.22 1 98.81 205 SER B C 1
ATOM 3859 O O . SER B 1 205 ? -7.957 -27.609 1.302 1 98.81 205 SER B O 1
ATOM 3861 N N . TYR B 1 206 ? -6.711 -28.734 -0.093 1 98.75 206 TYR B N 1
ATOM 3862 C CA . TYR B 1 206 ? -6.371 -29.812 0.845 1 98.75 206 TYR B CA 1
ATOM 3863 C C . TYR B 1 206 ? -4.887 -30.141 0.769 1 98.75 206 TYR B C 1
ATOM 3865 O O . TYR B 1 206 ? -4.332 -30.281 -0.323 1 98.75 206 TYR B O 1
ATOM 3873 N N . GLY B 1 207 ? -4.281 -30.312 1.985 1 98.12 207 GLY B N 1
ATOM 3874 C CA . GLY B 1 207 ? -2.885 -30.719 2.029 1 98.12 207 GLY B CA 1
ATOM 3875 C C . GLY B 1 207 ? -1.921 -29.547 2.006 1 98.12 207 GLY B C 1
ATOM 3876 O O . GLY B 1 207 ? -2.223 -28.484 2.541 1 98.12 207 GLY B O 1
ATOM 3877 N N . SER B 1 208 ? -0.683 -29.844 1.538 1 96.81 208 SER B N 1
ATOM 3878 C CA . SER B 1 208 ? 0.38 -28.844 1.581 1 96.81 208 SER B CA 1
ATOM 3879 C C . SER B 1 208 ? 1.1 -28.75 0.24 1 96.81 208 SER B C 1
ATOM 3881 O O . SER B 1 208 ? 1.364 -29.766 -0.406 1 96.81 208 SER B O 1
ATOM 3883 N N . LYS B 1 209 ? 1.401 -27.516 -0.093 1 96.94 209 LYS B N 1
ATOM 3884 C CA . LYS B 1 209 ? 2.186 -27.312 -1.307 1 96.94 209 LYS B CA 1
ATOM 3885 C C . LYS B 1 209 ? 3.633 -27.75 -1.108 1 96.94 209 LYS B C 1
ATOM 3887 O O . LYS B 1 209 ? 4.375 -27.922 -2.078 1 96.94 209 LYS B O 1
ATOM 3892 N N . LYS B 1 210 ? 4.035 -27.969 0.112 1 96.25 210 LYS B N 1
ATOM 3893 C CA . LYS B 1 210 ? 5.441 -28.172 0.432 1 96.25 210 LYS B CA 1
ATOM 3894 C C . LYS B 1 210 ? 5.777 -29.656 0.487 1 96.25 210 LYS B C 1
ATOM 3896 O O . LYS B 1 210 ? 6.941 -30.047 0.345 1 96.25 210 LYS B O 1
ATOM 3901 N N . LYS B 1 211 ? 4.844 -30.406 0.803 1 96.94 211 LYS B N 1
ATOM 3902 C CA . LYS B 1 211 ? 5.09 -31.844 0.948 1 96.94 211 LYS B CA 1
ATOM 3903 C C . LYS B 1 211 ? 3.795 -32.625 0.799 1 96.94 211 LYS B C 1
ATOM 3905 O O . LYS B 1 211 ? 2.727 -32.188 1.215 1 96.94 211 LYS B O 1
ATOM 3910 N N . GLY B 1 212 ? 3.988 -33.781 0.189 1 98.12 212 GLY B N 1
ATOM 3911 C CA . GLY B 1 212 ? 2.848 -34.688 0.082 1 98.12 212 GLY B CA 1
ATOM 3912 C C . GLY B 1 212 ? 1.83 -34.219 -0.949 1 98.12 212 GLY B C 1
ATOM 3913 O O . GLY B 1 212 ? 2.197 -33.688 -1.999 1 98.12 212 GLY B O 1
ATOM 3914 N N . LEU B 1 213 ? 0.588 -34.594 -0.678 1 98.56 213 LEU B N 1
ATOM 3915 C CA . LEU B 1 213 ? -0.497 -34.344 -1.617 1 98.56 213 LEU B CA 1
ATOM 3916 C C . LEU B 1 213 ? -1.052 -32.938 -1.434 1 98.56 213 LEU B C 1
ATOM 3918 O O . LEU B 1 213 ? -1.231 -32.469 -0.303 1 98.56 213 LEU B O 1
ATOM 3922 N N . TYR B 1 214 ? -1.269 -32.281 -2.488 1 98.81 214 TYR B N 1
ATOM 3923 C CA . TYR B 1 214 ? -1.963 -31.016 -2.514 1 98.81 214 TYR B CA 1
ATOM 3924 C C . TYR B 1 214 ? -3.035 -31 -3.596 1 98.81 214 TYR B C 1
ATOM 3926 O O . TYR B 1 214 ? -2.754 -31.281 -4.762 1 98.81 214 TYR B O 1
ATOM 3934 N N . LEU B 1 215 ? -4.238 -30.719 -3.23 1 98.94 215 LEU B N 1
ATOM 3935 C CA . LEU B 1 215 ? -5.371 -30.531 -4.129 1 98.94 215 LEU B CA 1
ATOM 3936 C C . LEU B 1 215 ? -6 -29.156 -3.936 1 98.94 215 LEU B C 1
ATOM 3938 O O . LEU B 1 215 ? -6.113 -28.672 -2.807 1 98.94 215 LEU B O 1
ATOM 3942 N N . ALA B 1 216 ? -6.402 -28.562 -5.027 1 98.88 216 ALA B N 1
ATOM 3943 C CA . ALA B 1 216 ? -7.066 -27.281 -4.871 1 98.88 216 ALA B CA 1
ATOM 3944 C C . ALA B 1 216 ? -8.047 -27.016 -6.012 1 98.88 216 ALA B C 1
ATOM 3946 O O . ALA B 1 216 ? -7.801 -27.422 -7.152 1 98.88 216 ALA B O 1
ATOM 3947 N N . ALA B 1 217 ? -9.117 -26.422 -5.754 1 98.94 217 ALA B N 1
ATOM 3948 C CA . ALA B 1 217 ? -10.07 -25.828 -6.691 1 98.94 217 ALA B CA 1
ATOM 3949 C C . ALA B 1 217 ? -10.305 -24.359 -6.387 1 98.94 217 ALA B C 1
ATOM 3951 O O . ALA B 1 217 ? -10.391 -23.953 -5.223 1 98.94 217 ALA B O 1
ATOM 3952 N N . ALA B 1 218 ? -10.344 -23.562 -7.441 1 98.88 218 ALA B N 1
ATOM 3953 C CA . ALA B 1 218 ? -10.508 -22.125 -7.227 1 98.88 218 ALA B CA 1
ATOM 3954 C C . ALA B 1 218 ? -11.242 -21.484 -8.398 1 98.88 218 ALA B C 1
ATOM 3956 O O . ALA B 1 218 ? -11.406 -22.094 -9.453 1 98.88 218 ALA B O 1
ATOM 3957 N N . MET B 1 219 ? -11.664 -20.234 -8.188 1 98.31 219 MET B N 1
ATOM 3958 C CA . MET B 1 219 ? -12.344 -19.484 -9.242 1 98.31 219 MET B CA 1
ATOM 3959 C C . MET B 1 219 ? -12.234 -17.984 -9.008 1 98.31 219 MET B C 1
ATOM 3961 O O . MET B 1 219 ? -12.047 -17.531 -7.867 1 98.31 219 MET B O 1
ATOM 3965 N N . THR B 1 220 ? -12.281 -17.25 -9.992 1 96.56 220 THR B N 1
ATOM 3966 C CA . THR B 1 220 ? -12.438 -15.805 -9.969 1 96.56 220 THR B CA 1
ATOM 3967 C C . THR B 1 220 ? -13.5 -15.359 -10.969 1 96.56 220 THR B C 1
ATOM 3969 O O . THR B 1 220 ? -13.484 -15.781 -12.125 1 96.56 220 THR B O 1
ATOM 3972 N N . ASP B 1 221 ? -14.383 -14.586 -10.484 1 95.06 221 ASP B N 1
ATOM 3973 C CA . ASP B 1 221 ? -15.43 -13.984 -11.305 1 95.06 221 ASP B CA 1
ATOM 3974 C C . ASP B 1 221 ? -15.289 -12.461 -11.344 1 95.06 221 ASP B C 1
ATOM 3976 O O . ASP B 1 221 ? -15.523 -11.789 -10.336 1 95.06 221 ASP B O 1
ATOM 3980 N N . PHE B 1 222 ? -14.992 -11.945 -12.523 1 88.38 222 PHE B N 1
ATOM 3981 C CA . PHE B 1 222 ? -14.859 -10.5 -12.711 1 88.38 222 PHE B CA 1
ATOM 3982 C C . PHE B 1 222 ? -16.125 -9.922 -13.328 1 88.38 222 PHE B C 1
ATOM 3984 O O . PHE B 1 222 ? -16.672 -10.477 -14.281 1 88.38 222 PHE B O 1
ATOM 3991 N N . LYS B 1 223 ? -16.547 -8.82 -12.805 1 84.44 223 LYS B N 1
ATOM 3992 C CA . LYS B 1 223 ? -17.688 -8.133 -13.398 1 84.44 223 LYS B CA 1
ATOM 3993 C C . LYS B 1 223 ? -17.25 -7.168 -14.492 1 84.44 223 LYS B C 1
ATOM 3995 O O . LYS B 1 223 ? -18.047 -6.758 -15.336 1 84.44 223 LYS B O 1
ATOM 4000 N N . GLN B 1 224 ? -15.992 -6.855 -14.461 1 79.75 224 GLN B N 1
ATOM 4001 C CA . GLN B 1 224 ? -15.469 -5.863 -15.398 1 79.75 224 GLN B CA 1
ATOM 4002 C C . GLN B 1 224 ? -15.508 -6.383 -16.828 1 79.75 224 GLN B C 1
ATOM 4004 O O . GLN B 1 224 ? -15.086 -7.512 -17.094 1 79.75 224 GLN B O 1
ATOM 4009 N N . ALA B 1 225 ? -15.93 -5.539 -17.641 1 75.06 225 ALA B N 1
ATOM 4010 C CA . ALA B 1 225 ? -15.969 -5.91 -19.047 1 75.06 225 ALA B CA 1
ATOM 4011 C C . ALA B 1 225 ? -14.57 -6.211 -19.578 1 75.06 225 ALA B C 1
ATOM 4013 O O . ALA B 1 225 ? -13.602 -5.527 -19.234 1 75.06 225 ALA B O 1
ATOM 4014 N N . GLY B 1 226 ? -14.469 -7.262 -20.375 1 75.38 226 GLY B N 1
ATOM 4015 C CA . GLY B 1 226 ? -13.203 -7.633 -20.969 1 75.38 226 GLY B CA 1
ATOM 4016 C C . GLY B 1 226 ? -12.375 -8.555 -20.109 1 75.38 226 GLY B C 1
ATOM 4017 O O . GLY B 1 226 ? -11.328 -9.047 -20.531 1 75.38 226 GLY B O 1
ATOM 4018 N N . SER B 1 227 ? -12.914 -8.719 -18.938 1 80.25 227 SER B N 1
ATOM 4019 C CA . SER B 1 227 ? -12.234 -9.672 -18.062 1 80.25 227 SER B CA 1
ATOM 4020 C C . SER B 1 227 ? -12.805 -11.078 -18.234 1 80.25 227 SER B C 1
ATOM 4022 O O . SER B 1 227 ? -13.914 -11.242 -18.734 1 80.25 227 SER B O 1
ATOM 4024 N N . ASN B 1 228 ? -12 -12.055 -17.875 1 86.75 228 ASN B N 1
ATOM 4025 C CA . ASN B 1 228 ? -12.461 -13.43 -17.969 1 86.75 228 ASN B CA 1
ATOM 4026 C C . ASN B 1 228 ? -12.742 -14.016 -16.578 1 86.75 228 ASN B C 1
ATOM 4028 O O . ASN B 1 228 ? -12.008 -13.758 -15.633 1 86.75 228 ASN B O 1
ATOM 4032 N N . ASP B 1 229 ? -13.766 -14.82 -16.547 1 93.44 229 ASP B N 1
ATOM 4033 C CA . ASP B 1 229 ? -13.992 -15.719 -15.406 1 93.44 229 ASP B CA 1
ATOM 4034 C C . ASP B 1 229 ? -13.148 -16.984 -15.539 1 93.44 229 ASP B C 1
ATOM 4036 O O . ASP B 1 229 ? -13.055 -17.562 -16.625 1 93.44 229 ASP B O 1
ATOM 4040 N N . THR B 1 230 ? -12.57 -17.344 -14.453 1 96.12 230 THR B N 1
ATOM 4041 C CA . THR B 1 230 ? -11.711 -18.531 -14.531 1 96.12 230 THR B CA 1
ATOM 4042 C C . THR B 1 230 ? -12.016 -19.5 -13.398 1 96.12 230 THR B C 1
ATOM 4044 O O . THR B 1 230 ? -12.422 -19.094 -12.312 1 96.12 230 THR B O 1
ATOM 4047 N N . THR B 1 231 ? -11.914 -20.734 -13.734 1 98 231 THR B N 1
ATOM 4048 C CA . THR B 1 231 ? -11.852 -21.844 -12.781 1 98 231 THR B CA 1
ATOM 4049 C C . THR B 1 231 ? -10.523 -22.578 -12.898 1 98 231 THR B C 1
ATOM 4051 O O . THR B 1 231 ? -10.055 -22.859 -14 1 98 231 THR B O 1
ATOM 4054 N N . ARG B 1 232 ? -9.938 -22.969 -11.758 1 98.75 232 ARG B N 1
ATOM 4055 C CA . ARG B 1 232 ? -8.625 -23.609 -11.734 1 98.75 232 ARG B CA 1
ATOM 4056 C C . ARG B 1 232 ? -8.648 -24.844 -10.828 1 98.75 232 ARG B C 1
ATOM 4058 O O . ARG B 1 232 ? -9.141 -24.781 -9.703 1 98.75 232 ARG B O 1
ATOM 4065 N N . LEU B 1 233 ? -8.203 -25.906 -11.336 1 98.81 233 LEU B N 1
ATOM 4066 C CA . LEU B 1 233 ? -7.996 -27.125 -10.578 1 98.81 233 LEU B CA 1
ATOM 4067 C C . LEU B 1 233 ? -6.52 -27.5 -10.531 1 98.81 233 LEU B C 1
ATOM 4069 O O . LEU B 1 233 ? -5.816 -27.391 -11.539 1 98.81 233 LEU B O 1
ATOM 4073 N N . SER B 1 234 ? -6.047 -27.891 -9.359 1 98.69 234 SER B N 1
ATOM 4074 C CA . SER B 1 234 ? -4.652 -28.281 -9.188 1 98.69 234 SER B CA 1
ATOM 4075 C C . SER B 1 234 ? -4.547 -29.609 -8.43 1 98.69 234 SER B C 1
ATOM 4077 O O . SER B 1 234 ? -5.305 -29.859 -7.492 1 98.69 234 SER B O 1
ATOM 4079 N N . ALA B 1 235 ? -3.717 -30.406 -8.844 1 98.88 235 ALA B N 1
ATOM 4080 C CA . ALA B 1 235 ? -3.279 -31.609 -8.125 1 98.88 235 ALA B CA 1
ATOM 4081 C C . ALA B 1 235 ? -1.758 -31.719 -8.141 1 98.88 235 ALA B C 1
ATOM 4083 O O . ALA B 1 235 ? -1.124 -31.562 -9.188 1 98.88 235 ALA B O 1
ATOM 4084 N N . GLN B 1 236 ? -1.171 -31.984 -6.93 1 98.88 236 GLN B N 1
ATOM 4085 C CA . GLN B 1 236 ? 0.281 -32.062 -6.793 1 98.88 236 GLN B CA 1
ATOM 4086 C C . GLN B 1 236 ? 0.695 -33.125 -5.812 1 98.88 236 GLN B C 1
ATOM 4088 O O . GLN B 1 236 ? -0.021 -33.406 -4.848 1 98.88 236 GLN B O 1
ATOM 4093 N N . TYR B 1 237 ? 1.799 -33.688 -6.086 1 98.75 237 TYR B N 1
ATOM 4094 C CA . TYR B 1 237 ? 2.461 -34.594 -5.148 1 98.75 237 TYR B CA 1
ATOM 4095 C C . TYR B 1 237 ? 3.945 -34.25 -5.035 1 98.75 237 TYR B C 1
ATOM 4097 O O . TYR B 1 237 ? 4.637 -34.125 -6.047 1 98.75 237 TYR B O 1
ATOM 4105 N N . LYS B 1 238 ? 4.426 -34.094 -3.82 1 98.56 238 LYS B N 1
ATOM 4106 C CA . LYS B 1 238 ? 5.832 -33.875 -3.523 1 98.56 238 LYS B CA 1
ATOM 4107 C C . LYS B 1 238 ? 6.359 -34.875 -2.496 1 98.56 238 LYS B C 1
ATOM 4109 O O . LYS B 1 238 ? 5.816 -34.969 -1.396 1 98.56 238 LYS B O 1
ATOM 4114 N N . ALA B 1 239 ? 7.383 -35.5 -2.803 1 97.69 239 ALA B N 1
ATOM 4115 C CA . ALA B 1 239 ? 8.008 -36.469 -1.887 1 97.69 239 ALA B CA 1
ATOM 4116 C C . ALA B 1 239 ? 9.422 -36.812 -2.344 1 97.69 239 ALA B C 1
ATOM 4118 O O . ALA B 1 239 ? 9.664 -37 -3.537 1 97.69 239 ALA B O 1
ATOM 4119 N N . ALA B 1 240 ? 10.359 -36.875 -1.385 1 97 240 ALA B N 1
ATOM 4120 C CA . ALA B 1 240 ? 11.711 -37.406 -1.606 1 97 240 ALA B CA 1
ATOM 4121 C C . ALA B 1 240 ? 12.359 -36.719 -2.82 1 97 240 ALA B C 1
ATOM 4123 O O . ALA B 1 240 ? 12.898 -37.406 -3.693 1 97 240 ALA B O 1
ATOM 4124 N N . GLY B 1 241 ? 12.172 -35.438 -2.93 1 97.12 241 GLY B N 1
ATOM 4125 C CA . GLY B 1 241 ? 12.812 -34.656 -3.988 1 97.12 241 GLY B CA 1
ATOM 4126 C C . GLY B 1 241 ? 11.938 -34.5 -5.219 1 97.12 241 GLY B C 1
ATOM 4127 O O . GLY B 1 241 ? 12.227 -33.656 -6.082 1 97.12 241 GLY B O 1
ATOM 4128 N N . LEU B 1 242 ? 10.891 -35.312 -5.328 1 98.5 242 LEU B N 1
ATOM 4129 C CA . LEU B 1 242 ? 9.992 -35.281 -6.473 1 98.5 242 LEU B CA 1
ATOM 4130 C C . LEU B 1 242 ? 8.953 -34.156 -6.309 1 98.5 242 LEU B C 1
ATOM 4132 O O . LEU B 1 242 ? 8.398 -34 -5.223 1 98.5 242 LEU B O 1
ATOM 4136 N N . THR B 1 243 ? 8.75 -33.438 -7.324 1 98.75 243 THR B N 1
ATOM 4137 C CA . THR B 1 243 ? 7.59 -32.562 -7.469 1 98.75 243 THR B CA 1
ATOM 4138 C C . THR B 1 243 ? 6.871 -32.844 -8.789 1 98.75 243 THR B C 1
ATOM 4140 O O . THR B 1 243 ? 7.461 -32.719 -9.859 1 98.75 243 THR B O 1
ATOM 4143 N N . ALA B 1 244 ? 5.656 -33.25 -8.719 1 98.88 244 ALA B N 1
ATOM 4144 C CA . ALA B 1 244 ? 4.801 -33.438 -9.891 1 98.88 244 ALA B CA 1
ATOM 4145 C C . ALA B 1 244 ? 3.434 -32.812 -9.688 1 98.88 244 ALA B C 1
ATOM 4147 O O . ALA B 1 244 ? 2.826 -32.938 -8.617 1 98.88 244 ALA B O 1
ATOM 4148 N N . ASN B 1 245 ? 3.045 -32.031 -10.703 1 98.75 245 ASN B N 1
ATOM 4149 C CA . ASN B 1 245 ? 1.698 -31.5 -10.547 1 98.75 245 ASN B CA 1
ATOM 4150 C C . ASN B 1 245 ? 1.038 -31.234 -11.898 1 98.75 245 ASN B C 1
ATOM 4152 O O . ASN B 1 245 ? 1.691 -31.328 -12.938 1 98.75 245 ASN B O 1
ATOM 4156 N N . VAL B 1 246 ? -0.249 -31.109 -11.891 1 98.81 246 VAL B N 1
ATOM 4157 C CA . VAL B 1 246 ? -1.068 -30.703 -13.023 1 98.81 246 VAL B CA 1
ATOM 4158 C C . VAL B 1 246 ? -1.993 -29.562 -12.609 1 98.81 246 VAL B C 1
ATOM 4160 O O . VAL B 1 246 ? -2.539 -29.562 -11.5 1 98.81 246 VAL B O 1
ATOM 4163 N N . ILE B 1 247 ? -2.055 -28.562 -13.43 1 98.75 247 ILE B N 1
ATOM 4164 C CA . ILE B 1 247 ? -2.951 -27.422 -13.266 1 98.75 247 ILE B CA 1
ATOM 4165 C C . ILE B 1 247 ? -3.865 -27.297 -14.484 1 98.75 247 ILE B C 1
ATOM 4167 O O . ILE B 1 247 ? -3.396 -27.312 -15.625 1 98.75 247 ILE B O 1
ATOM 4171 N N . TYR B 1 248 ? -5.109 -27.328 -14.242 1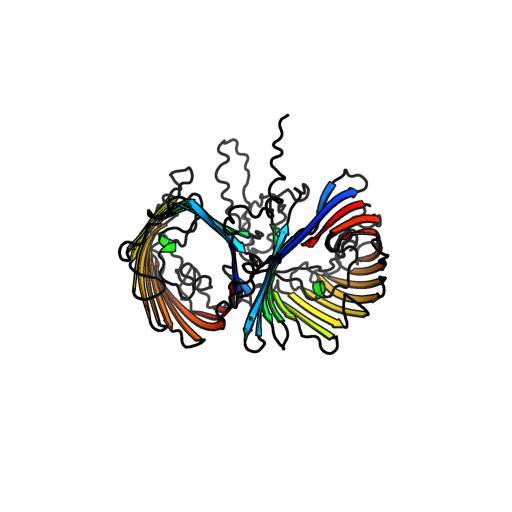 98.75 248 TYR B N 1
ATOM 4172 C CA . TYR B 1 248 ? -6.102 -27.109 -15.289 1 98.75 248 TYR B CA 1
ATOM 4173 C C . TYR B 1 248 ? -6.852 -25.812 -15.078 1 98.75 248 TYR B C 1
ATOM 4175 O O . TYR B 1 248 ? -7.344 -25.531 -13.977 1 98.75 248 TYR B O 1
ATOM 4183 N N . ILE B 1 249 ? -6.992 -25 -16.125 1 98.38 249 ILE B N 1
ATOM 4184 C CA . ILE B 1 249 ? -7.684 -23.719 -16.062 1 98.38 249 ILE B CA 1
ATOM 4185 C C . ILE B 1 249 ? -8.734 -23.625 -17.172 1 98.38 249 ILE B C 1
ATOM 4187 O O . ILE B 1 249 ? -8.438 -23.906 -18.328 1 98.38 249 ILE B O 1
ATOM 4191 N N . ASP B 1 250 ? -9.891 -23.219 -16.844 1 97.62 250 ASP B N 1
ATOM 4192 C CA . ASP B 1 250 ? -10.953 -22.875 -17.781 1 97.62 250 ASP B CA 1
ATOM 4193 C C . ASP B 1 250 ? -11.266 -21.375 -17.719 1 97.62 250 ASP B C 1
ATOM 4195 O O . ASP B 1 250 ? -11.617 -20.859 -16.656 1 97.62 250 ASP B O 1
ATOM 4199 N N . SER B 1 251 ? -11.102 -20.672 -18.828 1 96.06 251 SER B N 1
ATOM 4200 C CA . SER B 1 251 ? -11.242 -19.219 -18.906 1 96.06 251 SER B CA 1
ATOM 4201 C C . SER B 1 251 ? -12.359 -18.828 -19.859 1 96.06 251 SER B C 1
ATOM 4203 O O . SER B 1 251 ? -12.359 -19.219 -21.031 1 96.06 251 SER B O 1
ATOM 4205 N N . LYS B 1 252 ? -13.266 -18 -19.406 1 92.81 252 LYS B N 1
ATOM 4206 C CA . LYS B 1 252 ? -14.414 -17.562 -20.188 1 92.81 252 LYS B CA 1
ATOM 4207 C C . LYS B 1 252 ? -14.555 -16.047 -20.141 1 92.81 252 LYS B C 1
ATOM 4209 O O . LYS B 1 252 ? -14.562 -15.445 -19.062 1 92.81 252 LYS B O 1
ATOM 4214 N N . ASP B 1 253 ? -14.594 -15.477 -21.266 1 82.88 253 ASP B N 1
ATOM 4215 C CA . ASP B 1 253 ? -14.805 -14.039 -21.312 1 82.88 253 ASP B CA 1
ATOM 4216 C C . ASP B 1 253 ? -16.125 -13.648 -20.656 1 82.88 253 ASP B C 1
ATOM 4218 O O . ASP B 1 253 ? -17.172 -14.211 -20.984 1 82.88 253 ASP B O 1
ATOM 4222 N N . SER B 1 254 ? -16.109 -12.633 -19.797 1 70.31 254 SER B N 1
ATOM 4223 C CA . SER B 1 254 ? -17.25 -12.281 -18.984 1 70.31 254 SER B CA 1
ATOM 4224 C C . SER B 1 254 ? -18.312 -11.531 -19.797 1 70.31 254 SER B C 1
ATOM 4226 O O . SER B 1 254 ? -19.484 -11.484 -19.422 1 70.31 254 SER B O 1
ATOM 4228 N N . THR B 1 255 ? -17.953 -10.867 -20.875 1 69.81 255 THR B N 1
ATOM 4229 C CA . THR B 1 255 ? -18.906 -9.992 -21.547 1 69.81 255 THR B CA 1
ATOM 4230 C C . THR B 1 255 ? -19.156 -10.469 -22.969 1 69.81 255 THR B C 1
ATOM 4232 O O . THR B 1 255 ? -20.312 -10.633 -23.391 1 69.81 255 THR B O 1
ATOM 4235 N N . ALA B 1 256 ? -18.172 -10.391 -23.812 1 65.69 256 ALA B N 1
ATOM 4236 C CA . ALA B 1 256 ? -18.422 -10.508 -25.25 1 65.69 256 ALA B CA 1
ATOM 4237 C C . ALA B 1 256 ? -18.406 -11.969 -25.688 1 65.69 256 ALA B C 1
ATOM 4239 O O . ALA B 1 256 ? -19.078 -12.344 -26.641 1 65.69 256 ALA B O 1
ATOM 4240 N N . GLY B 1 257 ? -18 -12.984 -24.953 1 66.44 257 GLY B N 1
ATOM 4241 C CA . GLY B 1 257 ? -17.797 -14.359 -25.391 1 66.44 257 GLY B CA 1
ATOM 4242 C C . GLY B 1 257 ? -17.031 -14.469 -26.688 1 66.44 257 GLY B C 1
ATOM 4243 O O . GLY B 1 257 ? -16.828 -13.477 -27.375 1 66.44 257 GLY B O 1
ATOM 4244 N N . ASN B 1 258 ? -16.406 -15.602 -27 1 67.94 258 ASN B N 1
ATOM 4245 C CA . ASN B 1 258 ? -15.727 -16.031 -28.219 1 67.94 258 ASN B CA 1
ATOM 4246 C C . ASN B 1 258 ? -14.516 -15.164 -28.531 1 67.94 258 ASN B C 1
ATOM 4248 O O . ASN B 1 258 ? -14.383 -14.656 -29.641 1 67.94 258 ASN B O 1
ATOM 4252 N N . THR B 1 259 ? -13.727 -14.992 -27.562 1 77.62 259 THR B N 1
ATOM 4253 C CA . THR B 1 259 ? -12.477 -14.258 -27.75 1 77.62 259 THR B CA 1
ATOM 4254 C C . THR B 1 259 ? -11.281 -15.203 -27.688 1 77.62 259 THR B C 1
ATOM 4256 O O . THR B 1 259 ? -11.414 -16.344 -27.234 1 77.62 259 THR B O 1
ATOM 4259 N N . ALA B 1 260 ? -10.133 -14.789 -28.203 1 78.31 260 ALA B N 1
ATOM 4260 C CA . ALA B 1 260 ? -8.898 -15.562 -28.156 1 78.31 260 ALA B CA 1
ATOM 4261 C C . ALA B 1 260 ? -8.422 -15.766 -26.719 1 78.31 260 ALA B C 1
ATOM 4263 O O . ALA B 1 260 ? -7.602 -16.641 -26.453 1 78.31 260 ALA B O 1
ATOM 4264 N N . SER B 1 261 ? -8.922 -15.008 -25.875 1 87.38 261 SER B N 1
ATOM 4265 C CA . SER B 1 261 ? -8.5 -15.109 -24.484 1 87.38 261 SER B CA 1
ATOM 4266 C C . SER B 1 261 ? -9.328 -16.141 -23.734 1 87.38 261 SER B C 1
ATOM 4268 O O . SER B 1 261 ? -9.047 -16.438 -22.562 1 87.38 261 SER B O 1
ATOM 4270 N N . GLU B 1 262 ? -10.266 -16.766 -24.438 1 92.31 262 GLU B N 1
ATOM 4271 C CA . GLU B 1 262 ? -11.094 -17.828 -23.875 1 92.31 262 GLU B CA 1
ATOM 4272 C C . GLU B 1 262 ? -10.562 -19.203 -24.25 1 92.31 262 GLU B C 1
ATOM 4274 O O . GLU B 1 262 ? -10.062 -19.406 -25.344 1 92.31 262 GLU B O 1
ATOM 4279 N N . GLY B 1 263 ? -10.742 -20.109 -23.281 1 95.5 263 GLY B N 1
ATOM 4280 C CA . GLY B 1 263 ? -10.344 -21.484 -23.547 1 95.5 263 GLY B CA 1
ATOM 4281 C C . GLY B 1 263 ? -9.852 -22.203 -22.297 1 95.5 263 GLY B C 1
ATOM 4282 O O . GLY B 1 263 ? -10.258 -21.875 -21.188 1 95.5 263 GLY B O 1
ATOM 4283 N N . THR B 1 264 ? -9.141 -23.25 -22.594 1 97.25 264 THR B N 1
ATOM 4284 C CA . THR B 1 264 ? -8.602 -24.031 -21.469 1 97.25 264 THR B CA 1
ATOM 4285 C C . THR B 1 264 ? -7.082 -24.109 -21.562 1 97.25 264 THR B C 1
ATOM 4287 O O . THR B 1 264 ? -6.516 -24.109 -22.656 1 97.25 264 THR B O 1
ATOM 4290 N N . VAL B 1 265 ? -6.445 -24.125 -20.422 1 97.88 265 VAL B N 1
ATOM 4291 C CA . VAL B 1 265 ? -5.008 -24.344 -20.297 1 97.88 265 VAL B CA 1
ATOM 4292 C C . VAL B 1 265 ? -4.73 -25.484 -19.328 1 97.88 265 VAL B C 1
ATOM 4294 O O . VAL B 1 265 ? -5.301 -25.531 -18.25 1 97.88 265 VAL B O 1
ATOM 4297 N N . THR B 1 266 ? -3.973 -26.453 -19.766 1 98.62 266 THR B N 1
ATOM 4298 C CA . THR B 1 266 ? -3.492 -27.516 -18.906 1 98.62 266 THR B CA 1
ATOM 4299 C C . THR B 1 266 ? -1.968 -27.531 -18.859 1 98.62 266 THR B C 1
ATOM 4301 O O . THR B 1 266 ? -1.308 -27.609 -19.891 1 98.62 266 THR B O 1
ATOM 4304 N N . GLN B 1 267 ? -1.45 -27.484 -17.625 1 98.75 267 GLN B N 1
ATOM 4305 C CA . GLN B 1 267 ? -0 -27.5 -17.469 1 98.75 267 GLN B CA 1
ATOM 4306 C C . GLN B 1 267 ? 0.442 -28.625 -16.531 1 98.75 267 GLN B C 1
ATOM 4308 O O . GLN B 1 267 ? -0.187 -28.859 -15.5 1 98.75 267 GLN B O 1
ATOM 4313 N N . PHE B 1 268 ? 1.422 -29.266 -16.953 1 98.75 268 PHE B N 1
ATOM 4314 C CA . PHE B 1 268 ? 2.045 -30.328 -16.172 1 98.75 268 PHE B CA 1
ATOM 4315 C C . PHE B 1 268 ? 3.477 -29.953 -15.797 1 98.75 268 PHE B C 1
ATOM 4317 O O . PHE B 1 268 ? 4.266 -29.578 -16.672 1 98.75 268 PHE B O 1
ATOM 4324 N N . ASN B 1 269 ? 3.832 -30 -14.578 1 98.81 269 ASN B N 1
ATOM 4325 C CA . ASN B 1 269 ? 5.188 -29.797 -14.078 1 98.81 269 ASN B CA 1
ATOM 4326 C C . ASN B 1 269 ? 5.777 -31.094 -13.523 1 98.81 269 ASN B C 1
ATOM 4328 O O . ASN B 1 269 ? 5.09 -31.844 -12.836 1 98.81 269 ASN B O 1
ATOM 4332 N N . LEU B 1 270 ? 6.988 -31.297 -13.789 1 98.81 270 LEU B N 1
ATOM 4333 C CA . LEU B 1 270 ? 7.746 -32.406 -13.203 1 98.81 270 LEU B CA 1
ATOM 4334 C C . LEU B 1 270 ? 9.172 -31.953 -12.875 1 98.81 270 LEU B C 1
ATOM 4336 O O . LEU B 1 270 ? 9.859 -31.375 -13.719 1 98.81 270 LEU B O 1
ATOM 4340 N N . GLY B 1 271 ? 9.633 -32.156 -11.641 1 98.75 271 GLY B N 1
ATOM 4341 C CA . GLY B 1 271 ? 10.992 -31.891 -11.203 1 98.75 271 GLY B CA 1
ATOM 4342 C C . GLY B 1 271 ? 11.492 -32.875 -10.164 1 98.75 271 GLY B C 1
ATOM 4343 O O . GLY B 1 271 ? 10.695 -33.5 -9.445 1 98.75 271 GLY B O 1
ATOM 4344 N N . TYR B 1 272 ? 12.758 -33.031 -10.102 1 98.69 272 TYR B N 1
ATOM 4345 C CA . TYR B 1 272 ? 13.359 -33.938 -9.125 1 98.69 272 TYR B CA 1
ATOM 4346 C C . TYR B 1 272 ? 14.656 -33.344 -8.57 1 98.69 272 TYR B C 1
ATOM 4348 O O . TYR B 1 272 ? 15.633 -33.188 -9.305 1 98.69 272 TYR B O 1
ATOM 4356 N N . LYS B 1 273 ? 14.648 -33.156 -7.32 1 97.75 273 LYS B N 1
ATOM 4357 C CA . LYS B 1 273 ? 15.852 -32.625 -6.664 1 97.75 273 LYS B CA 1
ATOM 4358 C C . LYS B 1 273 ? 16.844 -33.75 -6.371 1 97.75 273 LYS B C 1
ATOM 4360 O O . LYS B 1 273 ? 16.516 -34.719 -5.668 1 97.75 273 LYS B O 1
ATOM 4365 N N . MET B 1 274 ? 17.969 -33.625 -6.934 1 97.5 274 MET B N 1
ATOM 4366 C CA . MET B 1 274 ? 19.094 -34.531 -6.715 1 97.5 274 MET B CA 1
ATOM 4367 C C . MET B 1 274 ? 20.312 -33.781 -6.203 1 97.5 274 MET B C 1
ATOM 4369 O O . MET B 1 274 ? 21.172 -33.375 -6.992 1 97.5 274 MET B O 1
ATOM 4373 N N . GLY B 1 275 ? 20.531 -33.875 -4.824 1 96.75 275 GLY B N 1
ATOM 4374 C CA . GLY B 1 275 ? 21.578 -33.031 -4.285 1 96.75 275 GLY B CA 1
ATOM 4375 C C . GLY B 1 275 ? 21.359 -31.562 -4.602 1 96.75 275 GLY B C 1
ATOM 4376 O O . GLY B 1 275 ? 20.328 -31 -4.27 1 96.75 275 GLY B O 1
ATOM 4377 N N . LYS B 1 276 ? 22.344 -30.984 -5.332 1 98 276 LYS B N 1
ATOM 4378 C CA . LYS B 1 276 ? 22.266 -29.562 -5.645 1 98 276 LYS B CA 1
ATOM 4379 C C . LYS B 1 276 ? 21.547 -29.328 -6.973 1 98 276 LYS B C 1
ATOM 4381 O O . LYS B 1 276 ? 21.234 -28.188 -7.32 1 98 276 LYS B O 1
ATOM 4386 N N . PHE B 1 277 ? 21.281 -30.391 -7.711 1 98.56 277 PHE B N 1
ATOM 4387 C CA . PHE B 1 277 ? 20.672 -30.281 -9.031 1 98.56 277 PHE B CA 1
ATOM 4388 C C . PHE B 1 277 ? 19.172 -30.547 -8.969 1 98.56 277 PHE B C 1
ATOM 4390 O O . PHE B 1 277 ? 18.734 -31.422 -8.219 1 98.56 277 PHE B O 1
ATOM 4397 N N . MET B 1 278 ? 18.453 -29.844 -9.805 1 98.38 278 MET B N 1
ATOM 4398 C CA . MET B 1 278 ? 17.047 -30.141 -9.992 1 98.38 278 MET B CA 1
ATOM 4399 C C . MET B 1 278 ? 16.641 -29.953 -11.453 1 98.38 278 MET B C 1
ATOM 4401 O O . MET B 1 278 ? 16.203 -28.875 -11.844 1 98.38 278 MET B O 1
ATOM 4405 N N . PRO B 1 279 ? 16.719 -31.016 -12.227 1 98.81 279 PRO B N 1
ATOM 4406 C CA . PRO B 1 279 ? 16.094 -30.938 -13.539 1 98.81 279 PRO B CA 1
ATOM 4407 C C . PRO B 1 279 ? 14.57 -30.812 -13.453 1 98.81 279 PRO B C 1
ATOM 4409 O O . PRO B 1 279 ? 13.938 -31.406 -12.578 1 98.81 279 PRO B O 1
ATOM 4412 N N . LYS B 1 280 ? 14.039 -30.062 -14.383 1 98.75 280 LYS B N 1
ATOM 4413 C CA . LYS B 1 280 ? 12.602 -29.828 -14.359 1 98.75 280 LYS B CA 1
ATOM 4414 C C . LYS B 1 280 ? 12.047 -29.625 -15.766 1 98.75 280 LYS B C 1
ATOM 4416 O O . LYS B 1 280 ? 12.773 -29.219 -16.672 1 98.75 280 LYS B O 1
ATOM 4421 N N . VAL B 1 281 ? 10.828 -29.938 -15.953 1 98.81 281 VAL B N 1
ATOM 4422 C CA . VAL B 1 281 ? 10.148 -29.781 -17.234 1 98.81 281 VAL B CA 1
ATOM 4423 C C . VAL B 1 281 ? 8.703 -29.328 -17 1 98.81 281 VAL B C 1
ATOM 4425 O O . VAL B 1 281 ? 8.109 -29.672 -15.977 1 98.81 281 VAL B O 1
ATOM 4428 N N . LYS B 1 282 ? 8.18 -28.578 -17.859 1 98.75 282 LYS B N 1
ATOM 4429 C CA . LYS B 1 282 ? 6.781 -28.156 -17.891 1 98.75 282 LYS B CA 1
ATOM 4430 C C . LYS B 1 282 ? 6.195 -28.297 -19.297 1 98.75 282 LYS B C 1
ATOM 4432 O O . LYS B 1 282 ? 6.816 -27.891 -20.281 1 98.75 282 LYS B O 1
ATOM 4437 N N . VAL B 1 283 ? 5.07 -28.938 -19.391 1 98.75 283 VAL B N 1
ATOM 4438 C CA . VAL B 1 283 ? 4.301 -29 -20.625 1 98.75 283 VAL B CA 1
ATOM 4439 C C . VAL B 1 283 ? 2.986 -28.234 -20.453 1 98.75 283 VAL B C 1
ATOM 4441 O O . VAL B 1 283 ? 2.256 -28.469 -19.484 1 98.75 283 VAL B O 1
ATOM 4444 N N . SER B 1 284 ? 2.754 -27.359 -21.344 1 98.62 284 SER B N 1
ATOM 4445 C CA . SER B 1 284 ? 1.529 -26.562 -21.281 1 98.62 284 SER B CA 1
ATOM 4446 C C . SER B 1 284 ? 0.736 -26.688 -22.578 1 98.62 284 SER B C 1
ATOM 4448 O O . SER B 1 284 ? 1.25 -26.391 -23.656 1 98.62 284 SER B O 1
ATOM 4450 N N . THR B 1 285 ? -0.454 -27.109 -22.5 1 98.44 285 THR B N 1
ATOM 4451 C CA . THR B 1 285 ? -1.373 -27.125 -23.625 1 98.44 285 THR B CA 1
ATOM 4452 C C . THR B 1 285 ? -2.467 -26.078 -23.469 1 98.44 285 THR B C 1
ATOM 4454 O O . THR B 1 285 ? -3.104 -26 -22.406 1 98.44 285 THR B O 1
ATOM 4457 N N . ALA B 1 286 ? -2.645 -25.297 -24.438 1 97.44 286 ALA B N 1
ATOM 4458 C CA . ALA B 1 286 ? -3.67 -24.25 -24.453 1 97.44 286 ALA B CA 1
ATOM 4459 C C . ALA B 1 286 ? -4.637 -24.453 -25.625 1 97.44 286 ALA B C 1
ATOM 4461 O O . ALA B 1 286 ? -4.219 -24.516 -26.781 1 97.44 286 ALA B O 1
ATOM 4462 N N . ASP B 1 287 ? -5.895 -24.5 -25.328 1 96.56 287 ASP B N 1
ATOM 4463 C CA . ASP B 1 287 ? -6.953 -24.656 -26.328 1 96.56 287 ASP B CA 1
ATOM 4464 C C . ASP B 1 287 ? -7.879 -23.438 -26.328 1 96.56 287 ASP B C 1
ATOM 4466 O O . ASP B 1 287 ? -8.867 -23.406 -25.594 1 96.56 287 ASP B O 1
ATOM 4470 N N . SER B 1 288 ? -7.574 -22.531 -27.188 1 94 288 SER B N 1
ATOM 4471 C CA . SER B 1 288 ? -8.383 -21.328 -27.328 1 94 288 SER B CA 1
ATOM 4472 C C . SER B 1 288 ? -9.68 -21.609 -28.078 1 94 288 SER B C 1
ATOM 4474 O O . SER B 1 288 ? -9.742 -22.531 -28.891 1 94 288 SER B O 1
ATOM 4476 N N . LYS B 1 289 ? -10.648 -20.734 -27.781 1 90.88 289 LYS B N 1
ATOM 4477 C CA . LYS B 1 289 ? -11.93 -20.906 -28.453 1 90.88 289 LYS B CA 1
ATOM 4478 C C . LYS B 1 289 ? -11.828 -20.516 -29.922 1 90.88 289 LYS B C 1
ATOM 4480 O O . LYS B 1 289 ? -12.516 -21.078 -30.781 1 90.88 289 LYS B O 1
ATOM 4485 N N . THR B 1 290 ? -10.977 -19.609 -30.172 1 89.62 290 THR B N 1
ATOM 4486 C CA . THR B 1 290 ? -10.992 -19.062 -31.516 1 89.62 290 THR B CA 1
ATOM 4487 C C . THR B 1 290 ? -9.641 -19.25 -32.188 1 89.62 290 THR B C 1
ATOM 4489 O O . THR B 1 290 ? -9.484 -18.938 -33.375 1 89.62 290 THR B O 1
ATOM 4492 N N . ALA B 1 291 ? -8.672 -19.672 -31.469 1 88.31 291 ALA B N 1
ATOM 4493 C CA . ALA B 1 291 ? -7.344 -19.859 -32.062 1 88.31 291 ALA B CA 1
ATOM 4494 C C . ALA B 1 291 ? -6.941 -21.328 -32.031 1 88.31 291 ALA B C 1
ATOM 4496 O O . ALA B 1 291 ? -7.645 -22.172 -31.469 1 88.31 291 ALA B O 1
ATOM 4497 N N . SER B 1 292 ? -5.844 -21.656 -32.656 1 89.56 292 SER B N 1
ATOM 4498 C CA . SER B 1 292 ? -5.336 -23.016 -32.688 1 89.56 292 SER B CA 1
ATOM 4499 C C . SER B 1 292 ? -4.898 -23.484 -31.312 1 89.56 292 SER B C 1
ATOM 4501 O O . SER B 1 292 ? -4.383 -22.703 -30.516 1 89.56 292 SER B O 1
ATOM 4503 N N . SER B 1 293 ? -5.125 -24.766 -31.156 1 94.94 293 SER B N 1
ATOM 4504 C CA . SER B 1 293 ? -4.543 -25.375 -29.969 1 94.94 293 SER B CA 1
ATOM 4505 C C . SER B 1 293 ? -3.021 -25.406 -30.047 1 94.94 293 SER B C 1
ATOM 4507 O O . SER B 1 293 ? -2.455 -25.688 -31.109 1 94.94 293 SER B O 1
ATOM 4509 N N . VAL B 1 294 ? -2.412 -25.109 -28.938 1 97.25 294 VAL B N 1
ATOM 4510 C CA . VAL B 1 294 ? -0.953 -25.062 -28.953 1 97.25 294 VAL B CA 1
ATOM 4511 C C . VAL B 1 294 ? -0.403 -25.844 -27.766 1 97.25 294 VAL B C 1
ATOM 4513 O O . VAL B 1 294 ? -1.049 -25.938 -26.719 1 97.25 294 VAL B O 1
ATOM 4516 N N . THR B 1 295 ? 0.706 -26.484 -27.906 1 98.12 295 THR B N 1
ATOM 4517 C CA . THR B 1 295 ? 1.463 -27.141 -26.844 1 98.12 295 THR B CA 1
ATOM 4518 C C . THR B 1 295 ? 2.875 -26.562 -26.766 1 98.12 295 THR B C 1
ATOM 4520 O O . THR B 1 295 ? 3.629 -26.609 -27.734 1 98.12 295 THR B O 1
ATOM 4523 N N . ASN B 1 296 ? 3.201 -26.031 -25.656 1 97.62 296 ASN B N 1
ATOM 4524 C CA . ASN B 1 296 ? 4.504 -25.438 -25.359 1 97.62 296 ASN B CA 1
ATOM 4525 C C . ASN B 1 296 ? 5.246 -26.234 -24.297 1 97.62 296 ASN B C 1
ATOM 4527 O O . ASN B 1 296 ? 4.629 -26.812 -23.391 1 97.62 296 ASN B O 1
ATOM 4531 N N . VAL B 1 297 ? 6.539 -26.281 -24.422 1 98.44 297 VAL B N 1
ATOM 4532 C CA . VAL B 1 297 ? 7.324 -27.047 -23.469 1 98.44 297 VAL B CA 1
ATOM 4533 C C . VAL B 1 297 ? 8.461 -26.188 -22.922 1 98.44 297 VAL B C 1
ATOM 4535 O O . VAL B 1 297 ? 9.102 -25.453 -23.672 1 98.44 297 VAL B O 1
ATOM 4538 N N . ALA B 1 298 ? 8.688 -26.25 -21.641 1 98.62 298 ALA B N 1
ATOM 4539 C CA . ALA B 1 298 ? 9.844 -25.625 -21 1 98.62 298 ALA B CA 1
ATOM 4540 C C . ALA B 1 298 ? 10.711 -26.656 -20.297 1 98.62 298 ALA B C 1
ATOM 4542 O O . ALA B 1 298 ? 10.188 -27.578 -19.656 1 98.62 298 ALA B O 1
ATOM 4543 N N . TYR B 1 299 ? 11.938 -26.531 -20.469 1 98.62 299 TYR B N 1
ATOM 4544 C CA . TYR B 1 299 ? 12.945 -27.328 -19.766 1 98.62 299 TYR B CA 1
ATOM 4545 C C . TYR B 1 299 ? 13.789 -26.438 -18.859 1 98.62 299 TYR B C 1
ATOM 4547 O O . TYR B 1 299 ? 14.047 -25.281 -19.172 1 98.62 299 TYR B O 1
ATOM 4555 N N . GLY B 1 300 ? 14.219 -27.047 -17.766 1 98.62 300 GLY B N 1
ATOM 4556 C CA . GLY B 1 300 ? 15.07 -26.266 -16.875 1 98.62 300 GLY B CA 1
ATOM 4557 C C . GLY B 1 300 ? 15.977 -27.125 -16.016 1 98.62 300 GLY B C 1
ATOM 4558 O O . GLY B 1 300 ? 15.734 -28.328 -15.844 1 98.62 300 GLY B O 1
ATOM 4559 N N . LEU B 1 301 ? 16.969 -26.516 -15.562 1 98.75 301 LEU B N 1
ATOM 4560 C CA . LEU B 1 301 ? 17.891 -27.094 -14.586 1 98.75 301 LEU B CA 1
ATOM 4561 C C . LEU B 1 301 ? 18.297 -26.062 -13.539 1 98.75 301 LEU B C 1
ATOM 4563 O O . LEU B 1 301 ? 18.875 -25.031 -13.875 1 98.75 301 LEU B O 1
ATOM 4567 N N . ASN B 1 302 ? 18 -26.375 -12.32 1 98.44 302 ASN B N 1
ATOM 4568 C CA . ASN B 1 302 ? 18.453 -25.562 -11.203 1 98.44 302 ASN B CA 1
ATOM 4569 C C . ASN B 1 302 ? 19.703 -26.141 -10.555 1 98.44 302 ASN B C 1
ATOM 4571 O O . ASN B 1 302 ? 19.844 -27.359 -10.43 1 98.44 302 ASN B O 1
ATOM 4575 N N . TYR B 1 303 ? 20.531 -25.266 -10.148 1 98.69 303 TYR B N 1
ATOM 4576 C CA . TYR B 1 303 ? 21.703 -25.594 -9.344 1 98.69 303 TYR B CA 1
ATOM 4577 C C . TYR B 1 303 ? 21.75 -24.766 -8.078 1 98.69 303 TYR B C 1
ATOM 4579 O O . TYR B 1 303 ? 22.016 -23.547 -8.133 1 98.69 303 TYR B O 1
ATOM 4587 N N . SER B 1 304 ? 21.625 -25.469 -6.953 1 98.06 304 SER B N 1
ATOM 4588 C CA . SER B 1 304 ? 21.625 -24.766 -5.672 1 98.06 304 SER B CA 1
ATOM 4589 C C . SER B 1 304 ? 23.047 -24.406 -5.238 1 98.06 304 SER B C 1
ATOM 4591 O O . SER B 1 304 ? 23.844 -25.281 -4.922 1 98.06 304 SER B O 1
ATOM 4593 N N . LEU B 1 305 ? 23.281 -23.141 -5.18 1 98 305 LEU B N 1
ATOM 4594 C CA . LEU B 1 305 ? 24.562 -22.656 -4.691 1 98 305 LEU B CA 1
ATOM 4595 C C . LEU B 1 305 ? 24.547 -22.484 -3.176 1 98 305 LEU B C 1
ATOM 4597 O O . LEU B 1 305 ? 25.594 -22.391 -2.543 1 98 305 LEU B O 1
ATOM 4601 N N . GLY B 1 306 ? 23.422 -22.516 -2.578 1 96.5 306 GLY B N 1
ATOM 4602 C CA . GLY B 1 306 ? 23.094 -22.406 -1.166 1 96.5 306 GLY B CA 1
ATOM 4603 C C . GLY B 1 306 ? 21.594 -22.391 -0.9 1 96.5 306 GLY B C 1
ATOM 4604 O O . GLY B 1 306 ? 20.797 -22.594 -1.816 1 96.5 306 GLY B O 1
ATOM 4605 N N . LYS B 1 307 ? 21.266 -22.156 0.32 1 94.19 307 LYS B N 1
ATOM 4606 C CA . LYS B 1 307 ? 19.859 -22.188 0.69 1 94.19 307 LYS B CA 1
ATOM 4607 C C . LYS B 1 307 ? 19.094 -21.031 0.051 1 94.19 307 LYS B C 1
ATOM 4609 O O . LYS B 1 307 ? 17.891 -21.156 -0.222 1 94.19 307 LYS B O 1
ATOM 4614 N N . LYS B 1 308 ? 19.781 -19.906 -0.173 1 97.25 308 LYS B N 1
ATOM 4615 C CA . LYS B 1 308 ? 19.094 -18.688 -0.604 1 97.25 308 LYS B CA 1
ATOM 4616 C C . LYS B 1 308 ? 19.453 -18.328 -2.037 1 97.25 308 LYS B C 1
ATOM 4618 O O . LYS B 1 308 ? 19.016 -17.297 -2.559 1 97.25 308 LYS B O 1
ATOM 4623 N N . THR B 1 309 ? 20.297 -19.094 -2.658 1 97.69 309 THR B N 1
ATOM 4624 C CA . THR B 1 309 ? 20.812 -18.719 -3.967 1 97.69 309 THR B CA 1
ATOM 4625 C C . THR B 1 309 ? 20.75 -19.891 -4.938 1 97.69 309 THR B C 1
ATOM 4627 O O . THR B 1 309 ? 21.266 -20.969 -4.641 1 97.69 309 THR B O 1
ATOM 4630 N N . THR B 1 310 ? 20.188 -19.656 -6.109 1 97.88 310 THR B N 1
ATOM 4631 C CA . THR B 1 310 ? 20.047 -20.688 -7.141 1 97.88 310 THR B CA 1
ATOM 4632 C C . THR B 1 310 ? 20.484 -20.141 -8.5 1 97.88 310 THR B C 1
ATOM 4634 O O . THR B 1 310 ? 19.969 -19.125 -8.953 1 97.88 310 THR B O 1
ATOM 4637 N N . ALA B 1 311 ? 21.391 -20.812 -9.125 1 98.38 311 ALA B N 1
ATOM 4638 C CA . ALA B 1 311 ? 21.641 -20.594 -10.547 1 98.38 311 ALA B CA 1
ATOM 4639 C C . ALA B 1 311 ? 20.781 -21.516 -11.398 1 98.38 311 ALA B C 1
ATOM 4641 O O . ALA B 1 311 ? 20.484 -22.641 -11.016 1 98.38 311 ALA B O 1
ATOM 4642 N N . TYR B 1 312 ? 20.375 -21 -12.617 1 98 312 TYR B N 1
ATOM 4643 C CA . TYR B 1 312 ? 19.516 -21.875 -13.422 1 98 312 TYR B CA 1
ATOM 4644 C C . TYR B 1 312 ? 19.656 -21.562 -14.906 1 98 312 TYR B C 1
ATOM 4646 O O . TYR B 1 312 ? 20.109 -20.469 -15.273 1 98 312 TYR B O 1
ATOM 4654 N N . ILE B 1 313 ? 19.328 -22.5 -15.68 1 98.38 313 ILE B N 1
ATOM 4655 C CA . ILE B 1 313 ? 19.109 -22.359 -17.109 1 98.38 313 ILE B CA 1
ATOM 4656 C C . ILE B 1 313 ? 17.734 -22.906 -17.484 1 98.38 313 ILE B C 1
ATOM 4658 O O . ILE B 1 313 ? 17.328 -23.953 -16.984 1 98.38 313 ILE B O 1
ATOM 4662 N N . GLU B 1 314 ? 17 -22.156 -18.266 1 98.06 314 GLU B N 1
ATOM 4663 C CA . GLU B 1 314 ? 15.68 -22.562 -18.734 1 98.06 314 GLU B CA 1
ATOM 4664 C C . GLU B 1 314 ? 15.555 -22.359 -20.234 1 98.06 314 GLU B C 1
ATOM 4666 O O . GLU B 1 314 ? 16.078 -21.391 -20.797 1 98.06 314 GLU B O 1
ATOM 4671 N N . MET B 1 315 ? 14.914 -23.312 -20.859 1 98 315 MET B N 1
ATOM 4672 C CA . MET B 1 315 ? 14.633 -23.25 -22.297 1 98 315 MET B CA 1
ATOM 4673 C C . MET B 1 315 ? 13.141 -23.438 -22.562 1 98 315 MET B C 1
ATOM 4675 O O . MET B 1 315 ? 12.516 -24.344 -22 1 98 315 MET B O 1
ATOM 4679 N N . VAL B 1 316 ? 12.648 -22.578 -23.375 1 97.38 316 VAL B N 1
ATOM 4680 C CA . VAL B 1 316 ? 11.25 -22.719 -23.781 1 97.38 316 VAL B CA 1
ATOM 4681 C C . VAL B 1 316 ? 11.188 -23.078 -25.266 1 97.38 316 VAL B C 1
ATOM 4683 O O . VAL B 1 316 ? 11.773 -22.375 -26.109 1 97.38 316 VAL B O 1
ATOM 4686 N N . ASP B 1 317 ? 10.625 -24.141 -25.547 1 97.44 317 ASP B N 1
ATOM 4687 C CA . ASP B 1 317 ? 10.227 -24.516 -26.891 1 97.44 317 ASP B CA 1
ATOM 4688 C C . ASP B 1 317 ? 8.766 -24.172 -27.156 1 97.44 317 ASP B C 1
ATOM 4690 O O . ASP B 1 317 ? 7.867 -24.953 -26.812 1 97.44 317 ASP B O 1
ATOM 4694 N N . ALA B 1 318 ? 8.562 -23.078 -27.812 1 96.06 318 ALA B N 1
ATOM 4695 C CA . ALA B 1 318 ? 7.211 -22.578 -28.047 1 96.06 318 ALA B CA 1
ATOM 4696 C C . ALA B 1 318 ? 6.613 -23.156 -29.312 1 96.06 318 ALA B C 1
ATOM 4698 O O . ALA B 1 318 ? 7.293 -23.266 -30.344 1 96.06 318 ALA B O 1
ATOM 4699 N N . ASP B 1 319 ? 5.348 -23.5 -29.219 1 97.06 319 ASP B N 1
ATOM 4700 C CA . ASP B 1 319 ? 4.617 -23.906 -30.406 1 97.06 319 ASP B CA 1
ATOM 4701 C C . ASP B 1 319 ? 4.59 -22.797 -31.453 1 97.06 319 ASP B C 1
ATOM 4703 O O . ASP B 1 319 ? 4.273 -21.641 -31.141 1 97.06 319 ASP B O 1
ATOM 4707 N N . LYS B 1 320 ? 4.863 -23.125 -32.656 1 93.62 320 LYS B N 1
ATOM 4708 C CA . LYS B 1 320 ? 4.996 -22.094 -33.688 1 93.62 320 LYS B CA 1
ATOM 4709 C C . LYS B 1 320 ? 3.633 -21.516 -34.062 1 93.62 320 LYS B C 1
ATOM 4711 O O . LYS B 1 320 ? 3.553 -20.453 -34.688 1 93.62 320 LYS B O 1
ATOM 4716 N N . ASN B 1 321 ? 2.592 -22.172 -33.719 1 93.56 321 ASN B N 1
ATOM 4717 C CA . ASN B 1 321 ? 1.244 -21.656 -33.938 1 93.56 321 ASN B CA 1
ATOM 4718 C C . ASN B 1 321 ? 0.757 -20.812 -32.781 1 93.56 321 ASN B C 1
ATOM 4720 O O . ASN B 1 321 ? -0.368 -20.312 -32.781 1 93.56 321 ASN B O 1
ATOM 4724 N N . ASN B 1 322 ? 1.572 -20.75 -31.734 1 93.5 322 ASN B N 1
ATOM 4725 C CA . ASN B 1 322 ? 1.212 -19.922 -30.594 1 93.5 322 ASN B CA 1
ATOM 4726 C C . ASN B 1 322 ? 1.216 -18.438 -30.953 1 93.5 322 ASN B C 1
ATOM 4728 O O . ASN B 1 322 ? 2.279 -17.828 -31.094 1 93.5 322 ASN B O 1
ATOM 4732 N N . ALA B 1 323 ? 0.071 -17.844 -31.016 1 85.06 323 ALA B N 1
ATOM 4733 C CA . ALA B 1 323 ? -0.067 -16.453 -31.469 1 85.06 323 ALA B CA 1
ATOM 4734 C C . ALA B 1 323 ? 0.45 -15.477 -30.422 1 85.06 323 ALA B C 1
ATOM 4736 O O . ALA B 1 323 ? 0.836 -14.352 -30.75 1 85.06 323 ALA B O 1
ATOM 4737 N N . ALA B 1 324 ? 0.356 -15.914 -29.156 1 85.31 324 ALA B N 1
ATOM 4738 C CA . ALA B 1 324 ? 0.825 -15.031 -28.094 1 85.31 324 ALA B CA 1
ATOM 4739 C C . ALA B 1 324 ? 2.346 -14.898 -28.125 1 85.31 324 ALA B C 1
ATOM 4741 O O . ALA B 1 324 ? 2.889 -13.82 -27.859 1 85.31 324 ALA B O 1
ATOM 4742 N N . SER B 1 325 ? 3.053 -15.914 -28.281 1 87.75 325 SER B N 1
ATOM 4743 C CA . SER B 1 325 ? 4.508 -15.93 -28.375 1 87.75 325 SER B CA 1
ATOM 4744 C C . SER B 1 325 ? 5.012 -17.25 -28.953 1 87.75 325 SER B C 1
ATOM 4746 O O . SER B 1 325 ? 4.984 -18.281 -28.266 1 87.75 325 SER B O 1
ATOM 4748 N N . SER B 1 326 ? 5.566 -17.172 -30.062 1 89.88 326 SER B N 1
ATOM 4749 C CA . SER B 1 326 ? 5.984 -18.406 -30.734 1 89.88 326 SER B CA 1
ATOM 4750 C C . SER B 1 326 ? 7.504 -18.531 -30.766 1 89.88 326 SER B C 1
ATOM 4752 O O . SER B 1 326 ? 8.047 -19.422 -31.406 1 89.88 326 SER B O 1
ATOM 4754 N N . THR B 1 327 ? 8.125 -17.672 -30.062 1 91 327 THR B N 1
ATOM 4755 C CA . THR B 1 327 ? 9.578 -17.609 -30.141 1 91 327 TH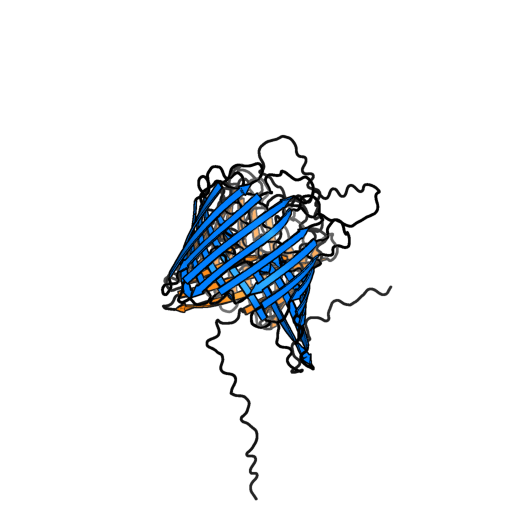R B CA 1
ATOM 4756 C C . THR B 1 327 ? 10.211 -18.484 -29.062 1 91 327 THR B C 1
ATOM 4758 O O . THR B 1 327 ? 9.867 -18.391 -27.891 1 91 327 THR B O 1
ATOM 4761 N N . ASP B 1 328 ? 11.141 -19.344 -29.516 1 95.62 328 ASP B N 1
ATOM 4762 C CA . ASP B 1 328 ? 11.938 -20.109 -28.547 1 95.62 328 ASP B CA 1
ATOM 4763 C C . ASP B 1 328 ? 12.898 -19.188 -27.797 1 95.62 328 ASP B C 1
ATOM 4765 O O . ASP B 1 328 ? 13.367 -18.188 -28.344 1 95.62 328 ASP B O 1
ATOM 4769 N N . ALA B 1 329 ? 13.164 -19.594 -26.578 1 94.25 329 ALA B N 1
ATOM 4770 C CA . ALA B 1 329 ? 14.055 -18.734 -25.797 1 94.25 329 ALA B CA 1
ATOM 4771 C C . ALA B 1 329 ? 14.805 -19.547 -24.75 1 94.25 329 ALA B C 1
ATOM 4773 O O . ALA B 1 329 ? 14.297 -20.562 -24.266 1 94.25 329 ALA B O 1
ATOM 4774 N N . THR B 1 330 ? 15.977 -19.125 -24.516 1 96.38 330 THR B N 1
ATOM 4775 C CA . THR B 1 330 ? 16.781 -19.641 -23.422 1 96.38 330 THR B CA 1
ATOM 4776 C C . THR B 1 330 ? 17.078 -18.531 -22.406 1 96.38 330 THR B C 1
ATOM 4778 O O . THR B 1 330 ? 17.375 -17.391 -22.781 1 96.38 330 THR B O 1
ATOM 4781 N N . PHE B 1 331 ? 16.953 -18.906 -21.172 1 95 331 PHE B N 1
ATOM 4782 C CA . PHE B 1 331 ? 17.25 -17.969 -20.094 1 95 331 PHE B CA 1
ATOM 4783 C C . PHE B 1 331 ? 18.266 -18.562 -19.125 1 95 331 PHE B C 1
ATOM 4785 O O . PHE B 1 331 ? 18.125 -19.703 -18.672 1 95 331 PHE B O 1
ATOM 4792 N N . VAL B 1 332 ? 19.281 -17.828 -18.844 1 97.12 332 VAL B N 1
ATOM 4793 C CA . VAL B 1 332 ? 20.281 -18.156 -17.828 1 97.12 332 VAL B CA 1
ATOM 4794 C C . VAL B 1 332 ? 20.266 -17.109 -16.719 1 97.12 332 VAL B C 1
ATOM 4796 O O . VAL B 1 332 ? 20.453 -15.922 -16.984 1 97.12 332 VAL B O 1
ATOM 4799 N N . GLY B 1 333 ? 20.016 -17.656 -15.477 1 96.88 333 GLY B N 1
ATOM 4800 C CA . GLY B 1 333 ? 19.812 -16.625 -14.469 1 96.88 333 GLY B CA 1
ATOM 4801 C C . GLY B 1 333 ? 20.266 -17.047 -13.086 1 96.88 333 GLY B C 1
ATOM 4802 O O . GLY B 1 333 ? 20.719 -18.172 -12.891 1 96.88 333 GLY B O 1
ATOM 4803 N N . LEU B 1 334 ? 20.281 -16.062 -12.219 1 96.62 334 LEU B N 1
ATOM 4804 C CA . LEU B 1 334 ? 20.578 -16.188 -10.797 1 96.62 334 LEU B CA 1
ATOM 4805 C C . LEU B 1 334 ? 19.438 -15.664 -9.945 1 96.62 334 LEU B C 1
ATOM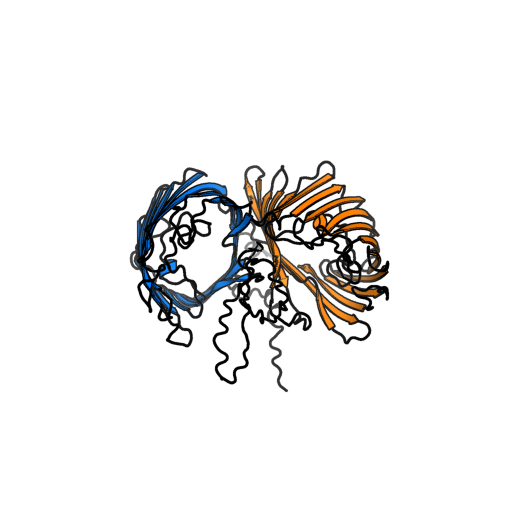 4807 O O . LEU B 1 334 ? 19.016 -14.516 -10.102 1 96.62 334 LEU B O 1
ATOM 4811 N N . LEU B 1 335 ? 18.969 -16.594 -9.086 1 97 335 LEU B N 1
ATOM 4812 C CA . LEU B 1 335 ? 17.938 -16.219 -8.125 1 97 335 LEU B CA 1
ATOM 4813 C C . LEU B 1 335 ? 18.516 -16.172 -6.711 1 97 335 LEU B C 1
ATOM 4815 O O . LEU B 1 335 ? 19.047 -17.172 -6.223 1 97 335 LEU B O 1
ATOM 4819 N N . HIS B 1 336 ? 18.422 -14.992 -6.051 1 96.88 336 HIS B N 1
ATOM 4820 C CA . HIS B 1 336 ? 18.859 -14.836 -4.672 1 96.88 336 HIS B CA 1
ATOM 4821 C C . HIS B 1 336 ? 17.75 -14.266 -3.793 1 96.88 336 HIS B C 1
ATOM 4823 O O . HIS B 1 336 ? 17.188 -13.219 -4.102 1 96.88 336 HIS B O 1
ATOM 4829 N N . LYS B 1 337 ? 17.547 -15 -2.766 1 97.19 337 LYS B N 1
ATOM 4830 C CA . LYS B 1 337 ? 16.547 -14.547 -1.791 1 97.19 337 LYS B CA 1
ATOM 4831 C C . LYS B 1 337 ? 17.219 -14.094 -0.499 1 97.19 337 LYS B C 1
ATOM 4833 O O . LYS B 1 337 ? 18.297 -14.594 -0.135 1 97.19 337 LYS B O 1
ATOM 4838 N N . PHE B 1 338 ? 16.531 -13.156 0.311 1 95.81 338 PHE B N 1
ATOM 4839 C CA . PHE B 1 338 ? 17.047 -12.695 1.588 1 95.81 338 PHE B CA 1
ATOM 4840 C C . PHE B 1 338 ? 15.922 -12.328 2.543 1 95.81 338 PHE B C 1
ATOM 4842 O O . PHE B 1 338 ? 14.805 -12.055 2.109 1 95.81 338 PHE B O 1
#

Foldseek 3Di:
DDPDPVPDPDDPPPPDPPPPQPPWDKWWKWKWWWKDWPPDDIDTATFQTKIKTWGWADPDPFKIKTWMWMKGAGPDQPVVLQFQPPPPPPPPPPDDDPDDSVSVTSCRPPGIDTDDGWMWMAGQFFIKIAWKAWFQQLVQDADDPQPRHCAHCQHLLFQLLAGQRRDIDTGKIKTWGDADQFKIKMKIKRDDVDPQFIKIKIKIWGHDSVAAWIWMWMWMDGSHAQAWTKIKIKIWHDDPQKTKMKMKMAIFGPPDTQDQNGWMKMKIKIWGDDPQKIKIKMWMWTDGSHFDIWIKMKIKMWGHPDPFKIWMKMWICGGCRRPSDRIIMIITIMMGID/DDPCVPDDPDDPDDDPPPVDQPDWDKWWKWKWWWKDWPPDDIDIATFQTKIKTWHWADPDPFKIKTWMWMKGFRPDQPVVLQFQVPPPPPPPPPDDDPPDPVSPGRPRPDRIDGDDGWMWMAGQFFIKIAWKAWFQQLVQDADDPQPRHCQHCQHLLFQLLAGQRRDIDTQKIKGWGDQDQFKIKIKMKRDDVDPQFIKIKIKIWGHDSVAAWIWMWMWMDGSHAQAKTKIKIKIWHDDPQKTKMKMKMAIFGNPDTQDQNGWMKMKIKIWGDDPQKIKIKMWMWTDGSHFDIWIKMKIKMWGHPDPFKIWMKMWICGGCRRPSDRIIMIITIMMGID

InterPro domains:
  IPR002299 Porin, Neisseria sp. type [PR00184] (46-71)
  IPR002299 Porin, Neisseria sp. type [PR00184] (294-318)
  IPR023614 Porin domain superfamily [G3DSA:2.40.160.10] (25-338)
  IPR033900 Porin domain, Gram-negative type [PF13609] (7-320)
  IPR033900 Porin domain, Gram-negative type [cd00342] (25-338)
  IPR050298 Gram-negative bacterial outer membrane porin [PTHR34501] (1-338)

pLDDT: mean 82.98, std 24.98, range [20.25, 98.94]

Solvent-accessible surface area (backbone atoms only — not comparable to full-atom values): 33297 Å² total; per-residue (Å²): 136,83,76,83,75,77,76,76,69,75,74,71,73,73,72,72,87,56,93,72,61,60,68,68,42,77,36,39,34,43,28,29,32,39,34,44,35,68,97,45,42,54,21,34,40,54,38,78,16,31,45,32,39,33,43,53,38,84,69,57,96,68,33,27,40,36,40,36,44,30,33,33,49,50,34,26,70,57,69,80,46,51,52,36,38,27,48,51,64,76,63,79,52,88,77,79,83,88,69,82,75,73,73,70,23,27,71,40,82,49,28,63,41,86,45,48,33,34,41,33,43,33,39,91,80,16,37,40,39,41,30,23,37,66,34,30,36,40,67,54,53,58,82,56,91,38,56,70,48,89,57,12,76,74,28,39,48,34,23,47,45,33,58,72,64,81,44,66,37,63,47,26,42,37,41,36,46,47,71,60,92,44,33,34,45,28,40,30,39,33,57,70,90,40,77,59,62,18,32,42,24,30,26,40,34,36,59,33,87,83,43,40,52,24,40,27,43,25,27,36,45,40,54,25,78,84,29,52,26,35,40,38,40,27,43,34,44,26,56,96,44,36,38,39,37,40,39,39,34,43,19,39,47,57,60,82,51,86,38,54,42,14,30,36,35,40,35,37,34,41,34,42,51,54,89,48,36,28,49,33,39,35,43,20,37,16,41,30,68,67,45,69,68,31,58,17,38,35,42,35,38,38,36,49,53,44,98,45,31,34,38,36,41,36,36,37,49,28,25,77,73,22,81,55,32,37,64,34,34,37,36,44,36,40,38,38,50,86,142,79,81,77,78,71,77,84,78,73,82,82,78,69,87,73,78,63,95,54,71,59,69,67,42,74,37,37,34,46,28,39,33,39,35,44,33,69,97,50,67,80,39,75,43,52,38,78,15,29,44,32,38,34,42,52,36,84,43,56,95,68,34,27,38,36,40,36,43,30,33,32,47,52,80,41,86,54,69,84,48,37,51,38,49,33,54,38,69,75,70,78,58,90,77,82,81,88,68,82,72,75,75,67,42,26,70,37,78,56,56,53,38,69,45,48,22,34,38,33,43,34,40,88,79,18,36,40,38,32,24,12,37,64,34,30,37,41,68,53,55,61,82,56,92,38,55,70,48,88,56,12,77,75,28,38,48,34,23,46,45,33,56,72,63,78,46,68,38,39,11,26,43,35,40,37,45,45,70,59,94,43,33,34,45,30,40,29,38,32,27,65,32,40,71,60,61,17,34,42,23,30,26,42,34,36,58,34,89,83,46,40,52,24,39,26,42,25,28,36,45,38,54,25,78,85,30,52,27,34,38,38,39,28,43,33,41,27,57,95,45,35,38,38,34,41,38,40,36,44,18,38,50,54,62,83,52,86,38,55,41,14,30,37,35,40,35,36,36,42,34,41,50,54,90,51,37,28,50,33,40,36,43,18,37,15,40,31,68,69,46,67,69,32,58,17,39,35,41,36,38,38,37,49,78,49,97,45,30,34,38,36,42,37,37,38,50,29,26,78,72,23,82,53,33,37,62,35,34,35,36,42,35,40,38,38,50,88

Sequence (676 aa):
MKKNIVALAVAAAISAPAAMADAPTVYGQLNVGAEFATGSDMNVKSIASRLGIKGSEDLGNGLKAVYKVEFGLATVADNASQSVSVNGTVTDTGSTNPETVTSTGSTTGQTLTSRNMYAGLAGGFGTVVLGRHDTPEKMSQASDLFNDGNADLGNGKMDGGIQVNETRSGNVIAYMSPSFSGVKIVAAQIATGNSANDAVSASISYGSKKKGLYLAAAMTDFKQAGSNDTTRLSAQYKAAGLTANVIYIDSKDSTAGNTASEGTVTQFNLGYKMGKFMPKVKVSTADSKTASSVTNVAYGLNYSLGKKTTAYIEMVDADKNNAASSTDATFVGLLHKFMKKNIVALAVAAAISAPAAMADAPTVYGQLNVGAEFATGSDMNVKSIASRLGIKGSEDLGNGLKAVYKVEFGLATVADNASQSVSVNGTVTDTGSTNPETVTSTGSTTGQTLTSRNMYAGLAGGFGTVVLGRHDTPEKMSQASDLFNDGNADLGNGKMDGGIQVNETRSGNVIAYMSPSFSGVKIVAAQIATGNSANDAVSASISYGSKKKGLYLAAAMTDFKQAGSNDTTRLSAQYKAAGLTANVIYIDSKDSTAGNTASEGTVTQFNLGYKMGKFMPKVKVSTADSKTASSVTNVAYGLNYSLGKKTTAYIEMVDADKNNAASSTDATFVGLLHKF

Organism: NCBI:txid2580412

Secondary structure (DSSP, 8-state):
-----GGGGGSGGGG--SS----PEEEEEEEEEEEEETTS--EEEE-S-EEEEEEEEEEETTEEEEEEEEEEE--S--SGGG----B------S----------S--TT-SEEEEEEEEEEEETTEEEEEEEEE-HHHHT----TTTTTTT-TTSHHHHTT------EEEEEEEEEPPPBTTEEEEEEEE--S-GGG-EEEEEEEEE-SSSEEEEEEEEEEE-STT-EEEEEEEEEEEETTEEEEEEEEEEEESSS---TT-EEEEEEEEEE-BTTEEEEEEEEEEEESSS--EEEEEEEEEEESSSSEEEEEEEEE--TT-SS----EEEEEEEEE-/-------SGGGG------S----PEEEEEEEEEEEEETTS--EEEE-S-EEEEEEEEEEETTEEEEEEEEEEE--S--STT-----B------S-S--------S--TT-SEEEEEEEEEEEETTEEEEEEEEE-HHHHT----TTTTTTT-TTSHHHHTT------EEEEEEEEEPPPBTTEEEEEEEE-BS-GGG-EEEEEEEEE-SSSEEEEEEEEEEE-STT-EEEEEEEEEEEETTEEEEEEEEEEEESSS-S-TT-EEEEEEEEEE-BTTEEEEEEEEEEEESSS--EEEEEEEEEEESSSSEEEEEEEEE--TT-SS----EEEEEEEEE-

Radius of gyration: 28.29 Å; Cα contacts (8 Å, |Δi|>4): 1869; chains: 2; bounding box: 78×74×75 Å

Nearest PDB structures (foldseek):
  6ehb-assembly1_B  TM=7.644E-01  e=2.363E-17  Vibrio cholerae O395
  6ehb-assembly1_C  TM=7.452E-01  e=2.488E-17  Vibrio cholerae O395
  6ehc-assembly1_A  TM=7.622E-01  e=5.696E-17  Vibrio cholerae O395
  2por-assembly1_A  TM=6.576E-01  e=4.304E-12  Rhodobacter capsulatus
  9e9r-assembly1_A  TM=3.183E-01  e=1.133E+00  Homo sapiens